Protein 3TXV (pdb70)

CATH classification: 3.20.20.70 (+1 more: 1.10.400.20)

B-factor: mean 45.46, std 9.34, range [20.0, 82.36]

Organism: Rhizobium meliloti (strain 1021) (NCBI:txid266834)

Secondary structure (DSSP, 8-state):
--EEEE----HHHHHH--HHHHS-S-EEEEEETTTS-TT-TTT--HHHHHHHHHHHHHHTT--GGGEEEEEEEESSGGGTTS-TTT--TTT--HHHHTTT--EEEE-----SSS-SS--HHHHHHHHHHHHHHHHHT---EEEEE-------HHHHHHHHHHHHHHHHHHT-HHHHTTEEEEE---S-EE-SS-EE---TTTTSHHHHGGGTS---EEES--TT--HHHHHHHHHTTEEEEEE-HHHHHHHHHHHHHHHHHHHHH-TTS-SS-HHHHHHH----THHHHTT--SSHHHHHHHHHH-TT-GGGGTTTSHHHHHHHHH---STT----HHHHHHH-GGGHHHHHTTSS-SSHHHHHHHHHHHHHHHHHHT-

Sequence (379 aa):
RGIPSICSAHPLVIEAALRAHREKAPVLIEATCNQVNQDGGYTGTPEDFTRFVGAIADRIEFPREKILLGGDHLGPNPWKHLPADEAAKAEAITAYAKAGFTKLHLDTSGCAGEPTALPDATTAARAARLAAVAEDAVLPVYIIGTELEVTAPEAAIETVRVHRAAFEEAGAAGAFSRVVGAVVQPGVEFGNENVIAYDRARAEKLSATLGQLHGVFEAHSTDYQTPDALRELVADGFAILKVGPGLTFALREALYGLDQIAAFLFPAARERTLAEVTEAVREEPANWAKYYHGSAEEQRLQRHFSYSDRIRYYWPHPKAAAAVDELSLLDGVAIPETLISQFLAGSYARVRNGEVAPQAKPLALAAVDAVLQDYFAAC

Foldseek 3Di:
DFAEEEEALDLLLLLLCVVCVVLPAAREYEYEQQCEPPVLRVNGHLQVSLVSSVVSCVVPVHDPVRYAYAYPAQALVVPLQAQDVVSVRSLNCLRNLLNRHAEYEQFHQHRPPDPPGDDLLVRQLRSLVSLVSSPVSHNHAYEYEDDCDFFDLVVQVVSLVSNCVSNVVSVSNVNNVRHQEYETAQNWDFAFPGTDARDLVSCPSNLCSVVVVPRAYAYEDCAPYPLVSLLSCCVSGNRYYYDYLNLVLLLLLLLQLLQVLCCVVPVPQDPDTLVVQLVVLCVDCPQPVVRFDDDPVSRSCRSRRTSVNSSSVVCPPVSNVVNSVSSCSQVPPQDDLVSCCVRVVQCNVVVVVVNFGRGRSSSSSSSSVVSVVSNSVSD

InterPro domains:
  IPR012062 D-tagatose-1,6-bisphosphate aldolase subunit GatZ/KbaZ-like [PF08013] (7-424)
  IPR012062 D-tagatose-1,6-bisphosphate aldolase subunit GatZ/KbaZ-like [PIRSF009264] (2-425)
  IPR012062 D-tagatose-1,6-bisphosphate aldolase subunit GatZ/KbaZ-like [TIGR02810] (8-425)
  IPR013785 Aldolase-type TIM barrel [G3DSA:3.20.20.70] (19-287)
  IPR050303 GatZ/KbaZ carbohydrate metabolism [PTHR32502] (19-343)

Structure (mmCIF, N/CA/C/O backbone):
data_3TXV
#
_entry.id   3TXV
#
_cell.length_a   140.005
_cell.length_b   140.005
_cell.length_c   97.356
_cell.angle_alpha   90.00
_cell.angle_beta   90.00
_cell.angle_gamma   120.00
#
_symmetry.space_group_name_H-M   'P 63 2 2'
#
loop_
_entity.id
_entity.type
_entity.pdbx_description
1 polymer 'Probable tagatose 6-phosphate kinase'
2 water water
#
loop_
_atom_site.group_PDB
_atom_site.id
_atom_site.type_symbol
_atom_site.label_atom_id
_atom_site.label_alt_id
_atom_site.label_comp_id
_atom_site.label_asym_id
_atom_site.label_entity_id
_atom_site.label_seq_id
_atom_site.pdbx_PDB_ins_code
_atom_site.Cartn_x
_atom_site.Cartn_y
_atom_site.Cartn_z
_atom_site.occupancy
_atom_site.B_iso_or_equiv
_atom_site.auth_seq_id
_atom_site.auth_comp_id
_atom_site.auth_asym_id
_atom_site.auth_atom_id
_atom_site.pdbx_PDB_model_num
ATOM 1 N N . ARG A 1 21 ? 29.468 -10.200 0.408 1.00 49.18 21 ARG A N 1
ATOM 2 C CA . ARG A 1 21 ? 30.522 -11.132 -0.081 1.00 49.75 21 ARG A CA 1
ATOM 3 C C . ARG A 1 21 ? 31.629 -11.532 0.964 1.00 49.62 21 ARG A C 1
ATOM 4 O O . ARG A 1 21 ? 31.947 -10.794 1.921 1.00 48.90 21 ARG A O 1
ATOM 7 N N . GLY A 1 22 ? 32.138 -12.757 0.773 1.00 48.94 22 GLY A N 1
ATOM 8 C CA . GLY A 1 22 ? 33.341 -13.263 1.419 1.00 47.44 22 GLY A CA 1
ATOM 9 C C . GLY A 1 22 ? 34.014 -14.123 0.367 1.00 46.32 22 GLY A C 1
ATOM 10 O O . GLY A 1 22 ? 33.528 -14.215 -0.767 1.00 46.14 22 GLY A O 1
ATOM 11 N N . ILE A 1 23 ? 35.125 -14.751 0.713 1.00 45.01 23 ILE A N 1
ATOM 12 C CA . ILE A 1 23 ? 35.780 -15.641 -0.247 1.00 44.24 23 ILE A CA 1
ATOM 13 C C . ILE A 1 23 ? 36.104 -17.001 0.371 1.00 44.06 23 ILE A C 1
ATOM 14 O O . ILE A 1 23 ? 36.588 -17.068 1.531 1.00 43.81 23 ILE A O 1
ATOM 19 N N . PRO A 1 24 ? 35.754 -18.091 -0.358 1.00 43.54 24 PRO A N 1
ATOM 20 C CA . PRO A 1 24 ? 36.107 -19.458 0.057 1.00 43.00 24 PRO A CA 1
ATOM 21 C C . PRO A 1 24 ? 37.554 -19.735 -0.247 1.00 42.36 24 PRO A C 1
ATOM 22 O O . PRO A 1 24 ? 38.054 -19.318 -1.299 1.00 42.13 24 PRO A O 1
ATOM 26 N N . SER A 1 25 ? 38.229 -20.392 0.687 1.00 41.50 25 SER A N 1
ATOM 27 C CA . SER A 1 25 ? 39.643 -20.691 0.521 1.00 41.27 25 SER A CA 1
ATOM 28 C C . SER A 1 25 ? 39.835 -22.182 0.353 1.00 41.39 25 SER A C 1
ATOM 29 O O . SER A 1 25 ? 39.464 -22.967 1.222 1.00 41.99 25 SER A O 1
ATOM 32 N N . ILE A 1 26 ? 40.398 -22.590 -0.768 1.00 41.66 26 ILE A N 1
ATOM 33 C CA . ILE A 1 26 ? 40.553 -24.008 -1.017 1.00 41.73 26 ILE A CA 1
ATOM 34 C C . ILE A 1 26 ? 41.988 -24.414 -0.780 1.00 43.06 26 ILE A C 1
ATOM 35 O O . ILE A 1 26 ? 42.844 -24.081 -1.606 1.00 43.19 26 ILE A O 1
ATOM 40 N N . CYS A 1 27 ? 42.262 -25.101 0.339 1.00 44.10 27 CYS A N 1
ATOM 41 C CA . CYS A 1 27 ? 43.578 -25.713 0.543 1.00 46.03 27 CYS A CA 1
ATOM 42 C C . CYS A 1 27 ? 43.472 -27.190 0.384 1.00 45.39 27 CYS A C 1
ATOM 43 O O . CYS A 1 27 ? 43.484 -27.944 1.369 1.00 46.00 27 CYS A O 1
ATOM 46 N N . SER A 1 28 ? 43.356 -27.610 -0.856 1.00 44.64 28 SER A N 1
ATOM 47 C CA . SER A 1 28 ? 43.602 -28.983 -1.158 1.00 43.99 28 SER A CA 1
ATOM 48 C C . SER A 1 28 ? 44.661 -29.019 -2.252 1.00 43.16 28 SER A C 1
ATOM 49 O O . SER A 1 28 ? 44.841 -28.065 -3.010 1.00 42.47 28 SER A O 1
ATOM 52 N N . ALA A 1 29 ? 45.389 -30.118 -2.279 1.00 42.58 29 ALA A N 1
ATOM 53 C CA . ALA A 1 29 ? 46.437 -30.332 -3.233 1.00 42.14 29 ALA A CA 1
ATOM 54 C C . ALA A 1 29 ? 45.886 -31.151 -4.365 1.00 42.12 29 ALA A C 1
ATOM 55 O O . ALA A 1 29 ? 46.549 -31.292 -5.392 1.00 42.97 29 ALA A O 1
ATOM 57 N N . HIS A 1 30 ? 44.684 -31.702 -4.179 1.00 41.65 30 HIS A N 1
ATOM 58 C CA . HIS A 1 30 ? 44.180 -32.747 -5.071 1.00 40.83 30 HIS A CA 1
ATOM 59 C C . HIS A 1 30 ? 43.701 -32.175 -6.395 1.00 40.36 30 HIS A C 1
ATOM 60 O O . HIS A 1 30 ? 42.815 -31.330 -6.399 1.00 40.39 30 HIS A O 1
ATOM 67 N N . PRO A 1 31 ? 44.286 -32.640 -7.521 1.00 40.22 31 PRO A N 1
ATOM 68 C CA . PRO A 1 31 ? 43.917 -32.242 -8.900 1.00 40.04 31 PRO A CA 1
ATOM 69 C C . PRO A 1 31 ? 42.406 -32.177 -9.152 1.00 40.64 31 PRO A C 1
ATOM 70 O O . PRO A 1 31 ? 41.930 -31.196 -9.738 1.00 41.28 31 PRO A O 1
ATOM 74 N N . LEU A 1 32 ? 41.649 -33.197 -8.723 1.00 40.23 32 LEU A N 1
ATOM 75 C CA . LEU A 1 32 ? 40.214 -33.168 -8.932 1.00 39.76 32 LEU A CA 1
ATOM 76 C C . LEU A 1 32 ? 39.500 -32.157 -8.065 1.00 39.49 32 LEU A C 1
ATOM 77 O O . LEU A 1 32 ? 38.507 -31.589 -8.500 1.00 39.73 32 LEU A O 1
ATOM 82 N N . VAL A 1 33 ? 39.975 -31.921 -6.844 1.00 39.20 33 VAL A N 1
ATOM 83 C CA . VAL A 1 33 ? 39.380 -30.852 -6.041 1.00 38.97 33 VAL A CA 1
ATOM 84 C C . VAL A 1 33 ? 39.677 -29.485 -6.699 1.00 39.39 33 VAL A C 1
ATOM 85 O O . VAL A 1 33 ? 38.807 -28.633 -6.794 1.00 39.19 33 VAL A O 1
ATOM 89 N N . ILE A 1 34 ? 40.887 -29.283 -7.188 1.00 39.55 34 ILE A N 1
ATOM 90 C CA . ILE A 1 34 ? 41.165 -28.017 -7.824 1.00 40.58 34 ILE A CA 1
ATOM 91 C C . ILE A 1 34 ? 40.239 -27.805 -9.050 1.00 41.15 34 ILE A C 1
ATOM 92 O O . ILE A 1 34 ? 39.534 -26.778 -9.126 1.00 41.42 34 ILE A O 1
ATOM 97 N N . GLU A 1 35 ? 40.233 -28.784 -9.972 1.00 41.31 35 GLU A N 1
ATOM 98 C CA . GLU A 1 35 ? 39.357 -28.805 -11.148 1.00 40.92 35 GLU A CA 1
ATOM 99 C C . GLU A 1 35 ? 37.938 -28.489 -10.736 1.00 40.76 35 GLU A C 1
ATOM 100 O O . GLU A 1 35 ? 37.280 -27.659 -11.351 1.00 40.63 35 GLU A O 1
ATOM 106 N N . ALA A 1 36 ? 37.480 -29.135 -9.672 1.00 40.72 36 ALA A N 1
ATOM 107 C CA . ALA A 1 36 ? 36.126 -28.938 -9.173 1.00 40.80 36 ALA A CA 1
ATOM 108 C C . ALA A 1 36 ? 35.900 -27.551 -8.576 1.00 40.70 36 ALA A C 1
ATOM 109 O O . ALA A 1 36 ? 34.845 -26.943 -8.755 1.00 41.02 36 ALA A O 1
ATOM 111 N N . ALA A 1 37 ? 36.896 -27.053 -7.868 1.00 40.85 37 ALA A N 1
ATOM 112 C CA . ALA A 1 37 ? 36.837 -25.704 -7.338 1.00 41.14 37 ALA A CA 1
ATOM 113 C C . ALA A 1 37 ? 36.767 -24.729 -8.464 1.00 41.01 37 ALA A C 1
ATOM 114 O O . ALA A 1 37 ? 35.967 -23.818 -8.435 1.00 41.17 37 ALA A O 1
ATOM 124 N N . LEU A 1 39 ? 35.650 -25.201 -11.634 1.00 45.45 39 LEU A N 1
ATOM 125 C CA . LEU A 1 39 ? 34.337 -25.337 -12.275 1.00 46.53 39 LEU A CA 1
ATOM 126 C C . LEU A 1 39 ? 33.209 -24.612 -11.553 1.00 47.44 39 LEU A C 1
ATOM 127 O O . LEU A 1 39 ? 32.326 -24.036 -12.193 1.00 48.29 39 LEU A O 1
ATOM 132 N N . ARG A 1 40 ? 33.222 -24.621 -10.229 1.00 48.18 40 ARG A N 1
ATOM 133 C CA . ARG A 1 40 ? 32.178 -23.926 -9.499 1.00 48.49 40 ARG A CA 1
ATOM 134 C C . ARG A 1 40 ? 32.368 -22.415 -9.603 1.00 49.53 40 ARG A C 1
ATOM 135 O O . ARG A 1 40 ? 31.413 -21.682 -9.922 1.00 50.19 40 ARG A O 1
ATOM 143 N N . ALA A 1 41 ? 33.587 -21.939 -9.347 1.00 50.35 41 ALA A N 1
ATOM 144 C CA . ALA A 1 41 ? 33.896 -20.530 -9.552 1.00 51.55 41 ALA A CA 1
ATOM 145 C C . ALA A 1 41 ? 33.415 -20.054 -10.934 1.00 52.83 41 ALA A C 1
ATOM 146 O O . ALA A 1 41 ? 32.712 -19.050 -11.032 1.00 52.67 41 ALA A O 1
ATOM 148 N N . HIS A 1 42 ? 33.620 -20.838 -11.959 1.00 54.47 42 HIS A N 1
ATOM 149 C CA . HIS A 1 42 ? 33.209 -20.444 -13.267 1.00 56.83 42 HIS A CA 1
ATOM 150 C C . HIS A 1 42 ? 31.728 -20.202 -13.274 1.00 57.26 42 HIS A C 1
ATOM 151 O O . HIS A 1 42 ? 31.253 -19.296 -13.889 1.00 58.57 42 HIS A O 1
ATOM 158 N N . ARG A 1 43 ? 30.990 -20.997 -12.547 1.00 57.10 43 ARG A N 1
ATOM 159 C CA . ARG A 1 43 ? 29.562 -20.836 -12.467 1.00 57.24 43 ARG A CA 1
ATOM 160 C C . ARG A 1 43 ? 29.282 -19.487 -11.870 1.00 57.16 43 ARG A C 1
ATOM 161 O O . ARG A 1 43 ? 28.260 -18.918 -12.122 1.00 57.14 43 ARG A O 1
ATOM 163 N N . GLU A 1 44 ? 30.105 -19.083 -10.928 1.00 56.94 44 GLU A N 1
ATOM 164 C CA . GLU A 1 44 ? 29.718 -18.198 -9.854 1.00 56.51 44 GLU A CA 1
ATOM 165 C C . GLU A 1 44 ? 29.788 -16.675 -9.898 1.00 55.88 44 GLU A C 1
ATOM 166 O O . GLU A 1 44 ? 29.420 -16.082 -8.918 1.00 55.86 44 GLU A O 1
ATOM 168 N N . LYS A 1 45 ? 30.267 -15.983 -10.915 1.00 55.84 45 LYS A N 1
ATOM 169 C CA . LYS A 1 45 ? 31.106 -16.365 -12.028 1.00 55.74 45 LYS A CA 1
ATOM 170 C C . LYS A 1 45 ? 32.513 -15.960 -11.638 1.00 55.19 45 LYS A C 1
ATOM 171 O O . LYS A 1 45 ? 33.397 -15.837 -12.483 1.00 55.35 45 LYS A O 1
ATOM 173 N N . ALA A 1 46 ? 32.648 -15.631 -10.356 1.00 53.83 46 ALA A N 1
ATOM 174 C CA . ALA A 1 46 ? 33.819 -15.042 -9.730 1.00 51.75 46 ALA A CA 1
ATOM 175 C C . ALA A 1 46 ? 35.029 -15.950 -9.511 1.00 50.06 46 ALA A C 1
ATOM 176 O O . ALA A 1 46 ? 35.038 -17.066 -9.947 1.00 49.66 46 ALA A O 1
ATOM 178 N N . PRO A 1 47 ? 36.102 -15.392 -8.958 1.00 48.44 47 PRO A N 1
ATOM 179 C CA . PRO A 1 47 ? 37.435 -16.026 -8.974 1.00 47.02 47 PRO A CA 1
ATOM 180 C C . PRO A 1 47 ? 37.582 -17.151 -7.936 1.00 45.29 47 PRO A C 1
ATOM 181 O O . PRO A 1 47 ? 36.712 -17.316 -7.063 1.00 45.21 47 PRO A O 1
ATOM 185 N N . VAL A 1 48 ? 38.676 -17.904 -8.045 1.00 42.93 48 VAL A N 1
ATOM 186 C CA . VAL A 1 48 ? 38.933 -19.024 -7.164 1.00 41.23 48 VAL A CA 1
ATOM 187 C C . VAL A 1 48 ? 40.233 -18.849 -6.380 1.00 40.77 48 VAL A C 1
ATOM 188 O O . VAL A 1 48 ? 41.327 -18.663 -6.962 1.00 40.40 48 VAL A O 1
ATOM 192 N N . LEU A 1 49 ? 40.112 -18.913 -5.055 1.00 39.42 49 LEU A N 1
ATOM 193 C CA . LEU A 1 49 ? 41.277 -18.813 -4.189 1.00 38.35 49 LEU A CA 1
ATOM 194 C C . LEU A 1 49 ? 41.868 -20.201 -3.927 1.00 38.35 49 LEU A C 1
ATOM 195 O O . LEU A 1 49 ? 41.243 -21.050 -3.275 1.00 38.31 49 LEU A O 1
ATOM 200 N N . ILE A 1 50 ? 43.061 -20.455 -4.444 1.00 38.02 50 ILE A N 1
ATOM 201 C CA . ILE A 1 50 ? 43.727 -21.707 -4.099 1.00 38.30 50 ILE A CA 1
ATOM 202 C C . ILE A 1 50 ? 45.017 -21.511 -3.278 1.00 38.92 50 ILE A C 1
ATOM 203 O O . ILE A 1 50 ? 45.912 -20.739 -3.659 1.00 38.42 50 ILE A O 1
ATOM 208 N N . GLU A 1 51 ? 45.097 -22.240 -2.162 1.00 39.29 51 GLU A N 1
ATOM 209 C CA . GLU A 1 51 ? 46.148 -22.039 -1.163 1.00 39.59 51 GLU A CA 1
ATOM 210 C C . GLU A 1 51 ? 47.043 -23.271 -1.008 1.00 39.52 51 GLU A C 1
ATOM 211 O O . GLU A 1 51 ? 46.594 -24.382 -1.174 1.00 39.75 51 GLU A O 1
ATOM 217 N N . ALA A 1 52 ? 48.313 -23.054 -0.704 1.00 39.93 52 ALA A N 1
ATOM 218 C CA . ALA A 1 52 ? 49.236 -24.116 -0.339 1.00 40.75 52 ALA A CA 1
ATOM 219 C C . ALA A 1 52 ? 49.893 -23.746 1.008 1.00 41.21 52 ALA A C 1
ATOM 220 O O . ALA A 1 52 ? 49.920 -22.568 1.342 1.00 41.63 52 ALA A O 1
ATOM 222 N N . THR A 1 53 ? 50.376 -24.720 1.788 1.00 42.00 53 THR A N 1
ATOM 223 C CA . THR A 1 53 ? 51.030 -24.431 3.104 1.00 42.98 53 THR A CA 1
ATOM 224 C C . THR A 1 53 ? 52.543 -24.540 3.054 1.00 43.69 53 THR A C 1
ATOM 225 O O . THR A 1 53 ? 53.073 -25.328 2.301 1.00 43.99 53 THR A O 1
ATOM 229 N N . CYS A 1 54 ? 53.218 -23.764 3.896 1.00 44.70 54 CYS A N 1
ATOM 230 C CA . CYS A 1 54 ? 54.669 -23.757 4.030 1.00 46.30 54 CYS A CA 1
ATOM 231 C C . CYS A 1 54 ? 55.260 -25.127 3.820 1.00 46.36 54 CYS A C 1
ATOM 232 O O . CYS A 1 54 ? 56.071 -25.325 2.902 1.00 46.56 54 CYS A O 1
ATOM 235 N N . ASN A 1 55 ? 54.832 -26.056 4.685 1.00 46.94 55 ASN A N 1
ATOM 236 C CA . ASN A 1 55 ? 55.167 -27.495 4.653 1.00 47.33 55 ASN A CA 1
ATOM 237 C C . ASN A 1 55 ? 54.933 -28.213 3.328 1.00 47.04 55 ASN A C 1
ATOM 238 O O . ASN A 1 55 ? 55.765 -28.987 2.869 1.00 47.09 55 ASN A O 1
ATOM 243 N N . GLN A 1 56 ? 53.771 -27.963 2.744 1.00 47.00 56 GLN A N 1
ATOM 244 C CA . GLN A 1 56 ? 53.339 -28.606 1.525 1.00 47.32 56 GLN A CA 1
ATOM 245 C C . GLN A 1 56 ? 54.275 -28.233 0.371 1.00 47.81 56 GLN A C 1
ATOM 246 O O . GLN A 1 56 ? 54.690 -29.109 -0.383 1.00 48.13 56 GLN A O 1
ATOM 252 N N . VAL A 1 57 ? 54.616 -26.946 0.244 1.00 48.07 57 VAL A N 1
ATOM 253 C CA . VAL A 1 57 ? 55.379 -26.463 -0.904 1.00 48.84 57 VAL A CA 1
ATOM 254 C C . VAL A 1 57 ? 56.333 -25.333 -0.555 1.00 49.46 57 VAL A C 1
ATOM 255 O O . VAL A 1 57 ? 55.919 -24.307 -0.040 1.00 50.03 57 VAL A O 1
ATOM 259 N N . ASN A 1 58 ? 57.616 -25.528 -0.844 1.00 49.98 58 ASN A N 1
ATOM 260 C CA . ASN A 1 58 ? 58.636 -24.521 -0.566 1.00 50.53 58 ASN A CA 1
ATOM 261 C C . ASN A 1 58 ? 59.857 -24.783 -1.427 1.00 50.59 58 ASN A C 1
ATOM 262 O O . ASN A 1 58 ? 59.895 -25.793 -2.112 1.00 50.86 58 ASN A O 1
ATOM 267 N N . GLN A 1 59 ? 60.851 -23.895 -1.377 1.00 50.60 59 GLN A N 1
ATOM 268 C CA . GLN A 1 59 ? 62.038 -23.989 -2.234 1.00 50.64 59 GLN A CA 1
ATOM 269 C C . GLN A 1 59 ? 62.663 -25.363 -2.234 1.00 51.09 59 GLN A C 1
ATOM 270 O O . GLN A 1 59 ? 63.200 -25.782 -3.261 1.00 50.92 59 GLN A O 1
ATOM 276 N N . ASP A 1 60 ? 62.591 -26.042 -1.082 1.00 51.85 60 ASP A N 1
ATOM 277 C CA . ASP A 1 60 ? 63.233 -27.347 -0.864 1.00 52.97 60 ASP A CA 1
ATOM 278 C C . ASP A 1 60 ? 62.390 -28.515 -1.349 1.00 53.20 60 ASP A C 1
ATOM 279 O O . ASP A 1 60 ? 62.852 -29.664 -1.317 1.00 53.53 60 ASP A O 1
ATOM 284 N N . GLY A 1 61 ? 61.166 -28.214 -1.784 1.00 53.20 61 GLY A N 1
ATOM 285 C CA . GLY A 1 61 ? 60.240 -29.203 -2.333 1.00 53.22 61 GLY A CA 1
ATOM 286 C C . GLY A 1 61 ? 59.065 -29.510 -1.415 1.00 53.36 61 GLY A C 1
ATOM 287 O O . GLY A 1 61 ? 58.022 -30.020 -1.862 1.00 53.04 61 GLY A O 1
ATOM 288 N N . GLY A 1 62 ? 59.231 -29.196 -0.130 1.00 53.37 62 GLY A N 1
ATOM 289 C CA . GLY A 1 62 ? 58.227 -29.532 0.890 1.00 53.35 62 GLY A CA 1
ATOM 290 C C . GLY A 1 62 ? 58.125 -31.037 1.035 1.00 53.21 62 GLY A C 1
ATOM 291 O O . GLY A 1 62 ? 59.131 -31.736 0.892 1.00 53.02 62 GLY A O 1
ATOM 292 N N . TYR A 1 63 ? 56.924 -31.543 1.310 1.00 53.20 63 TYR A N 1
ATOM 293 C CA . TYR A 1 63 ? 56.699 -32.995 1.245 1.00 53.25 63 TYR A CA 1
ATOM 294 C C . TYR A 1 63 ? 56.046 -33.399 -0.086 1.00 53.25 63 TYR A C 1
ATOM 295 O O . TYR A 1 63 ? 55.748 -34.561 -0.280 1.00 53.59 63 TYR A O 1
ATOM 304 N N . THR A 1 64 ? 55.831 -32.466 -1.005 1.00 53.18 64 THR A N 1
ATOM 305 C CA . THR A 1 64 ? 55.275 -32.876 -2.289 1.00 53.76 64 THR A CA 1
ATOM 306 C C . THR A 1 64 ? 56.268 -32.877 -3.458 1.00 54.05 64 THR A C 1
ATOM 307 O O . THR A 1 64 ? 55.956 -33.382 -4.522 1.00 53.76 64 THR A O 1
ATOM 311 N N . GLY A 1 65 ? 57.456 -32.306 -3.275 1.00 54.67 65 GLY A N 1
ATOM 312 C CA . GLY A 1 65 ? 58.407 -32.153 -4.399 1.00 54.87 65 GLY A CA 1
ATOM 313 C C . GLY A 1 65 ? 58.086 -30.929 -5.262 1.00 54.80 65 GLY A C 1
ATOM 314 O O . GLY A 1 65 ? 58.591 -30.777 -6.384 1.00 54.86 65 GLY A O 1
ATOM 323 N N . THR A 1 67 ? 58.091 -26.867 -5.625 1.00 53.43 67 THR A N 1
ATOM 324 C CA . THR A 1 67 ? 58.486 -25.530 -5.249 1.00 52.82 67 THR A CA 1
ATOM 325 C C . THR A 1 67 ? 57.288 -24.663 -5.601 1.00 52.35 67 THR A C 1
ATOM 326 O O . THR A 1 67 ? 56.413 -25.111 -6.355 1.00 51.93 67 THR A O 1
ATOM 330 N N . PRO A 1 68 ? 57.237 -23.428 -5.070 1.00 51.89 68 PRO A N 1
ATOM 331 C CA . PRO A 1 68 ? 56.102 -22.558 -5.382 1.00 52.35 68 PRO A CA 1
ATOM 332 C C . PRO A 1 68 ? 55.864 -22.360 -6.889 1.00 52.79 68 PRO A C 1
ATOM 333 O O . PRO A 1 68 ? 54.736 -22.048 -7.302 1.00 52.71 68 PRO A O 1
ATOM 337 N N . GLU A 1 69 ? 56.924 -22.545 -7.682 1.00 53.10 69 GLU A N 1
ATOM 338 C CA . GLU A 1 69 ? 56.840 -22.481 -9.132 1.00 53.11 69 GLU A CA 1
ATOM 339 C C . GLU A 1 69 ? 56.150 -23.736 -9.649 1.00 52.60 69 GLU A C 1
ATOM 340 O O . GLU A 1 69 ? 55.241 -23.639 -10.463 1.00 52.58 69 GLU A O 1
ATOM 346 N N . ASP A 1 70 ? 56.566 -24.902 -9.165 1.00 52.39 70 ASP A N 1
ATOM 347 C CA . ASP A 1 70 ? 55.935 -26.169 -9.556 1.00 52.59 70 ASP A CA 1
ATOM 348 C C . ASP A 1 70 ? 54.412 -26.068 -9.386 1.00 52.56 70 ASP A C 1
ATOM 349 O O . ASP A 1 70 ? 53.631 -26.362 -10.311 1.00 53.15 70 ASP A O 1
ATOM 354 N N . PHE A 1 71 ? 54.005 -25.610 -8.208 1.00 51.93 71 PHE A N 1
ATOM 355 C CA . PHE A 1 71 ? 52.605 -25.475 -7.866 1.00 51.00 71 PHE A CA 1
ATOM 356 C C . PHE A 1 71 ? 51.882 -24.575 -8.836 1.00 51.09 71 PHE A C 1
ATOM 357 O O . PHE A 1 71 ? 50.733 -24.822 -9.202 1.00 51.32 71 PHE A O 1
ATOM 365 N N . THR A 1 72 ? 52.569 -23.525 -9.248 1.00 51.19 72 THR A N 1
ATOM 366 C CA . THR A 1 72 ? 51.965 -22.495 -10.061 1.00 51.36 72 THR A CA 1
ATOM 367 C C . THR A 1 72 ? 51.642 -22.975 -11.469 1.00 51.28 72 THR A C 1
ATOM 368 O O . THR A 1 72 ? 50.825 -22.380 -12.155 1.00 51.81 72 THR A O 1
ATOM 371 N N . ARG A 1 73 ? 52.290 -24.049 -11.893 1.00 50.88 73 ARG A N 1
ATOM 372 C CA . ARG A 1 73 ? 52.124 -24.543 -13.232 1.00 50.69 73 ARG A CA 1
ATOM 373 C C . ARG A 1 73 ? 51.249 -25.787 -13.181 1.00 50.37 73 ARG A C 1
ATOM 374 O O . ARG A 1 73 ? 50.451 -26.032 -14.083 1.00 50.35 73 ARG A O 1
ATOM 376 N N . PHE A 1 74 ? 51.421 -26.572 -12.123 1.00 49.82 74 PHE A N 1
ATOM 377 C CA . PHE A 1 74 ? 50.473 -27.616 -11.739 1.00 49.27 74 PHE A CA 1
ATOM 378 C C . PHE A 1 74 ? 49.012 -27.121 -11.797 1.00 49.17 74 PHE A C 1
ATOM 379 O O . PHE A 1 74 ? 48.207 -27.631 -12.571 1.00 49.11 74 PHE A O 1
ATOM 387 N N . VAL A 1 75 ? 48.683 -26.124 -10.982 1.00 49.07 75 VAL A N 1
ATOM 388 C CA . VAL A 1 75 ? 47.377 -25.478 -11.032 1.00 49.22 75 VAL A CA 1
ATOM 389 C C . VAL A 1 75 ? 47.054 -24.925 -12.455 1.00 49.75 75 VAL A C 1
ATOM 390 O O . VAL A 1 75 ? 45.914 -25.016 -12.936 1.00 50.21 75 VAL A O 1
ATOM 394 N N . GLY A 1 76 ? 48.032 -24.352 -13.136 1.00 49.63 76 GLY A N 1
ATOM 395 C CA . GLY A 1 76 ? 47.771 -23.867 -14.483 1.00 50.36 76 GLY A CA 1
ATOM 396 C C . GLY A 1 76 ? 47.393 -24.946 -15.512 1.00 50.81 76 GLY A C 1
ATOM 397 O O . GLY A 1 76 ? 46.605 -24.703 -16.445 1.00 50.37 76 GLY A O 1
ATOM 398 N N . ALA A 1 77 ? 47.955 -26.138 -15.335 1.00 50.95 77 ALA A N 1
ATOM 399 C CA . ALA A 1 77 ? 47.725 -27.246 -16.245 1.00 51.62 77 ALA A CA 1
ATOM 400 C C . ALA A 1 77 ? 46.243 -27.674 -16.253 1.00 52.31 77 ALA A C 1
ATOM 401 O O . ALA A 1 77 ? 45.635 -27.922 -17.315 1.00 52.64 77 ALA A O 1
ATOM 403 N N . ILE A 1 78 ? 45.694 -27.743 -15.043 1.00 52.99 78 ILE A N 1
ATOM 404 C CA . ILE A 1 78 ? 44.296 -28.039 -14.753 1.00 53.22 78 ILE A CA 1
ATOM 405 C C . ILE A 1 78 ? 43.395 -27.000 -15.447 1.00 54.06 78 ILE A C 1
ATOM 406 O O . ILE A 1 78 ? 42.435 -27.352 -16.140 1.00 54.32 78 ILE A O 1
ATOM 411 N N . ALA A 1 79 ? 43.737 -25.725 -15.269 1.00 54.67 79 ALA A N 1
ATOM 412 C CA . ALA A 1 79 ? 42.958 -24.618 -15.792 1.00 55.07 79 ALA A CA 1
ATOM 413 C C . ALA A 1 79 ? 42.786 -24.785 -17.275 1.00 55.28 79 ALA A C 1
ATOM 414 O O . ALA A 1 79 ? 41.696 -24.623 -17.816 1.00 55.27 79 ALA A O 1
ATOM 416 N N . ASP A 1 80 ? 43.885 -25.109 -17.933 1.00 55.80 80 ASP A N 1
ATOM 417 C CA . ASP A 1 80 ? 43.860 -25.284 -19.371 1.00 56.24 80 ASP A CA 1
ATOM 418 C C . ASP A 1 80 ? 42.933 -26.442 -19.728 1.00 56.08 80 ASP A C 1
ATOM 419 O O . ASP A 1 80 ? 41.956 -26.231 -20.450 1.00 56.93 80 ASP A O 1
ATOM 424 N N . ARG A 1 81 ? 43.227 -27.644 -19.221 1.00 54.94 81 ARG A N 1
ATOM 425 C CA . ARG A 1 81 ? 42.417 -28.822 -19.524 1.00 54.04 81 ARG A CA 1
ATOM 426 C C . ARG A 1 81 ? 40.903 -28.504 -19.627 1.00 53.58 81 ARG A C 1
ATOM 427 O O . ARG A 1 81 ? 40.173 -29.181 -20.366 1.00 53.27 81 ARG A O 1
ATOM 430 N N . ILE A 1 82 ? 40.460 -27.469 -18.904 1.00 53.03 82 ILE A N 1
ATOM 431 C CA . ILE A 1 82 ? 39.033 -27.124 -18.744 1.00 52.84 82 ILE A CA 1
ATOM 432 C C . ILE A 1 82 ? 38.694 -25.691 -19.168 1.00 53.35 82 ILE A C 1
ATOM 433 O O . ILE A 1 82 ? 37.664 -25.149 -18.742 1.00 53.57 82 ILE A O 1
ATOM 438 N N . GLU A 1 83 ? 39.559 -25.069 -19.974 1.00 53.68 83 GLU A N 1
ATOM 439 C CA . GLU A 1 83 ? 39.370 -23.680 -20.427 1.00 54.61 83 GLU A CA 1
ATOM 440 C C . GLU A 1 83 ? 38.981 -22.725 -19.273 1.00 54.26 83 GLU A C 1
ATOM 441 O O . GLU A 1 83 ? 37.916 -22.071 -19.307 1.00 54.49 83 GLU A O 1
ATOM 447 N N . PHE A 1 84 ? 39.827 -22.648 -18.260 1.00 53.52 84 PHE A N 1
ATOM 448 C CA . PHE A 1 84 ? 39.612 -21.717 -17.177 1.00 52.86 84 PHE A CA 1
ATOM 449 C C . PHE A 1 84 ? 40.722 -20.693 -17.170 1.00 53.52 84 PHE A C 1
ATOM 450 O O . PHE A 1 84 ? 41.881 -21.036 -17.222 1.00 53.08 84 PHE A O 1
ATOM 458 N N . PRO A 1 85 ? 40.371 -19.420 -17.175 1.00 53.89 85 PRO A N 1
ATOM 459 C CA . PRO A 1 85 ? 41.381 -18.369 -17.212 1.00 54.05 85 PRO A CA 1
ATOM 460 C C . PRO A 1 85 ? 42.224 -18.145 -15.974 1.00 54.30 85 PRO A C 1
ATOM 461 O O . PRO A 1 85 ? 41.713 -17.907 -14.910 1.00 54.18 85 PRO A O 1
ATOM 465 N N . ARG A 1 86 ? 43.524 -18.104 -16.198 1.00 54.30 86 ARG A N 1
ATOM 466 C CA . ARG A 1 86 ? 44.531 -17.934 -15.197 1.00 53.86 86 ARG A CA 1
ATOM 467 C C . ARG A 1 86 ? 44.361 -16.624 -14.520 1.00 54.00 86 ARG A C 1
ATOM 468 O O . ARG A 1 86 ? 44.787 -16.418 -13.431 1.00 54.21 86 ARG A O 1
ATOM 476 N N . GLU A 1 87 ? 43.668 -15.763 -15.196 1.00 54.64 87 GLU A N 1
ATOM 477 C CA . GLU A 1 87 ? 43.397 -14.463 -14.701 1.00 55.21 87 GLU A CA 1
ATOM 478 C C . GLU A 1 87 ? 42.576 -14.616 -13.472 1.00 54.10 87 GLU A C 1
ATOM 479 O O . GLU A 1 87 ? 42.679 -13.843 -12.550 1.00 54.06 87 GLU A O 1
ATOM 485 N N . LYS A 1 88 ? 41.709 -15.602 -13.483 1.00 52.61 88 LYS A N 1
ATOM 486 C CA . LYS A 1 88 ? 40.774 -15.766 -12.396 1.00 51.51 88 LYS A CA 1
ATOM 487 C C . LYS A 1 88 ? 41.268 -16.629 -11.251 1.00 50.42 88 LYS A C 1
ATOM 488 O O . LYS A 1 88 ? 40.572 -16.838 -10.300 1.00 49.67 88 LYS A O 1
ATOM 491 N N . ILE A 1 89 ? 42.471 -17.136 -11.376 1.00 49.33 89 ILE A N 1
ATOM 492 C CA . ILE A 1 89 ? 43.047 -17.965 -10.366 1.00 48.66 89 ILE A CA 1
ATOM 493 C C . ILE A 1 89 ? 43.826 -17.158 -9.400 1.00 47.97 89 ILE A C 1
ATOM 494 O O . ILE A 1 89 ? 44.733 -16.457 -9.769 1.00 48.30 89 ILE A O 1
ATOM 499 N N . LEU A 1 90 ? 43.508 -17.308 -8.137 1.00 47.22 90 LEU A N 1
ATOM 500 C CA . LEU A 1 90 ? 44.204 -16.572 -7.104 1.00 46.41 90 LEU A CA 1
ATOM 501 C C . LEU A 1 90 ? 45.019 -17.505 -6.234 1.00 45.84 90 LEU A C 1
ATOM 502 O O . LEU A 1 90 ? 44.505 -18.430 -5.684 1.00 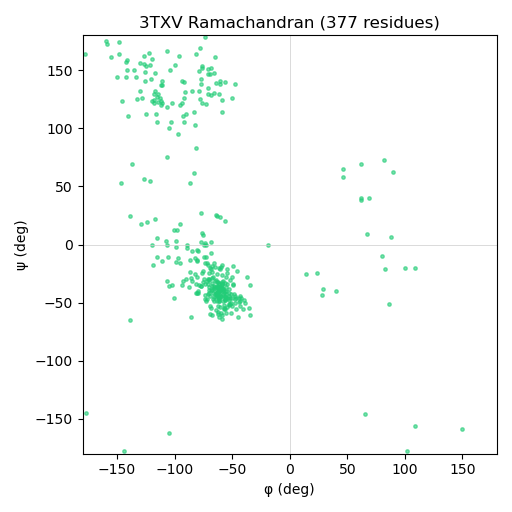46.92 90 LEU A O 1
ATOM 507 N N . LEU A 1 91 ? 46.296 -17.248 -6.077 1.00 44.95 91 LEU A N 1
ATOM 508 C CA . LEU A 1 91 ? 47.123 -18.206 -5.342 1.00 43.92 91 LEU A CA 1
ATOM 509 C C . LEU A 1 91 ? 47.520 -17.751 -3.949 1.00 43.76 91 LEU A C 1
ATOM 510 O O . LEU A 1 91 ? 48.200 -16.752 -3.795 1.00 44.28 91 LEU A O 1
ATOM 515 N N . GLY A 1 92 ? 47.093 -18.496 -2.934 1.00 43.54 92 GLY A N 1
ATOM 516 C CA . GLY A 1 92 ? 47.484 -18.236 -1.551 1.00 42.82 92 GLY A CA 1
ATOM 517 C C . GLY A 1 92 ? 48.663 -19.060 -1.035 1.00 42.59 92 GLY A C 1
ATOM 518 O O . GLY A 1 92 ? 49.044 -20.081 -1.624 1.00 42.45 92 GLY A O 1
ATOM 519 N N . GLY A 1 93 ? 49.255 -18.587 0.062 1.00 42.09 93 GLY A N 1
ATOM 520 C CA . GLY A 1 93 ? 50.302 -19.290 0.787 1.00 41.40 93 GLY A CA 1
ATOM 521 C C . GLY A 1 93 ? 49.825 -19.298 2.218 1.00 41.68 93 GLY A C 1
ATOM 522 O O . GLY A 1 93 ? 49.473 -18.244 2.787 1.00 41.72 93 GLY A O 1
ATOM 523 N N . ASP A 1 94 ? 49.769 -20.492 2.793 1.00 41.68 94 ASP A N 1
ATOM 524 C CA . ASP A 1 94 ? 49.190 -20.682 4.117 1.00 41.63 94 ASP A CA 1
ATOM 525 C C . ASP A 1 94 ? 50.239 -21.064 5.137 1.00 41.31 94 ASP A C 1
ATOM 526 O O . ASP A 1 94 ? 51.108 -21.901 4.880 1.00 40.63 94 ASP A O 1
ATOM 531 N N . HIS A 1 95 ? 50.133 -20.458 6.309 1.00 41.24 95 HIS A N 1
ATOM 532 C CA . HIS A 1 95 ? 51.122 -20.650 7.370 1.00 41.95 95 HIS A CA 1
ATOM 533 C C . HIS A 1 95 ? 52.545 -20.536 6.832 1.00 40.71 95 HIS A C 1
ATOM 534 O O . HIS A 1 95 ? 53.278 -21.517 6.858 1.00 40.87 95 HIS A O 1
ATOM 541 N N . LEU A 1 96 ? 52.939 -19.362 6.347 1.00 39.23 96 LEU A N 1
ATOM 542 C CA . LEU A 1 96 ? 54.323 -19.171 5.892 1.00 37.99 96 LEU A CA 1
ATOM 543 C C . LEU A 1 96 ? 55.174 -18.656 7.023 1.00 37.02 96 LEU A C 1
ATOM 544 O O . LEU A 1 96 ? 54.743 -17.824 7.803 1.00 36.39 96 LEU A O 1
ATOM 549 N N . GLY A 1 97 ? 56.393 -19.157 7.109 1.00 36.94 97 GLY A N 1
ATOM 550 C CA . GLY A 1 97 ? 57.260 -18.858 8.244 1.00 36.98 97 GLY A CA 1
ATOM 551 C C . GLY A 1 97 ? 58.211 -19.991 8.548 1.00 37.36 97 GLY A C 1
ATOM 552 O O . GLY A 1 97 ? 58.468 -20.822 7.685 1.00 37.73 97 GLY A O 1
ATOM 553 N N . PRO A 1 98 ? 58.738 -20.042 9.787 1.00 37.83 98 PRO A N 1
ATOM 554 C CA . PRO A 1 98 ? 59.754 -21.024 10.219 1.00 37.83 98 PRO A CA 1
ATOM 555 C C . PRO A 1 98 ? 59.261 -22.458 10.404 1.00 38.78 98 PRO A C 1
ATOM 556 O O . PRO A 1 98 ? 60.082 -23.368 10.580 1.00 39.52 98 PRO A O 1
ATOM 560 N N . ASN A 1 99 ? 57.952 -22.683 10.375 1.00 39.61 99 ASN A N 1
ATOM 561 C CA . ASN A 1 99 ? 57.406 -24.015 10.686 1.00 40.06 99 ASN A CA 1
ATOM 562 C C . ASN A 1 99 ? 58.113 -25.236 10.081 1.00 40.41 99 ASN A C 1
ATOM 563 O O . ASN A 1 99 ? 58.378 -26.190 10.792 1.00 40.86 99 ASN A O 1
ATOM 568 N N . PRO A 1 100 ? 58.413 -25.233 8.769 1.00 41.14 100 PRO A N 1
ATOM 569 C CA . PRO A 1 100 ? 58.972 -26.490 8.247 1.00 41.66 100 PRO A CA 1
ATOM 570 C C . PRO A 1 100 ? 60.413 -26.736 8.674 1.00 42.63 100 PRO A C 1
ATOM 571 O O . PRO A 1 100 ? 61.014 -27.753 8.282 1.00 43.25 100 PRO A O 1
ATOM 575 N N . TRP A 1 101 ? 60.958 -25.822 9.470 1.00 43.09 101 TRP A N 1
ATOM 576 C CA . TRP A 1 101 ? 62.357 -25.896 9.848 1.00 43.61 101 TRP A CA 1
ATOM 577 C C . TRP A 1 101 ? 62.480 -25.546 11.289 1.00 44.87 101 TRP A C 1
ATOM 578 O O . TRP A 1 101 ? 63.546 -25.112 11.731 1.00 45.30 101 TRP A O 1
ATOM 589 N N . LYS A 1 102 ? 61.392 -25.749 12.026 1.00 45.70 102 LYS A N 1
ATOM 590 C CA . LYS A 1 102 ? 61.327 -25.316 13.404 1.00 46.52 102 LYS A CA 1
ATOM 591 C C . LYS A 1 102 ? 62.185 -26.155 14.366 1.00 47.09 102 LYS A C 1
ATOM 592 O O . LYS A 1 102 ? 62.496 -25.741 15.492 1.00 46.96 102 LYS A O 1
ATOM 598 N N . HIS A 1 103 ? 62.605 -27.324 13.909 1.00 47.85 103 HIS A N 1
ATOM 599 C CA . HIS A 1 103 ? 63.572 -28.101 14.685 1.00 48.88 103 HIS A CA 1
ATOM 600 C C . HIS A 1 103 ? 64.941 -27.426 14.708 1.00 48.51 103 HIS A C 1
ATOM 601 O O . HIS A 1 103 ? 65.747 -27.696 15.604 1.00 48.58 103 HIS A O 1
ATOM 608 N N . LEU A 1 104 ? 65.195 -26.548 13.729 1.00 48.31 104 LEU A N 1
ATOM 609 C CA . LEU A 1 104 ? 66.479 -25.804 13.656 1.00 47.78 104 LEU A CA 1
ATOM 610 C C . LEU A 1 104 ? 66.553 -24.570 14.558 1.00 47.46 104 LEU A C 1
ATOM 611 O O . LEU A 1 104 ? 65.527 -24.124 15.094 1.00 47.38 104 LEU A O 1
ATOM 616 N N . PRO A 1 105 ? 67.778 -24.050 14.786 1.00 47.66 105 PRO A N 1
ATOM 617 C CA . PRO A 1 105 ? 67.894 -22.799 15.555 1.00 47.63 105 PRO A CA 1
ATOM 618 C C . PRO A 1 105 ? 67.339 -21.609 14.757 1.00 47.30 105 PRO A C 1
ATOM 619 O O . PRO A 1 105 ? 67.457 -21.579 13.523 1.00 47.29 105 PRO A O 1
ATOM 623 N N . ALA A 1 106 ? 66.755 -20.661 15.486 1.00 46.43 106 ALA A N 1
ATOM 624 C CA . ALA A 1 106 ? 65.955 -19.568 14.961 1.00 45.70 106 ALA A CA 1
ATOM 625 C C . ALA A 1 106 ? 66.585 -18.767 13.829 1.00 45.67 106 ALA A C 1
ATOM 626 O O . ALA A 1 106 ? 65.915 -18.474 12.847 1.00 46.09 106 ALA A O 1
ATOM 628 N N . ASP A 1 107 ? 67.846 -18.379 13.939 1.00 44.90 107 ASP A N 1
ATOM 629 C CA . ASP A 1 107 ? 68.373 -17.563 12.875 1.00 44.69 107 ASP A CA 1
ATOM 630 C C . ASP A 1 107 ? 68.398 -18.322 11.545 1.00 44.91 107 ASP A C 1
ATOM 631 O O . ASP A 1 107 ? 68.229 -17.716 10.480 1.00 46.08 107 ASP A O 1
ATOM 636 N N . GLU A 1 108 ? 68.575 -19.634 11.608 1.00 44.48 108 GLU A N 1
ATOM 637 C CA . GLU A 1 108 ? 68.634 -20.480 10.421 1.00 44.08 108 GLU A CA 1
ATOM 638 C C . GLU A 1 108 ? 67.211 -20.782 9.965 1.00 44.09 108 GLU A C 1
ATOM 639 O O . GLU A 1 108 ? 66.904 -20.746 8.767 1.00 44.32 108 GLU A O 1
ATOM 645 N N . ALA A 1 109 ? 66.335 -21.066 10.930 1.00 43.81 109 ALA A N 1
ATOM 646 C CA . ALA A 1 109 ? 64.927 -21.317 10.651 1.00 43.10 109 ALA A CA 1
ATOM 647 C C . ALA A 1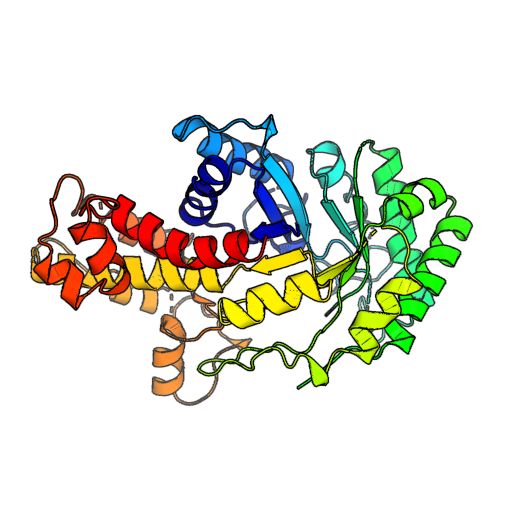 109 ? 64.316 -20.126 9.911 1.00 42.81 109 ALA A C 1
ATOM 648 O O . ALA A 1 109 ? 63.695 -20.297 8.864 1.00 42.56 109 ALA A O 1
ATOM 658 N N . ALA A 1 111 ? 65.996 -17.929 8.277 1.00 41.98 111 ALA A N 1
ATOM 659 C CA . ALA A 1 111 ? 66.716 -17.737 6.993 1.00 41.95 111 ALA A CA 1
ATOM 660 C C . ALA A 1 111 ? 65.952 -18.368 5.856 1.00 41.88 111 ALA A C 1
ATOM 661 O O . ALA A 1 111 ? 65.856 -17.806 4.764 1.00 41.64 111 ALA A O 1
ATOM 663 N N . LYS A 1 112 ? 65.404 -19.544 6.145 1.00 42.18 112 LYS A N 1
ATOM 664 C CA . LYS A 1 112 ? 64.702 -20.362 5.165 1.00 41.67 112 LYS A CA 1
ATOM 665 C C . LYS A 1 112 ? 63.288 -19.844 5.007 1.00 41.64 112 LYS A C 1
ATOM 666 O O . LYS A 1 112 ? 62.726 -19.876 3.924 1.00 42.37 112 LYS A O 1
ATOM 672 N N . ALA A 1 113 ? 62.709 -19.349 6.084 1.00 41.70 113 ALA A N 1
ATOM 673 C CA . ALA A 1 113 ? 61.455 -18.654 5.964 1.00 42.40 113 ALA A CA 1
ATOM 674 C C . ALA A 1 113 ? 61.658 -17.571 4.898 1.00 42.92 113 ALA A C 1
ATOM 675 O O . ALA A 1 113 ? 60.794 -17.350 4.059 1.00 43.33 113 ALA A O 1
ATOM 677 N N . GLU A 1 114 ? 62.837 -16.955 4.899 1.00 43.34 114 GLU A N 1
ATOM 678 C CA . GLU A 1 114 ? 63.135 -15.835 4.020 1.00 43.74 114 GLU A CA 1
ATOM 679 C C . GLU A 1 114 ? 63.296 -16.220 2.566 1.00 42.97 114 GLU A C 1
ATOM 680 O O . GLU A 1 114 ? 62.703 -15.578 1.710 1.00 42.75 114 GLU A O 1
ATOM 686 N N . ALA A 1 115 ? 64.063 -17.271 2.290 1.00 43.11 115 ALA A N 1
ATOM 687 C CA . ALA A 1 115 ? 64.207 -17.783 0.914 1.00 44.03 115 ALA A CA 1
ATOM 688 C C . ALA A 1 115 ? 62.860 -18.233 0.359 1.00 44.68 115 ALA A C 1
ATOM 689 O O . ALA A 1 115 ? 62.588 -18.117 -0.848 1.00 43.84 115 ALA A O 1
ATOM 699 N N . ILE A 1 117 ? 59.670 -17.185 1.360 1.00 44.35 117 ILE A N 1
ATOM 700 C CA . ILE A 1 117 ? 58.782 -16.071 1.116 1.00 43.58 117 ILE A CA 1
ATOM 701 C C . ILE A 1 117 ? 59.059 -15.479 -0.275 1.00 43.52 117 ILE A C 1
ATOM 702 O O . ILE A 1 117 ? 58.109 -15.219 -1.018 1.00 43.36 117 ILE A O 1
ATOM 707 N N . THR A 1 118 ? 60.346 -15.321 -0.640 1.00 43.17 118 THR A N 1
ATOM 708 C CA . THR A 1 118 ? 60.717 -14.804 -1.986 1.00 42.62 118 THR A CA 1
ATOM 709 C C . THR A 1 118 ? 60.227 -15.695 -3.113 1.00 41.91 118 THR A C 1
ATOM 710 O O . THR A 1 118 ? 59.701 -15.188 -4.105 1.00 41.99 118 THR A O 1
ATOM 713 N N . ALA A 1 119 ? 60.442 -17.003 -2.965 1.00 41.31 119 ALA A N 1
ATOM 714 C CA . ALA A 1 119 ? 60.028 -17.977 -3.973 1.00 41.10 119 ALA A CA 1
ATOM 715 C C . ALA A 1 119 ? 58.529 -17.831 -4.231 1.00 41.13 119 ALA A C 1
ATOM 716 O O . ALA A 1 119 ? 58.114 -17.717 -5.376 1.00 41.15 119 ALA A O 1
ATOM 718 N N . TYR A 1 120 ? 57.737 -17.760 -3.170 1.00 41.50 120 TYR A N 1
ATOM 719 C CA . TYR A 1 120 ? 56.310 -17.476 -3.312 1.00 42.57 120 TYR A CA 1
ATOM 720 C C . TYR A 1 120 ? 56.069 -16.191 -4.078 1.00 42.82 120 TYR A C 1
ATOM 721 O O . TYR A 1 120 ? 55.407 -16.181 -5.124 1.00 42.97 120 TYR A O 1
ATOM 730 N N . ALA A 1 121 ? 56.600 -15.103 -3.541 1.00 43.23 121 ALA A N 1
ATOM 731 C CA . ALA A 1 121 ? 56.359 -13.807 -4.111 1.00 43.60 121 ALA A CA 1
ATOM 732 C C . ALA A 1 121 ? 56.702 -13.820 -5.600 1.00 44.26 121 ALA A C 1
ATOM 733 O O . ALA A 1 121 ? 55.879 -13.452 -6.395 1.00 44.20 121 ALA A O 1
ATOM 735 N N . LYS A 1 122 ? 57.894 -14.297 -5.958 1.00 45.44 122 LYS A N 1
ATOM 736 C CA . LYS A 1 122 ? 58.363 -14.373 -7.347 1.00 46.88 122 LYS A CA 1
ATOM 737 C C . LYS A 1 122 ? 57.578 -15.420 -8.199 1.00 47.83 122 LYS A C 1
ATOM 738 O O . LYS A 1 122 ? 57.904 -15.661 -9.383 1.00 48.20 122 LYS A O 1
ATOM 741 N N . ALA A 1 123 ? 56.581 -16.068 -7.590 1.00 47.90 123 ALA A N 1
ATOM 742 C CA . ALA A 1 123 ? 55.836 -17.128 -8.262 1.00 47.26 123 ALA A CA 1
ATOM 743 C C . ALA A 1 123 ? 54.389 -16.725 -8.456 1.00 47.03 123 ALA A C 1
ATOM 744 O O . ALA A 1 123 ? 53.583 -17.518 -8.929 1.00 47.50 123 ALA A O 1
ATOM 746 N N . GLY A 1 124 ? 54.060 -15.490 -8.112 1.00 46.40 124 GLY A N 1
ATOM 747 C CA . GLY A 1 124 ? 52.722 -14.989 -8.362 1.00 46.25 124 GLY A CA 1
ATOM 748 C C . GLY A 1 124 ? 51.797 -15.005 -7.165 1.00 46.23 124 GLY A C 1
ATOM 749 O O . GLY A 1 124 ? 50.803 -14.278 -7.135 1.00 46.61 124 GLY A O 1
ATOM 750 N N . PHE A 1 125 ? 52.125 -15.812 -6.161 1.00 45.92 125 PHE A N 1
ATOM 751 C CA . PHE A 1 125 ? 51.283 -15.926 -4.979 1.00 45.37 125 PHE A CA 1
ATOM 752 C C . PHE A 1 125 ? 50.974 -14.556 -4.481 1.00 44.78 125 PHE A C 1
ATOM 753 O O . PHE A 1 125 ? 51.876 -13.774 -4.272 1.00 45.00 125 PHE A O 1
ATOM 761 N N . THR A 1 126 ? 49.688 -14.270 -4.328 1.00 44.67 126 THR A N 1
ATOM 762 C CA . THR A 1 126 ? 49.202 -12.932 -3.976 1.00 44.26 126 THR A CA 1
ATOM 763 C C . THR A 1 126 ? 48.414 -12.894 -2.647 1.00 43.17 126 THR A C 1
ATOM 764 O O . THR A 1 126 ? 47.958 -11.831 -2.214 1.00 42.79 126 THR A O 1
ATOM 767 N N . LYS A 1 127 ? 48.255 -14.045 -2.001 1.00 41.79 127 LYS A N 1
ATOM 768 C CA . LYS A 1 127 ? 47.824 -14.029 -0.604 1.00 40.96 127 LYS A CA 1
ATOM 769 C C . LYS A 1 127 ? 48.904 -14.650 0.240 1.00 40.51 127 LYS A C 1
ATOM 770 O O . LYS A 1 127 ? 49.315 -15.761 -0.040 1.00 40.47 127 LYS A O 1
ATOM 776 N N . LEU A 1 128 ? 49.386 -13.925 1.250 1.00 40.23 128 LEU A N 1
ATOM 777 C CA . LEU A 1 128 ? 50.499 -14.417 2.090 1.00 39.96 128 LEU A CA 1
ATOM 778 C C . LEU A 1 128 ? 50.126 -14.418 3.557 1.00 39.87 128 LEU A C 1
ATOM 779 O O . LEU A 1 128 ? 49.905 -13.365 4.173 1.00 40.26 128 LEU A O 1
ATOM 784 N N . HIS A 1 129 ? 50.017 -15.605 4.120 1.00 39.72 129 HIS A N 1
ATOM 785 C CA . HIS A 1 129 ? 49.726 -15.696 5.539 1.00 40.01 129 HIS A CA 1
ATOM 786 C C . HIS A 1 129 ? 51.033 -15.858 6.324 1.00 40.96 129 HIS A C 1
ATOM 787 O O . HIS A 1 129 ? 51.828 -16.797 6.104 1.00 40.84 129 HIS A O 1
ATOM 794 N N . LEU A 1 130 ? 51.273 -14.899 7.202 1.00 41.59 130 LEU A N 1
ATOM 795 C CA . LEU A 1 130 ? 52.530 -14.841 7.903 1.00 42.69 130 LEU A CA 1
ATOM 796 C C . LEU A 1 130 ? 52.340 -15.300 9.333 1.00 43.78 130 LEU A C 1
ATOM 797 O O . LEU A 1 130 ? 51.870 -14.543 10.207 1.00 43.64 130 LEU A O 1
ATOM 802 N N . ASP A 1 131 ? 52.709 -16.551 9.565 1.00 44.90 131 ASP A N 1
ATOM 803 C CA . ASP A 1 131 ? 52.591 -17.132 10.875 1.00 46.31 131 ASP A CA 1
ATOM 804 C C . ASP A 1 131 ? 53.965 -17.452 11.397 1.00 46.35 131 ASP A C 1
ATOM 805 O O . ASP A 1 131 ? 54.578 -18.428 10.963 1.00 47.11 131 ASP A O 1
ATOM 810 N N . THR A 1 132 ? 54.426 -16.638 12.337 1.00 46.38 132 THR A N 1
ATOM 811 C CA . THR A 1 132 ? 55.765 -16.725 12.903 1.00 46.52 132 THR A CA 1
ATOM 812 C C . THR A 1 132 ? 55.724 -17.036 14.401 1.00 47.45 132 THR A C 1
ATOM 813 O O . THR A 1 132 ? 56.675 -16.775 15.130 1.00 47.48 132 THR A O 1
ATOM 817 N N . SER A 1 133 ? 54.623 -17.603 14.860 1.00 48.70 133 SER A N 1
ATOM 818 C CA . SER A 1 133 ? 54.338 -17.634 16.289 1.00 49.99 133 SER A CA 1
ATOM 819 C C . SER A 1 133 ? 54.964 -18.816 17.011 1.00 50.74 133 SER A C 1
ATOM 820 O O . SER A 1 133 ? 55.014 -18.845 18.249 1.00 50.80 133 SER A O 1
ATOM 831 N N . GLY A 1 135 ? 57.861 -21.447 18.281 1.00 54.98 135 GLY A N 1
ATOM 832 C CA . GLY A 1 135 ? 59.230 -21.415 18.702 1.00 56.37 135 GLY A CA 1
ATOM 833 C C . GLY A 1 135 ? 60.081 -22.280 17.816 1.00 57.94 135 GLY A C 1
ATOM 834 O O . GLY A 1 135 ? 59.621 -23.219 17.208 1.00 57.56 135 GLY A O 1
ATOM 835 N N . CYS A 1 136 ? 61.350 -21.940 17.750 1.00 59.36 136 CYS A N 1
ATOM 836 C CA . CYS A 1 136 ? 62.307 -22.657 16.957 1.00 60.93 136 CYS A CA 1
ATOM 837 C C . CYS A 1 136 ? 63.222 -23.133 18.023 1.00 61.69 136 CYS A C 1
ATOM 838 O O . CYS A 1 136 ? 63.558 -22.400 18.904 1.00 62.39 136 CYS A O 1
ATOM 841 N N . ALA A 1 137 ? 63.578 -24.386 18.019 1.00 62.58 137 ALA A N 1
ATOM 842 C CA . ALA A 1 137 ? 64.234 -24.894 19.193 1.00 62.88 137 ALA A CA 1
ATOM 843 C C . ALA A 1 137 ? 65.558 -24.326 19.539 1.00 62.59 137 ALA A C 1
ATOM 844 O O . ALA A 1 137 ? 66.398 -24.210 18.707 1.00 62.72 137 ALA A O 1
ATOM 846 N N . GLY A 1 138 ? 65.746 -24.104 20.827 1.00 62.34 138 GLY A N 1
ATOM 847 C CA . GLY A 1 138 ? 64.615 -24.250 21.698 1.00 62.68 138 GLY A CA 1
ATOM 848 C C . GLY A 1 138 ? 64.197 -22.960 22.336 1.00 63.19 138 GLY A C 1
ATOM 849 O O . GLY A 1 138 ? 64.917 -22.351 23.072 1.00 63.69 138 GLY A O 1
ATOM 850 N N . GLU A 1 139 ? 62.950 -22.621 22.093 1.00 63.20 139 GLU A N 1
ATOM 851 C CA . GLU A 1 139 ? 62.322 -21.439 22.573 1.00 63.14 139 GLU A CA 1
ATOM 852 C C . GLU A 1 139 ? 60.971 -21.917 22.885 1.00 63.11 139 GLU A C 1
ATOM 853 O O . GLU A 1 139 ? 60.508 -22.864 22.296 1.00 63.60 139 GLU A O 1
ATOM 859 N N . PRO A 1 140 ? 60.295 -21.229 23.758 1.00 62.69 140 PRO A N 1
ATOM 860 C CA . PRO A 1 140 ? 59.006 -21.692 24.210 1.00 62.23 140 PRO A CA 1
ATOM 861 C C . PRO A 1 140 ? 58.153 -21.877 23.025 1.00 61.75 140 PRO A C 1
ATOM 862 O O . PRO A 1 140 ? 58.216 -21.104 22.138 1.00 61.72 140 PRO A O 1
ATOM 866 N N . THR A 1 141 ? 57.378 -22.939 23.035 1.00 60.94 141 THR A N 1
ATOM 867 C CA . THR A 1 141 ? 56.527 -23.385 21.927 1.00 59.96 141 THR A CA 1
ATOM 868 C C . THR A 1 141 ? 55.755 -22.268 21.221 1.00 59.57 141 THR A C 1
ATOM 869 O O . THR A 1 141 ? 55.751 -22.189 19.988 1.00 59.28 141 THR A O 1
ATOM 873 N N . ALA A 1 142 ? 55.179 -21.392 22.009 1.00 59.05 142 ALA A N 1
ATOM 874 C CA . ALA A 1 142 ? 54.513 -20.254 21.498 1.00 58.69 142 ALA A CA 1
ATOM 875 C C . ALA A 1 142 ? 55.375 -19.119 21.909 1.00 58.77 142 ALA A C 1
ATOM 876 O O . ALA A 1 142 ? 55.635 -18.925 23.062 1.00 58.91 142 ALA A O 1
ATOM 878 N N . LEU A 1 143 ? 55.832 -18.370 20.927 1.00 58.31 143 LEU A N 1
ATOM 879 C CA . LEU A 1 143 ? 56.602 -17.173 21.114 1.00 57.17 143 LEU A CA 1
ATOM 880 C C . LEU A 1 143 ? 55.788 -16.055 21.663 1.00 56.49 143 LEU A C 1
ATOM 881 O O . LEU A 1 143 ? 54.611 -15.970 21.437 1.00 56.19 143 LEU A O 1
ATOM 886 N N . PRO A 1 144 ? 56.459 -15.195 22.388 1.00 55.77 144 PRO A N 1
ATOM 887 C CA . PRO A 1 144 ? 55.911 -13.974 22.934 1.00 55.15 144 PRO A CA 1
ATOM 888 C C . PRO A 1 144 ? 55.622 -13.051 21.793 1.00 54.88 144 PRO A C 1
ATOM 889 O O . PRO A 1 144 ? 56.258 -13.096 20.783 1.00 54.64 144 PRO A O 1
ATOM 893 N N . ASP A 1 145 ? 54.653 -12.192 21.960 1.00 53.94 145 ASP A N 1
ATOM 894 C CA . ASP A 1 145 ? 54.053 -11.493 20.880 1.00 53.02 145 ASP A CA 1
ATOM 895 C C . ASP A 1 145 ? 55.023 -10.615 20.113 1.00 52.29 145 ASP A C 1
ATOM 896 O O . ASP A 1 145 ? 54.942 -10.566 18.913 1.00 52.79 145 ASP A O 1
ATOM 901 N N . ALA A 1 146 ? 55.929 -9.920 20.764 1.00 50.70 146 ALA A N 1
ATOM 902 C CA . ALA A 1 146 ? 56.845 -9.083 20.026 1.00 49.41 146 ALA A CA 1
ATOM 903 C C . ALA A 1 146 ? 57.731 -9.861 19.103 1.00 48.56 146 ALA A C 1
ATOM 904 O O . ALA A 1 146 ? 58.002 -9.439 18.015 1.00 49.55 146 ALA A O 1
ATOM 906 N N . THR A 1 147 ? 58.219 -10.994 19.546 1.00 46.57 147 THR A N 1
ATOM 907 C CA . THR A 1 147 ? 59.064 -11.799 18.697 1.00 44.74 147 THR A CA 1
ATOM 908 C C . THR A 1 147 ? 58.323 -12.344 17.494 1.00 44.19 147 THR A C 1
ATOM 909 O O . THR A 1 147 ? 58.746 -12.209 16.389 1.00 44.28 147 THR A O 1
ATOM 913 N N . THR A 1 148 ? 57.167 -12.910 17.745 1.00 42.95 148 THR A N 1
ATOM 914 C CA . THR A 1 148 ? 56.226 -13.308 16.743 1.00 41.68 148 THR A CA 1
ATOM 915 C C . THR A 1 148 ? 56.116 -12.190 15.711 1.00 41.07 148 THR A C 1
ATOM 916 O O . THR A 1 148 ? 56.235 -12.443 14.523 1.00 41.26 148 THR A O 1
ATOM 919 N N . ALA A 1 149 ? 55.921 -10.949 16.153 1.00 39.79 149 ALA A N 1
ATOM 920 C CA . ALA A 1 149 ? 55.583 -9.891 15.215 1.00 38.70 149 ALA A CA 1
ATOM 921 C C . ALA A 1 149 ? 56.815 -9.361 14.473 1.00 38.59 149 ALA A C 1
ATOM 922 O O . ALA A 1 149 ? 56.773 -9.111 13.267 1.00 38.51 149 ALA A O 1
ATOM 924 N N . ALA A 1 150 ? 57.916 -9.193 15.187 1.00 38.18 150 ALA A N 1
ATOM 925 C CA . ALA A 1 150 ? 59.143 -8.771 14.552 1.00 38.61 150 ALA A CA 1
ATOM 926 C C . ALA A 1 150 ? 59.586 -9.738 13.426 1.00 39.30 150 ALA A C 1
ATOM 927 O O . ALA A 1 150 ? 60.199 -9.319 12.439 1.00 39.21 150 ALA A O 1
ATOM 929 N N . ARG A 1 151 ? 59.273 -11.024 13.582 1.00 39.53 151 ARG A N 1
ATOM 930 C CA . ARG A 1 151 ? 59.578 -12.007 12.565 1.00 39.55 151 ARG A CA 1
ATOM 931 C C . ARG A 1 151 ? 58.559 -11.933 11.434 1.00 39.87 151 ARG A C 1
ATOM 932 O O . ARG A 1 151 ? 58.900 -12.136 10.263 1.00 40.69 151 ARG A O 1
ATOM 940 N N . ALA A 1 152 ? 57.313 -11.632 11.766 1.00 39.62 152 ALA A N 1
ATOM 941 C CA . ALA A 1 152 ? 56.285 -11.523 10.736 1.00 39.81 152 ALA A CA 1
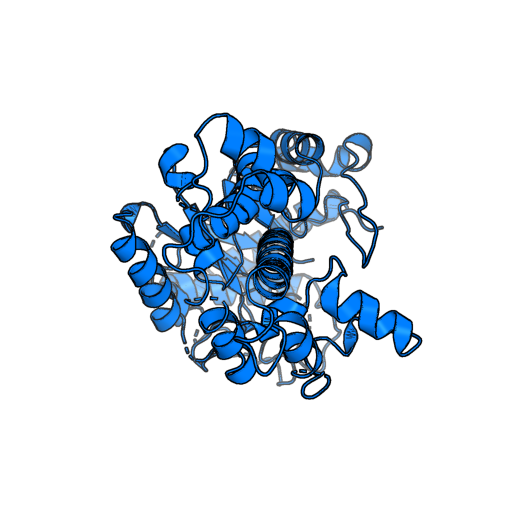ATOM 942 C C . ALA A 1 152 ? 56.686 -10.393 9.822 1.00 39.90 152 ALA A C 1
ATOM 943 O O . ALA A 1 152 ? 56.663 -10.534 8.606 1.00 39.73 152 ALA A O 1
ATOM 945 N N . ALA A 1 153 ? 57.094 -9.289 10.444 1.00 40.56 153 ALA A N 1
ATOM 946 C CA . ALA A 1 153 ? 57.562 -8.095 9.742 1.00 41.33 153 ALA A CA 1
ATOM 947 C C . ALA A 1 153 ? 58.799 -8.314 8.868 1.00 41.44 153 ALA A C 1
ATOM 948 O O . ALA A 1 153 ? 58.881 -7.750 7.774 1.00 41.43 153 ALA A O 1
ATOM 950 N N . ARG A 1 154 ? 59.752 -9.114 9.327 1.00 41.22 154 ARG A N 1
ATOM 951 C CA . ARG A 1 154 ? 60.870 -9.356 8.477 1.00 41.75 154 ARG A CA 1
ATOM 952 C C . ARG A 1 154 ? 60.368 -9.983 7.198 1.00 41.60 154 ARG A C 1
ATOM 953 O O . ARG A 1 154 ? 60.780 -9.577 6.115 1.00 41.35 154 ARG A O 1
ATOM 961 N N . LEU A 1 155 ? 59.477 -10.965 7.305 1.00 42.03 155 LEU A N 1
ATOM 962 C CA . LEU A 1 155 ? 59.040 -11.680 6.102 1.00 42.01 155 LEU A CA 1
ATOM 963 C C . LEU A 1 155 ? 58.224 -10.773 5.170 1.00 42.69 155 LEU A C 1
ATOM 964 O O . LEU A 1 155 ? 58.336 -10.861 3.945 1.00 42.78 155 LEU A O 1
ATOM 969 N N . ALA A 1 156 ? 57.435 -9.884 5.761 1.00 43.03 156 ALA A N 1
ATOM 970 C CA . ALA A 1 156 ? 56.749 -8.869 5.013 1.00 44.05 156 ALA A CA 1
ATOM 971 C C . ALA A 1 156 ? 57.732 -8.065 4.133 1.00 45.34 156 ALA A C 1
ATOM 972 O O . ALA A 1 156 ? 57.490 -7.841 2.941 1.00 45.97 156 ALA A O 1
ATOM 974 N N . ALA A 1 157 ? 58.852 -7.662 4.722 1.00 46.10 157 ALA A N 1
ATOM 975 C CA . ALA A 1 157 ? 59.795 -6.761 4.082 1.00 46.54 157 ALA A CA 1
ATOM 976 C C . ALA A 1 157 ? 60.698 -7.472 3.120 1.00 47.43 157 ALA A C 1
ATOM 977 O O . ALA A 1 157 ? 61.396 -6.828 2.351 1.00 48.56 157 ALA A O 1
ATOM 979 N N . VAL A 1 158 ? 60.720 -8.796 3.165 1.00 48.22 158 VAL A N 1
ATOM 980 C CA . VAL A 1 158 ? 61.514 -9.552 2.212 1.00 48.35 158 VAL A CA 1
ATOM 981 C C . VAL A 1 158 ? 60.576 -9.786 1.068 1.00 49.47 158 VAL A C 1
ATOM 982 O O . VAL A 1 158 ? 60.994 -9.845 -0.093 1.00 50.17 158 VAL A O 1
ATOM 986 N N . ALA A 1 159 ? 59.289 -9.868 1.407 1.00 50.61 159 ALA A N 1
ATOM 987 C CA . ALA A 1 159 ? 58.238 -10.106 0.424 1.00 51.26 159 ALA A CA 1
ATOM 988 C C . ALA A 1 159 ? 58.235 -8.954 -0.539 1.00 51.45 159 ALA A C 1
ATOM 989 O O . ALA A 1 159 ? 58.436 -9.157 -1.735 1.00 51.14 159 ALA A O 1
ATOM 991 N N . GLU A 1 160 ? 58.047 -7.754 0.010 1.00 52.11 160 GLU A N 1
ATOM 992 C CA . GLU A 1 160 ? 58.036 -6.505 -0.763 1.00 53.06 160 GLU A CA 1
ATOM 993 C C . GLU A 1 160 ? 59.271 -6.342 -1.637 1.00 53.46 160 GLU A C 1
ATOM 994 O O . GLU A 1 160 ? 59.153 -5.960 -2.793 1.00 53.97 160 GLU A O 1
ATOM 1000 N N . ASP A 1 161 ? 60.453 -6.623 -1.100 1.00 53.86 161 ASP A N 1
ATOM 1001 C CA . ASP A 1 161 ? 61.662 -6.404 -1.877 1.00 54.58 161 ASP A CA 1
ATOM 1002 C C . ASP A 1 161 ? 61.631 -7.229 -3.153 1.00 54.85 161 ASP A C 1
ATOM 1003 O O . ASP A 1 161 ? 62.045 -6.785 -4.215 1.00 55.05 161 ASP A O 1
ATOM 1008 N N . ALA A 1 162 ? 61.104 -8.432 -3.038 1.00 55.59 162 ALA A N 1
ATOM 1009 C CA . ALA A 1 162 ? 61.054 -9.346 -4.141 1.00 56.17 162 ALA A CA 1
ATOM 1010 C C . ALA A 1 162 ? 59.948 -8.995 -5.126 1.00 56.93 162 ALA A C 1
ATOM 1011 O O . ALA A 1 162 ? 59.773 -9.728 -6.105 1.00 57.37 162 ALA A O 1
ATOM 1013 N N . VAL A 1 163 ? 59.218 -7.891 -4.867 1.00 57.33 163 VAL A N 1
ATOM 1014 C CA . VAL A 1 163 ? 57.993 -7.488 -5.599 1.00 57.68 163 VAL A CA 1
ATOM 1015 C C . VAL A 1 163 ? 57.438 -6.122 -5.106 1.00 58.60 163 VAL A C 1
ATOM 1016 O O . VAL A 1 163 ? 57.479 -5.073 -5.792 1.00 58.87 163 VAL A O 1
ATOM 1018 N N . LEU A 1 170 ? 51.077 -5.609 -5.100 1.00 45.44 170 LEU A N 1
ATOM 1019 C CA . LEU A 1 170 ? 50.183 -6.775 -5.340 1.00 45.56 170 LEU A CA 1
ATOM 1020 C C . LEU A 1 170 ? 49.793 -7.680 -4.118 1.00 44.62 170 LEU A C 1
ATOM 1021 O O . LEU A 1 170 ? 48.609 -7.931 -3.927 1.00 44.80 170 LEU A O 1
ATOM 1026 N N . PRO A 1 171 ? 50.759 -8.181 -3.302 1.00 43.79 171 PRO A N 1
ATOM 1027 C CA . PRO A 1 171 ? 50.308 -9.094 -2.238 1.00 43.25 171 PRO A CA 1
ATOM 1028 C C . PRO A 1 171 ? 49.419 -8.488 -1.152 1.00 43.03 171 PRO A C 1
ATOM 1029 O O . PRO A 1 171 ? 49.550 -7.321 -0.792 1.00 43.73 171 PRO A O 1
ATOM 1033 N N . VAL A 1 172 ? 48.521 -9.306 -0.635 1.00 42.42 172 VAL A N 1
ATOM 1034 C CA . VAL A 1 172 ? 47.856 -9.002 0.607 1.00 41.66 172 VAL A CA 1
ATOM 1035 C C . VAL A 1 172 ? 48.431 -9.923 1.685 1.00 41.17 172 VAL A C 1
ATOM 1036 O O . VAL A 1 172 ? 49.147 -10.890 1.374 1.00 40.68 172 VAL A O 1
ATOM 1040 N N . TYR A 1 173 ? 48.148 -9.619 2.945 1.00 40.93 173 TYR A N 1
ATOM 1041 C CA . TYR A 1 173 ? 48.742 -10.402 4.061 1.00 40.85 173 TYR A CA 1
ATOM 1042 C C . TYR A 1 173 ? 47.715 -10.788 5.094 1.00 40.29 173 TYR A C 1
ATOM 1043 O O . TYR A 1 173 ? 46.797 -10.021 5.412 1.00 40.11 173 TYR A O 1
ATOM 1052 N N . ILE A 1 174 ? 47.887 -11.978 5.647 1.00 39.89 174 ILE A N 1
ATOM 1053 C CA . ILE A 1 174 ? 47.127 -12.305 6.827 1.00 39.45 174 ILE A CA 1
ATOM 1054 C C . ILE A 1 174 ? 48.055 -12.625 7.997 1.00 39.39 174 ILE A C 1
ATOM 1055 O O . ILE A 1 174 ? 49.129 -13.176 7.813 1.00 39.53 174 ILE A O 1
ATOM 1060 N N . ILE A 1 175 ? 47.657 -12.209 9.185 1.00 39.75 175 ILE A N 1
ATOM 1061 C CA . ILE A 1 175 ? 48.472 -12.408 10.367 1.00 40.59 175 ILE A CA 1
ATOM 1062 C C . ILE A 1 175 ? 47.748 -13.241 11.412 1.00 41.52 175 ILE A C 1
ATOM 1063 O O . ILE A 1 175 ? 46.533 -13.350 11.380 1.00 42.19 175 ILE A O 1
ATOM 1068 N N . GLY A 1 176 ? 48.485 -13.838 12.335 1.00 42.64 176 GLY A N 1
ATOM 1069 C CA . GLY A 1 176 ? 47.867 -14.652 13.356 1.00 44.70 176 GLY A CA 1
ATOM 1070 C C . GLY A 1 176 ? 47.953 -16.145 13.123 1.00 46.35 176 GLY A C 1
ATOM 1071 O O . GLY A 1 176 ? 48.525 -16.614 12.139 1.00 46.41 176 GLY A O 1
ATOM 1072 N N . THR A 1 177 ? 47.350 -16.902 14.029 1.00 48.18 177 THR A N 1
ATOM 1073 C CA . THR A 1 177 ? 47.650 -18.311 14.141 1.00 50.15 177 THR A CA 1
ATOM 1074 C C . THR A 1 177 ? 46.483 -19.068 14.762 1.00 51.65 177 THR A C 1
ATOM 1075 O O . THR A 1 177 ? 45.610 -18.450 15.381 1.00 52.08 177 THR A O 1
ATOM 1079 N N . GLU A 1 178 ? 46.457 -20.395 14.582 1.00 53.48 178 GLU A N 1
ATOM 1080 C CA . GLU A 1 178 ? 45.532 -21.262 15.342 1.00 55.07 178 GLU A CA 1
ATOM 1081 C C . GLU A 1 178 ? 46.118 -22.653 15.592 1.00 55.75 178 GLU A C 1
ATOM 1082 O O . GLU A 1 178 ? 46.033 -23.176 16.714 1.00 57.02 178 GLU A O 1
ATOM 1088 N N . LEU A 1 192 ? 37.612 -26.662 22.351 1.00 56.63 192 LEU A N 1
ATOM 1089 C CA . LEU A 1 192 ? 36.440 -25.899 22.811 1.00 56.30 192 LEU A CA 1
ATOM 1090 C C . LEU A 1 192 ? 36.704 -24.350 22.685 1.00 56.54 192 LEU A C 1
ATOM 1091 O O . LEU A 1 192 ? 35.814 -23.519 22.987 1.00 55.99 192 LEU A O 1
ATOM 1096 N N . GLU A 1 193 ? 37.919 -24.003 22.193 1.00 56.25 193 GLU A N 1
ATOM 1097 C CA . GLU A 1 193 ? 38.514 -22.610 22.146 1.00 55.60 193 GLU A CA 1
ATOM 1098 C C . GLU A 1 193 ? 37.781 -21.518 21.337 1.00 55.43 193 GLU A C 1
ATOM 1099 O O . GLU A 1 193 ? 37.267 -21.786 20.264 1.00 56.07 193 GLU A O 1
ATOM 1101 N N . VAL A 1 194 ? 37.738 -20.286 21.846 1.00 55.50 194 VAL A N 1
ATOM 1102 C CA . VAL A 1 194 ? 37.322 -19.104 21.036 1.00 55.26 194 VAL A CA 1
ATOM 1103 C C . VAL A 1 194 ? 38.273 -17.942 21.281 1.00 55.27 194 VAL A C 1
ATOM 1104 O O . VAL A 1 194 ? 38.841 -17.852 22.361 1.00 55.89 194 VAL A O 1
ATOM 1108 N N . THR A 1 195 ? 38.472 -17.065 20.299 1.00 54.96 195 THR A N 1
ATOM 1109 C CA . THR A 1 195 ? 39.512 -16.036 20.444 1.00 55.02 195 THR A CA 1
ATOM 1110 C C . THR A 1 195 ? 39.028 -14.885 21.331 1.00 55.01 195 THR A C 1
ATOM 1111 O O . THR A 1 195 ? 37.912 -14.358 21.163 1.00 54.44 195 THR A O 1
ATOM 1115 N N . ALA A 1 196 ? 39.873 -14.508 22.287 1.00 54.88 196 ALA A N 1
ATOM 1116 C CA . ALA A 1 196 ? 39.564 -13.360 23.124 1.00 55.27 196 ALA A CA 1
ATOM 1117 C C . ALA A 1 196 ? 39.634 -12.091 22.270 1.00 55.42 196 ALA A C 1
ATOM 1118 O O . ALA A 1 196 ? 40.628 -11.882 21.561 1.00 55.36 196 ALA A O 1
ATOM 1120 N N . PRO A 1 197 ? 38.569 -11.258 22.311 1.00 55.62 197 PRO A N 1
ATOM 1121 C CA . PRO A 1 197 ? 38.481 -10.053 21.449 1.00 55.41 197 PRO A CA 1
ATOM 1122 C C . PRO A 1 197 ? 39.638 -9.121 21.709 1.00 55.64 197 PRO A C 1
ATOM 1123 O O . PRO A 1 197 ? 40.146 -8.486 20.787 1.00 55.41 197 PRO A O 1
ATOM 1127 N N . GLU A 1 198 ? 40.063 -9.067 22.966 1.00 56.10 198 GLU A N 1
ATOM 1128 C CA . GLU A 1 198 ? 41.186 -8.234 23.356 1.00 56.97 198 GLU A CA 1
ATOM 1129 C C . GLU A 1 198 ? 42.437 -8.616 22.526 1.00 56.87 198 GLU A C 1
ATOM 1130 O O . GLU A 1 198 ? 43.022 -7.753 21.853 1.00 57.01 198 GLU A O 1
ATOM 1136 N N . ALA A 1 199 ? 42.794 -9.905 22.549 1.00 56.73 199 ALA A N 1
ATOM 1137 C CA . ALA A 1 199 ? 43.948 -10.473 21.812 1.00 56.63 199 ALA A CA 1
ATOM 1138 C C . ALA A 1 199 ? 43.908 -10.272 20.298 1.00 56.58 199 ALA A C 1
ATOM 1139 O O . ALA A 1 199 ? 44.945 -10.117 19.660 1.00 56.34 199 ALA A O 1
ATOM 1141 N N . ALA A 1 200 ? 42.717 -10.295 19.721 1.00 56.88 200 ALA A N 1
ATOM 1142 C CA . ALA A 1 200 ? 42.576 -9.976 18.318 1.00 57.38 200 ALA A CA 1
ATOM 1143 C C . ALA A 1 200 ? 43.135 -8.576 18.030 1.00 58.11 200 ALA A C 1
ATOM 1144 O O . ALA A 1 200 ? 44.015 -8.432 17.187 1.00 58.82 200 ALA A O 1
ATOM 1146 N N . ILE A 1 201 ? 42.653 -7.549 18.729 1.00 58.64 201 ILE A N 1
ATOM 1147 C CA . ILE A 1 201 ? 43.196 -6.193 18.525 1.00 58.99 201 ILE A CA 1
ATOM 1148 C C . ILE A 1 201 ? 44.679 -6.096 18.904 1.00 58.78 201 ILE A C 1
ATOM 1149 O O . ILE A 1 201 ? 45.459 -5.494 18.160 1.00 58.71 201 ILE A O 1
ATOM 1154 N N . GLU A 1 202 ? 45.073 -6.712 20.023 1.00 58.64 202 GLU A N 1
ATOM 1155 C CA . GLU A 1 202 ? 46.467 -6.635 20.457 1.00 59.12 202 GLU A CA 1
ATOM 1156 C C . GLU A 1 202 ? 47.427 -7.163 19.418 1.00 58.61 202 GLU A C 1
ATOM 1157 O O . GLU A 1 202 ? 48.503 -6.616 19.234 1.00 59.09 202 GLU A O 1
ATOM 1163 N N . THR A 1 203 ? 47.023 -8.225 18.740 1.00 58.05 203 THR A N 1
ATOM 1164 C CA . THR A 1 203 ? 47.842 -8.866 17.745 1.00 57.47 203 THR A CA 1
ATOM 1165 C C . THR A 1 203 ? 48.119 -7.853 16.657 1.00 57.00 203 THR A C 1
ATOM 1166 O O . THR A 1 203 ? 49.270 -7.671 16.223 1.00 57.07 203 THR A O 1
ATOM 1170 N N . VAL A 1 204 ? 47.064 -7.172 16.234 1.00 56.06 204 VAL A N 1
ATOM 1171 C CA . VAL A 1 204 ? 47.220 -6.163 15.207 1.00 55.40 204 VAL A CA 1
ATOM 1172 C C . VAL A 1 204 ? 47.932 -4.913 15.738 1.00 55.18 204 VAL A C 1
ATOM 1173 O O . VAL A 1 204 ? 48.678 -4.282 15.000 1.00 55.04 204 VAL A O 1
ATOM 1177 N N . ARG A 1 205 ? 47.767 -4.568 17.014 1.00 54.99 205 ARG A N 1
ATOM 1178 C CA . ARG A 1 205 ? 48.584 -3.476 17.528 1.00 54.58 205 ARG A CA 1
ATOM 1179 C C . ARG A 1 205 ? 50.050 -3.875 17.354 1.00 53.93 205 ARG A C 1
ATOM 1180 O O . ARG A 1 205 ? 50.788 -3.220 16.627 1.00 54.05 205 ARG A O 1
ATOM 1188 N N . VAL A 1 206 ? 50.448 -4.975 17.982 1.00 52.91 206 VAL A N 1
ATOM 1189 C CA . VAL A 1 206 ? 51.847 -5.334 18.033 1.00 52.17 206 VAL A CA 1
ATOM 1190 C C . VAL A 1 206 ? 52.456 -5.576 16.650 1.00 51.57 206 VAL A C 1
ATOM 1191 O O . VAL A 1 206 ? 53.633 -5.278 16.436 1.00 52.08 206 VAL A O 1
ATOM 1195 N N . HIS A 1 207 ? 51.681 -6.092 15.705 1.00 50.73 207 HIS A N 1
ATOM 1196 C CA . HIS A 1 207 ? 52.252 -6.317 14.367 1.00 50.09 207 HIS A CA 1
ATOM 1197 C C . HIS A 1 207 ? 52.499 -4.980 13.679 1.00 50.32 207 HIS A C 1
ATOM 1198 O O . HIS A 1 207 ? 53.526 -4.772 13.021 1.00 50.17 207 HIS A O 1
ATOM 1205 N N . ARG A 1 208 ? 51.528 -4.086 13.842 1.00 50.75 208 ARG A N 1
ATOM 1206 C CA . ARG A 1 208 ? 51.585 -2.732 13.318 1.00 51.24 208 ARG A CA 1
ATOM 1207 C C . ARG A 1 208 ? 52.901 -2.061 13.718 1.00 50.82 208 ARG A C 1
ATOM 1208 O O . ARG A 1 208 ? 53.688 -1.664 12.846 1.00 50.28 208 ARG A O 1
ATOM 1216 N N . ALA A 1 209 ? 53.126 -1.981 15.033 1.00 50.56 209 ALA A N 1
ATOM 1217 C CA . ALA A 1 209 ? 54.322 -1.370 15.617 1.00 50.44 209 ALA A CA 1
ATOM 1218 C C . ALA A 1 209 ? 55.574 -1.970 15.006 1.00 50.34 209 ALA A C 1
ATOM 1219 O O . ALA A 1 209 ? 56.441 -1.244 14.495 1.00 50.43 209 ALA A O 1
ATOM 1221 N N . ALA A 1 210 ? 55.631 -3.300 15.037 1.00 50.26 210 ALA A N 1
ATOM 1222 C CA . ALA A 1 210 ? 56.751 -4.074 14.515 1.00 50.03 210 ALA A CA 1
ATOM 1223 C C . ALA A 1 210 ? 56.949 -3.909 13.011 1.00 49.98 210 ALA A C 1
ATOM 1224 O O . ALA A 1 210 ? 58.053 -4.093 12.521 1.00 49.73 210 ALA A O 1
ATOM 1226 N N . PHE A 1 211 ? 55.890 -3.561 12.282 1.00 50.64 211 PHE A N 1
ATOM 1227 C CA . PHE A 1 211 ? 56.008 -3.314 10.829 1.00 51.48 211 PHE A CA 1
ATOM 1228 C C . PHE A 1 211 ? 56.625 -1.987 10.441 1.00 51.44 211 PHE A C 1
ATOM 1229 O O . PHE A 1 211 ? 57.293 -1.881 9.408 1.00 50.55 211 PHE A O 1
ATOM 1237 N N . GLU A 1 212 ? 56.331 -0.976 11.224 1.00 52.17 212 GLU A N 1
ATOM 1238 C CA . GLU A 1 212 ? 56.970 0.292 11.157 1.00 53.29 212 GLU A CA 1
ATOM 1239 C C . GLU A 1 212 ? 58.419 0.243 11.636 1.00 53.94 212 GLU A C 1
ATOM 1240 O O . GLU A 1 212 ? 59.281 0.804 11.041 1.00 54.26 212 GLU A O 1
ATOM 1246 N N . GLU A 1 213 ? 58.700 -0.502 12.676 1.00 54.62 213 GLU A N 1
ATOM 1247 C CA . GLU A 1 213 ? 60.027 -0.571 13.259 1.00 54.87 213 GLU A CA 1
ATOM 1248 C C . GLU A 1 213 ? 60.858 -1.119 12.174 1.00 54.62 213 GLU A C 1
ATOM 1249 O O . GLU A 1 213 ? 62.014 -0.816 12.041 1.00 54.82 213 GLU A O 1
ATOM 1251 N N . ALA A 1 214 ? 60.234 -2.026 11.477 1.00 54.55 214 ALA A N 1
ATOM 1252 C CA . ALA A 1 214 ? 60.688 -2.699 10.285 1.00 55.05 214 ALA A CA 1
ATOM 1253 C C . ALA A 1 214 ? 60.928 -1.791 9.091 1.00 55.20 214 ALA A C 1
ATOM 1254 O O . ALA A 1 214 ? 61.826 -2.049 8.326 1.00 55.60 214 ALA A O 1
ATOM 1256 N N . GLY A 1 215 ? 60.118 -0.753 8.901 1.00 55.35 215 GLY A N 1
ATOM 1257 C CA . GLY A 1 215 ? 59.871 -0.055 7.650 1.00 55.27 215 GLY A CA 1
ATOM 1258 C C . GLY A 1 215 ? 59.258 -0.811 6.505 1.00 55.06 215 GLY A C 1
ATOM 1259 O O . GLY A 1 215 ? 59.605 -0.716 5.361 1.00 54.74 215 GLY A O 1
ATOM 1260 N N . ALA A 1 216 ? 58.342 -1.643 6.936 1.00 54.68 216 ALA A N 1
ATOM 1261 C CA . ALA A 1 216 ? 57.418 -2.444 6.173 1.00 54.32 216 ALA A CA 1
ATOM 1262 C C . ALA A 1 216 ? 56.022 -1.852 6.096 1.00 53.98 216 ALA A C 1
ATOM 1263 O O . ALA A 1 216 ? 55.108 -2.509 5.687 1.00 54.13 216 ALA A O 1
ATOM 1265 N N . ALA A 1 217 ? 55.840 -0.615 6.481 1.00 53.11 217 ALA A N 1
ATOM 1266 C CA . ALA A 1 217 ? 54.558 -0.035 6.809 1.00 52.61 217 ALA A CA 1
ATOM 1267 C C . ALA A 1 217 ? 53.680 -0.115 5.608 1.00 52.56 217 ALA A C 1
ATOM 1268 O O . ALA A 1 217 ? 52.484 -0.194 5.749 1.00 52.33 217 ALA A O 1
ATOM 1270 N N . GLY A 1 218 ? 54.251 0.065 4.438 1.00 52.13 218 GLY A N 1
ATOM 1271 C CA . GLY A 1 218 ? 53.525 -0.105 3.210 1.00 51.21 218 GLY A CA 1
ATOM 1272 C C . GLY A 1 218 ? 52.928 -1.481 3.050 1.00 50.95 218 GLY A C 1
ATOM 1273 O O . GLY A 1 218 ? 51.828 -1.551 2.597 1.00 51.52 218 GLY A O 1
ATOM 1274 N N . ALA A 1 219 ? 53.593 -2.564 3.420 1.00 50.20 219 ALA A N 1
ATOM 1275 C CA . ALA A 1 219 ? 52.951 -3.862 3.372 1.00 49.21 219 ALA A CA 1
ATOM 1276 C C . ALA A 1 219 ? 51.830 -3.950 4.401 1.00 48.61 219 ALA A C 1
ATOM 1277 O O . ALA A 1 219 ? 50.770 -4.503 4.107 1.00 48.61 219 ALA A O 1
ATOM 1279 N N . PHE A 1 220 ? 52.035 -3.381 5.586 1.00 47.64 220 PHE A N 1
ATOM 1280 C CA . PHE A 1 220 ? 51.026 -3.503 6.632 1.00 47.42 220 PHE A CA 1
ATOM 1281 C C . PHE A 1 220 ? 49.673 -2.956 6.237 1.00 47.00 220 PHE A C 1
ATOM 1282 O O . PHE A 1 220 ? 48.664 -3.378 6.785 1.00 47.37 220 PHE A O 1
ATOM 1290 N N . SER A 1 221 ? 49.649 -1.999 5.315 1.00 46.43 221 SER A N 1
ATOM 1291 C CA . SER A 1 221 ? 48.385 -1.442 4.847 1.00 45.82 221 SER A CA 1
ATOM 1292 C C . SER A 1 221 ? 47.623 -2.473 4.008 1.00 45.55 221 SER A C 1
ATOM 1293 O O . SER A 1 221 ? 46.390 -2.401 3.902 1.00 45.95 221 SER A O 1
ATOM 1296 N N . ARG A 1 222 ? 48.366 -3.418 3.429 1.00 44.57 222 ARG A N 1
ATOM 1297 C CA . ARG A 1 222 ? 47.810 -4.499 2.636 1.00 43.86 222 ARG A CA 1
ATOM 1298 C C . ARG A 1 222 ? 47.607 -5.754 3.472 1.00 43.15 222 ARG A C 1
ATOM 1299 O O . ARG A 1 222 ? 47.454 -6.856 2.917 1.00 42.94 222 ARG A O 1
ATOM 1307 N N . VAL A 1 223 ? 47.609 -5.600 4.798 1.00 42.07 223 VAL A N 1
ATOM 1308 C CA . VAL A 1 223 ? 47.225 -6.701 5.664 1.00 41.52 223 VAL A CA 1
ATOM 1309 C C . VAL A 1 223 ? 45.719 -6.684 5.744 1.00 41.46 223 VAL A C 1
ATOM 1310 O O . VAL A 1 223 ? 45.114 -5.743 6.283 1.00 42.11 223 VAL A O 1
ATOM 1314 N N . VAL A 1 224 ? 45.097 -7.723 5.200 1.00 40.75 224 VAL A N 1
ATOM 1315 C CA . VAL A 1 224 ? 43.664 -7.688 4.996 1.00 39.57 224 VAL A CA 1
ATOM 1316 C C . VAL A 1 224 ? 42.912 -8.563 5.967 1.00 39.93 224 VAL A C 1
ATOM 1317 O O . VAL A 1 224 ? 41.670 -8.596 5.931 1.00 40.30 224 VAL A O 1
ATOM 1321 N N . GLY A 1 225 ? 43.633 -9.252 6.857 1.00 39.72 225 GLY A N 1
ATOM 1322 C CA . GLY A 1 225 ? 42.950 -10.128 7.800 1.00 39.63 225 GLY A CA 1
ATOM 1323 C C . GLY A 1 225 ? 43.792 -10.844 8.815 1.00 39.96 225 GLY A C 1
ATOM 1324 O O . GLY A 1 225 ? 45.012 -10.938 8.663 1.00 40.29 225 GLY A O 1
ATOM 1325 N N . ALA A 1 226 ? 43.142 -11.360 9.859 1.00 39.91 226 ALA A N 1
ATOM 1326 C CA . ALA A 1 226 ? 43.839 -12.171 10.853 1.00 40.10 226 ALA A CA 1
ATOM 1327 C C . ALA A 1 226 ? 43.182 -13.542 11.074 1.00 40.28 226 ALA A C 1
ATOM 1328 O O . ALA A 1 226 ? 41.966 -13.667 10.963 1.00 39.93 226 ALA A O 1
ATOM 1330 N N . VAL A 1 227 ? 43.987 -14.556 11.398 1.00 40.44 227 VAL A N 1
ATOM 1331 C CA . VAL A 1 227 ? 43.445 -15.865 11.776 1.00 41.34 227 VAL A CA 1
ATOM 1332 C C . VAL A 1 227 ? 42.927 -15.885 13.223 1.00 41.91 227 VAL A C 1
ATOM 1333 O O . VAL A 1 227 ? 43.650 -15.540 14.170 1.00 42.57 227 VAL A O 1
ATOM 1337 N N . VAL A 1 228 ? 41.674 -16.277 13.399 1.00 42.16 228 VAL A N 1
ATOM 1338 C CA . VAL A 1 228 ? 41.077 -16.246 14.730 1.00 42.61 228 VAL A CA 1
ATOM 1339 C C . VAL A 1 228 ? 40.193 -17.452 14.915 1.00 43.21 228 VAL A C 1
ATOM 1340 O O . VAL A 1 228 ? 39.669 -17.978 13.936 1.00 44.05 228 VAL A O 1
ATOM 1344 N N . GLN A 1 229 ? 40.056 -17.919 16.147 1.00 43.19 229 GLN A N 1
ATOM 1345 C CA . GLN A 1 229 ? 39.302 -19.133 16.389 1.00 43.69 229 GLN A CA 1
ATOM 1346 C C . GLN A 1 229 ? 37.900 -18.721 16.804 1.00 44.11 229 GLN A C 1
ATOM 1347 O O . GLN A 1 229 ? 37.643 -18.444 17.974 1.00 44.29 229 GLN A O 1
ATOM 1349 N N . PRO A 1 230 ? 36.977 -18.679 15.840 1.00 44.50 230 PRO A N 1
ATOM 1350 C CA . PRO A 1 230 ? 35.601 -18.227 16.068 1.00 44.80 230 PRO A CA 1
ATOM 1351 C C . PRO A 1 230 ? 34.727 -19.255 16.821 1.00 45.47 230 PRO A C 1
ATOM 1352 O O . PRO A 1 230 ? 33.546 -18.981 17.084 1.00 45.32 230 PRO A O 1
ATOM 1356 N N . GLY A 1 231 ? 35.313 -20.414 17.158 1.00 46.01 231 GLY A N 1
ATOM 1357 C CA . GLY A 1 231 ? 34.617 -21.500 17.841 1.00 46.50 231 GLY A CA 1
ATOM 1358 C C . GLY A 1 231 ? 33.985 -22.440 16.822 1.00 47.28 231 GLY A C 1
ATOM 1359 O O . GLY A 1 231 ? 32.761 -22.551 16.733 1.00 47.84 231 GLY A O 1
ATOM 1360 N N . VAL A 1 232 ? 34.821 -23.068 15.994 1.00 47.27 232 VAL A N 1
ATOM 1361 C CA . VAL A 1 232 ? 34.421 -24.238 15.214 1.00 46.04 232 VAL A CA 1
ATOM 1362 C C . VAL A 1 232 ? 35.526 -25.241 15.416 1.00 45.91 232 VAL A C 1
ATOM 1363 O O . VAL A 1 232 ? 36.682 -24.903 15.212 1.00 46.09 232 VAL A O 1
ATOM 1367 N N . GLU A 1 233 ? 35.187 -26.448 15.872 1.00 45.43 233 GLU A N 1
ATOM 1368 C CA . GLU A 1 233 ? 36.132 -27.567 15.903 1.00 44.72 233 GLU A CA 1
ATOM 1369 C C . GLU A 1 233 ? 35.491 -28.688 15.067 1.00 43.38 233 GLU A C 1
ATOM 1370 O O . GLU A 1 233 ? 34.297 -28.616 14.745 1.00 43.13 233 GLU A O 1
ATOM 1376 N N . PHE A 1 234 ? 36.273 -29.699 14.685 1.00 42.21 234 PHE A N 1
ATOM 1377 C CA . PHE A 1 234 ? 35.709 -31.022 14.304 1.00 41.12 234 PHE A CA 1
ATOM 1378 C C . PHE A 1 234 ? 36.606 -32.161 14.793 1.00 41.27 234 PHE A C 1
ATOM 1379 O O . PHE A 1 234 ? 37.826 -32.026 14.817 1.00 40.99 234 PHE A O 1
ATOM 1387 N N . GLY A 1 235 ? 36.007 -33.275 15.205 1.00 41.49 235 GLY A N 1
ATOM 1388 C CA . GLY A 1 235 ? 36.781 -34.421 15.734 1.00 41.60 235 GLY A CA 1
ATOM 1389 C C . GLY A 1 235 ? 36.850 -35.545 14.730 1.00 41.67 235 GLY A C 1
ATOM 1390 O O . GLY A 1 235 ? 36.589 -35.314 13.559 1.00 42.60 235 GLY A O 1
ATOM 1391 N N . ASN A 1 236 ? 37.186 -36.758 15.160 1.00 41.94 236 ASN A N 1
ATOM 1392 C CA . ASN A 1 236 ? 37.035 -37.929 14.275 1.00 42.22 236 ASN A CA 1
ATOM 1393 C C . ASN A 1 236 ? 35.614 -38.096 13.772 1.00 42.69 236 ASN A C 1
ATOM 1394 O O . ASN A 1 236 ? 35.401 -38.186 12.563 1.00 42.36 236 ASN A O 1
ATOM 1399 N N . GLU A 1 237 ? 34.648 -38.106 14.690 1.00 43.76 237 GLU A N 1
ATOM 1400 C CA . GLU A 1 237 ? 33.266 -38.439 14.324 1.00 45.37 237 GLU A CA 1
ATOM 1401 C C . GLU A 1 237 ? 32.205 -37.473 14.766 1.00 45.85 237 GLU A C 1
ATOM 1402 O O . GLU A 1 237 ? 31.022 -37.851 14.813 1.00 45.96 237 GLU A O 1
ATOM 1408 N N . ASN A 1 238 ? 32.602 -36.253 15.115 1.00 46.81 238 ASN A N 1
ATOM 1409 C CA . ASN A 1 238 ? 31.640 -35.236 15.537 1.00 47.81 238 ASN A CA 1
ATOM 1410 C C . ASN A 1 238 ? 32.100 -33.820 15.200 1.00 47.02 238 ASN A C 1
ATOM 1411 O O . ASN A 1 238 ? 33.284 -33.541 15.221 1.00 47.17 238 ASN A O 1
ATOM 1416 N N . VAL A 1 239 ? 31.151 -32.958 14.839 1.00 47.12 239 VAL A N 1
ATOM 1417 C CA . VAL A 1 239 ? 31.390 -31.554 14.491 1.00 47.00 239 VAL A CA 1
ATOM 1418 C C . VAL A 1 239 ? 30.803 -30.636 15.582 1.00 47.65 239 VAL A C 1
ATOM 1419 O O . VAL A 1 239 ? 29.721 -30.905 16.134 1.00 46.82 239 VAL A O 1
ATOM 1423 N N . ILE A 1 240 ? 31.522 -29.558 15.905 1.00 48.45 240 ILE A N 1
ATOM 1424 C CA . ILE A 1 240 ? 30.983 -28.503 16.779 1.00 48.39 240 ILE A CA 1
ATOM 1425 C C . ILE A 1 240 ? 30.574 -27.365 15.868 1.00 49.34 240 ILE A C 1
ATOM 1426 O O . ILE A 1 240 ? 31.391 -26.846 15.122 1.00 49.42 240 ILE A O 1
ATOM 1431 N N . ALA A 1 241 ? 29.306 -26.992 15.912 1.00 50.92 241 ALA A N 1
ATOM 1432 C CA . ALA A 1 241 ? 28.786 -25.904 15.086 1.00 52.22 241 ALA A CA 1
ATOM 1433 C C . ALA A 1 241 ? 29.120 -24.503 15.637 1.00 53.38 241 ALA A C 1
ATOM 1434 O O . ALA A 1 241 ? 29.217 -24.304 16.852 1.00 53.80 241 ALA A O 1
ATOM 1436 N N . TYR A 1 242 ? 29.267 -23.547 14.725 1.00 54.79 242 TYR A N 1
ATOM 1437 C CA . TYR A 1 242 ? 29.477 -22.129 15.029 1.00 56.63 242 TYR A CA 1
ATOM 1438 C C . TYR A 1 242 ? 28.355 -21.515 15.851 1.00 57.80 242 TYR A C 1
ATOM 1439 O O . TYR A 1 242 ? 27.229 -21.395 15.384 1.00 58.01 242 TYR A O 1
ATOM 1448 N N . ASP A 1 243 ? 28.677 -21.123 17.077 1.00 59.46 243 ASP A N 1
ATOM 1449 C CA . ASP A 1 243 ? 27.722 -20.457 17.934 1.00 60.77 243 ASP A CA 1
ATOM 1450 C C . ASP A 1 243 ? 27.859 -18.950 17.776 1.00 61.36 243 ASP A C 1
ATOM 1451 O O . ASP A 1 243 ? 28.858 -18.349 18.174 1.00 60.99 243 ASP A O 1
ATOM 1456 N N . ARG A 1 244 ? 26.836 -18.360 17.166 1.00 62.71 244 ARG A N 1
ATOM 1457 C CA . ARG A 1 244 ? 26.796 -16.935 16.839 1.00 63.75 244 ARG A CA 1
ATOM 1458 C C . ARG A 1 244 ? 26.870 -16.085 18.116 1.00 63.75 244 ARG A C 1
ATOM 1459 O 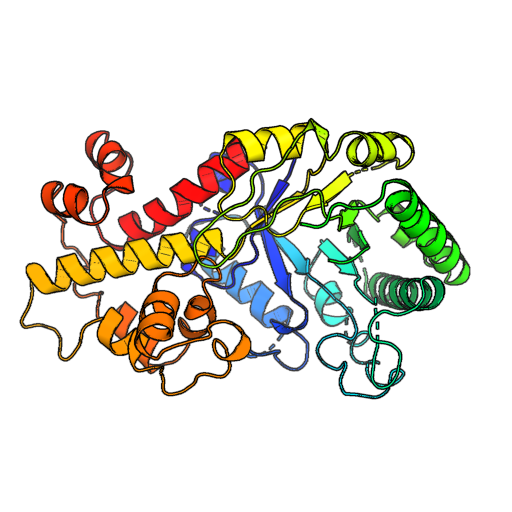O . ARG A 1 244 ? 27.534 -15.041 18.151 1.00 63.85 244 ARG A O 1
ATOM 1467 N N . ALA A 1 245 ? 26.215 -16.565 19.169 1.00 63.74 245 ALA A N 1
ATOM 1468 C CA . ALA A 1 245 ? 26.321 -15.950 20.487 1.00 63.57 245 ALA A CA 1
ATOM 1469 C C . ALA A 1 245 ? 27.760 -15.935 21.000 1.00 63.27 245 ALA A C 1
ATOM 1470 O O . ALA A 1 245 ? 28.298 -14.866 21.268 1.00 63.15 245 ALA A O 1
ATOM 1472 N N . ARG A 1 246 ? 28.380 -17.108 21.129 1.00 63.32 246 ARG A N 1
ATOM 1473 C CA . ARG A 1 246 ? 29.748 -17.212 21.694 1.00 63.76 246 ARG A CA 1
ATOM 1474 C C . ARG A 1 246 ? 30.826 -16.325 20.983 1.00 63.75 246 ARG A C 1
ATOM 1475 O O . ARG A 1 246 ? 31.856 -15.997 21.569 1.00 63.44 246 ARG A O 1
ATOM 1477 N N . ALA A 1 247 ? 30.559 -15.915 19.743 1.00 63.95 247 ALA A N 1
ATOM 1478 C CA . ALA A 1 247 ? 31.484 -15.070 18.998 1.00 64.34 247 ALA A CA 1
ATOM 1479 C C . ALA A 1 247 ? 30.871 -13.735 18.560 1.00 64.99 247 ALA A C 1
ATOM 1480 O O . ALA A 1 247 ? 30.887 -13.395 17.376 1.00 65.14 247 ALA A O 1
ATOM 1482 N N . GLU A 1 248 ? 30.321 -12.973 19.505 1.00 65.74 248 GLU A N 1
ATOM 1483 C CA . GLU A 1 248 ? 29.787 -11.642 19.167 1.00 65.89 248 GLU A CA 1
ATOM 1484 C C . GLU A 1 248 ? 30.795 -10.588 19.565 1.00 65.44 248 GLU A C 1
ATOM 1485 O O . GLU A 1 248 ? 31.098 -9.679 18.784 1.00 64.84 248 GLU A O 1
ATOM 1491 N N . LYS A 1 249 ? 31.308 -10.748 20.788 1.00 65.33 249 LYS A N 1
ATOM 1492 C CA . LYS A 1 249 ? 32.389 -9.936 21.334 1.00 65.16 249 LYS A CA 1
ATOM 1493 C C . LYS A 1 249 ? 33.617 -10.007 20.409 1.00 64.93 249 LYS A C 1
ATOM 1494 O O . LYS A 1 249 ? 34.214 -8.969 20.074 1.00 65.21 249 LYS A O 1
ATOM 1496 N N . LEU A 1 250 ? 33.966 -11.212 19.958 1.00 64.32 250 LEU A N 1
ATOM 1497 C CA . LEU A 1 250 ? 34.988 -11.338 18.925 1.00 63.86 250 LEU A CA 1
ATOM 1498 C C . LEU A 1 250 ? 34.550 -10.642 17.632 1.00 63.73 250 LEU A C 1
ATOM 1499 O O . LEU A 1 250 ? 35.275 -9.805 17.098 1.00 63.87 250 LEU A O 1
ATOM 1504 N N . SER A 1 251 ? 33.365 -10.965 17.130 1.00 63.34 251 SER A N 1
ATOM 1505 C CA . SER A 1 251 ? 32.977 -10.425 15.843 1.00 63.18 251 SER A CA 1
ATOM 1506 C C . SER A 1 251 ? 33.025 -8.900 15.797 1.00 63.19 251 SER A C 1
ATOM 1507 O O . SER A 1 251 ? 33.321 -8.345 14.744 1.00 62.88 251 SER A O 1
ATOM 1510 N N . ALA A 1 252 ? 32.735 -8.238 16.929 1.00 63.24 252 ALA A N 1
ATOM 1511 C CA . ALA A 1 252 ? 32.583 -6.760 16.993 1.00 63.11 252 ALA A CA 1
ATOM 1512 C C . ALA A 1 252 ? 33.921 -6.006 16.932 1.00 63.13 252 ALA A C 1
ATOM 1513 O O . ALA A 1 252 ? 33.998 -4.875 16.403 1.00 62.81 252 ALA A O 1
ATOM 1515 N N . THR A 1 253 ? 34.961 -6.639 17.479 1.00 62.82 253 THR A N 1
ATOM 1516 C CA . THR A 1 253 ? 36.333 -6.157 17.377 1.00 62.62 253 THR A CA 1
ATOM 1517 C C . THR A 1 253 ? 36.678 -5.735 15.952 1.00 62.74 253 THR A C 1
ATOM 1518 O O . THR A 1 253 ? 37.583 -4.928 15.723 1.00 62.76 253 THR A O 1
ATOM 1521 N N . LEU A 1 254 ? 35.930 -6.271 14.997 1.00 62.88 254 LEU A N 1
ATOM 1522 C CA . LEU A 1 254 ? 36.124 -5.977 13.589 1.00 63.14 254 LEU A CA 1
ATOM 1523 C C . LEU A 1 254 ? 35.765 -4.536 13.212 1.00 64.07 254 LEU A C 1
ATOM 1524 O O . LEU A 1 254 ? 36.008 -4.114 12.084 1.00 64.12 254 LEU A O 1
ATOM 1529 N N . GLY A 1 255 ? 35.190 -3.782 14.153 1.00 65.43 255 GLY A N 1
ATOM 1530 C CA . GLY A 1 255 ? 34.918 -2.336 13.955 1.00 66.93 255 GLY A CA 1
ATOM 1531 C C . GLY A 1 255 ? 36.131 -1.419 14.166 1.00 67.81 255 GLY A C 1
ATOM 1532 O O . GLY A 1 255 ? 36.208 -0.324 13.576 1.00 67.62 255 GLY A O 1
ATOM 1533 N N . GLN A 1 256 ? 37.055 -1.873 15.025 1.00 68.34 256 GLN A N 1
ATOM 1534 C CA . GLN A 1 256 ? 38.325 -1.201 15.313 1.00 69.15 256 GLN A CA 1
ATOM 1535 C C . GLN A 1 256 ? 39.354 -1.546 14.248 1.00 69.44 256 GLN A C 1
ATOM 1536 O O . GLN A 1 256 ? 40.296 -0.784 13.999 1.00 69.57 256 GLN A O 1
ATOM 1542 N N . LEU A 1 257 ? 39.167 -2.696 13.617 1.00 69.48 257 LEU A N 1
ATOM 1543 C CA . LEU A 1 257 ? 40.040 -3.105 12.539 1.00 69.49 257 LEU A CA 1
ATOM 1544 C C . LEU A 1 257 ? 39.477 -2.648 11.197 1.00 69.85 257 LEU A C 1
ATOM 1545 O O . LEU A 1 257 ? 38.508 -3.226 10.689 1.00 70.47 257 LEU A O 1
ATOM 1550 N N . HIS A 1 258 ? 40.073 -1.615 10.619 1.00 69.64 258 HIS A N 1
ATOM 1551 C CA . HIS A 1 258 ? 39.575 -1.104 9.354 1.00 69.85 258 HIS A CA 1
ATOM 1552 C C . HIS A 1 258 ? 40.312 -1.749 8.199 1.00 69.21 258 HIS A C 1
ATOM 1553 O O . HIS A 1 258 ? 41.530 -1.944 8.258 1.00 69.29 258 HIS A O 1
ATOM 1560 N N . GLY A 1 259 ? 39.564 -2.060 7.139 1.00 68.47 259 GLY A N 1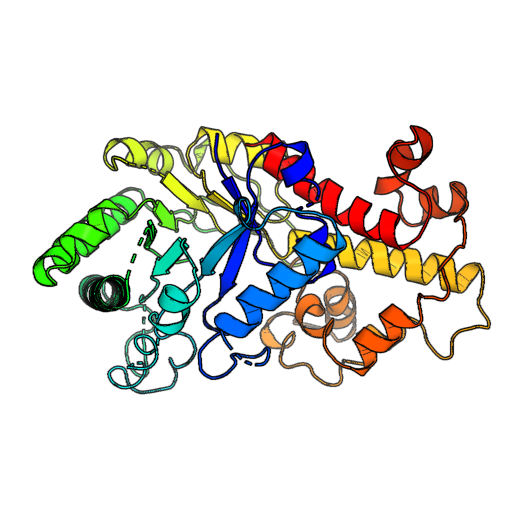
ATOM 1561 C CA . GLY A 1 259 ? 40.098 -2.743 5.951 1.00 67.04 259 GLY A CA 1
ATOM 1562 C C . GLY A 1 259 ? 40.632 -4.120 6.290 1.00 65.89 259 GLY A C 1
ATOM 1563 O O . GLY A 1 259 ? 41.663 -4.545 5.760 1.00 66.24 259 GLY A O 1
ATOM 1572 N N . VAL A 1 261 ? 39.261 -8.216 7.541 1.00 57.24 261 VAL A N 1
ATOM 1573 C CA . VAL A 1 261 ? 38.257 -9.222 7.885 1.00 54.10 261 VAL A CA 1
ATOM 1574 C C . VAL A 1 261 ? 38.928 -10.315 8.703 1.00 52.18 261 VAL A C 1
ATOM 1575 O O . VAL A 1 261 ? 40.148 -10.324 8.825 1.00 51.40 261 VAL A O 1
ATOM 1579 N N . PHE A 1 262 ? 38.146 -11.247 9.244 1.00 50.20 262 PHE A N 1
ATOM 1580 C CA . PHE A 1 262 ? 38.726 -12.486 9.797 1.00 48.01 262 PHE A CA 1
ATOM 1581 C C . PHE A 1 262 ? 38.841 -13.662 8.814 1.00 46.61 262 PHE A C 1
ATOM 1582 O O . PHE A 1 262 ? 37.890 -13.983 8.115 1.00 46.71 262 PHE A O 1
ATOM 1590 N N . GLU A 1 263 ? 40.016 -14.283 8.768 1.00 44.99 263 GLU A N 1
ATOM 1591 C CA . GLU A 1 263 ? 40.168 -15.613 8.209 1.00 43.77 263 GLU A CA 1
ATOM 1592 C C . GLU A 1 263 ? 39.846 -16.639 9.265 1.00 43.41 263 GLU A C 1
ATOM 1593 O O . GLU A 1 263 ? 40.324 -16.558 10.426 1.00 42.87 263 GLU A O 1
ATOM 1599 N N . ALA A 1 264 ? 39.023 -17.607 8.875 1.00 42.98 264 ALA A N 1
ATOM 1600 C CA . ALA A 1 264 ? 38.712 -18.726 9.769 1.00 42.80 264 ALA A CA 1
ATOM 1601 C C . ALA A 1 264 ? 39.162 -20.076 9.198 1.00 42.50 264 ALA A C 1
ATOM 1602 O O . ALA A 1 264 ? 38.897 -20.402 8.034 1.00 42.05 264 ALA A O 1
ATOM 1604 N N . HIS A 1 265 ? 39.880 -20.838 10.016 1.00 42.69 265 HIS A N 1
ATOM 1605 C CA . HIS A 1 265 ? 40.333 -22.167 9.607 1.00 43.61 265 HIS A CA 1
ATOM 1606 C C . HIS A 1 265 ? 39.399 -23.211 10.201 1.00 43.13 265 HIS A C 1
ATOM 1607 O O . HIS A 1 265 ? 38.773 -22.969 11.222 1.00 43.08 265 HIS A O 1
ATOM 1614 N N . SER A 1 266 ? 39.315 -24.366 9.553 1.00 43.08 266 SER A N 1
ATOM 1615 C CA . SER A 1 266 ? 38.533 -25.509 10.046 1.00 43.20 266 SER A CA 1
ATOM 1616 C C . SER A 1 266 ? 37.028 -25.267 10.000 1.00 42.86 266 SER A C 1
ATOM 1617 O O . SER A 1 266 ? 36.284 -25.659 10.910 1.00 43.57 266 SER A O 1
ATOM 1620 N N . THR A 1 267 ? 36.583 -24.639 8.928 1.00 42.50 267 THR A N 1
ATOM 1621 C CA . THR A 1 267 ? 35.154 -24.480 8.672 1.00 42.51 267 THR A CA 1
ATOM 1622 C C . THR A 1 267 ? 34.632 -25.762 8.082 1.00 42.73 267 THR A C 1
ATOM 1623 O O . THR A 1 267 ? 33.433 -25.865 7.824 1.00 43.50 267 THR A O 1
ATOM 1627 N N . ASP A 1 268 ? 35.541 -26.712 7.823 1.00 42.11 268 ASP A N 1
ATOM 1628 C CA . ASP A 1 268 ? 35.204 -28.017 7.261 1.00 41.48 268 ASP A CA 1
ATOM 1629 C C . ASP A 1 268 ? 34.043 -28.656 7.970 1.00 41.60 268 ASP A C 1
ATOM 1630 O O . ASP A 1 268 ? 33.948 -28.572 9.208 1.00 42.26 268 ASP A O 1
ATOM 1635 N N . TYR A 1 269 ? 33.150 -29.257 7.174 1.00 41.26 269 TYR A N 1
ATOM 1636 C CA . TYR A 1 269 ? 31.978 -30.022 7.644 1.00 40.73 269 TYR A CA 1
ATOM 1637 C C . TYR A 1 269 ? 30.941 -29.171 8.321 1.00 41.08 269 TYR A C 1
ATOM 1638 O O . TYR A 1 269 ? 30.032 -29.715 8.928 1.00 42.29 269 TYR A O 1
ATOM 1647 N N . GLN A 1 270 ? 31.058 -27.854 8.270 1.00 40.97 270 GLN A N 1
ATOM 1648 C CA . GLN A 1 270 ? 30.049 -27.033 8.959 1.00 41.53 270 GLN A CA 1
ATOM 1649 C C . GLN A 1 270 ? 28.750 -27.012 8.129 1.00 42.59 270 GLN A C 1
ATOM 1650 O O . GLN A 1 270 ? 28.810 -27.187 6.907 1.00 42.49 270 GLN A O 1
ATOM 1656 N N . THR A 1 271 ? 27.599 -26.803 8.774 1.00 44.19 271 THR A N 1
ATOM 1657 C CA . THR A 1 271 ? 26.312 -26.742 8.039 1.00 46.39 271 THR A CA 1
ATOM 1658 C C . THR A 1 271 ? 26.175 -25.471 7.197 1.00 47.79 271 THR A C 1
ATOM 1659 O O . THR A 1 271 ? 26.446 -24.377 7.701 1.00 48.37 271 THR A O 1
ATOM 1663 N N . PRO A 1 272 ? 25.722 -25.595 5.930 1.00 48.81 272 PRO A N 1
ATOM 1664 C CA . PRO A 1 272 ? 25.501 -24.434 5.062 1.00 49.63 272 PRO A CA 1
ATOM 1665 C C . PRO A 1 272 ? 25.017 -23.193 5.807 1.00 50.22 272 PRO A C 1
ATOM 1666 O O . PRO A 1 272 ? 25.371 -22.067 5.430 1.00 50.15 272 PRO A O 1
ATOM 1670 N N . ASP A 1 273 ? 24.211 -23.415 6.844 1.00 50.95 273 ASP A N 1
ATOM 1671 C CA . ASP A 1 273 ? 23.665 -22.359 7.667 1.00 52.03 273 ASP A CA 1
ATOM 1672 C C . ASP A 1 273 ? 24.777 -21.675 8.460 1.00 51.99 273 ASP A C 1
ATOM 1673 O O . ASP A 1 273 ? 25.014 -20.464 8.300 1.00 51.74 273 ASP A O 1
ATOM 1678 N N . ALA A 1 274 ? 25.467 -22.461 9.298 1.00 51.88 274 ALA A N 1
ATOM 1679 C CA . ALA A 1 274 ? 26.691 -22.027 9.974 1.00 51.14 274 ALA A CA 1
ATOM 1680 C C . ALA A 1 274 ? 27.601 -21.259 8.984 1.00 51.44 274 ALA A C 1
ATOM 1681 O O . ALA A 1 274 ? 27.999 -20.111 9.223 1.00 51.32 274 ALA A O 1
ATOM 1683 N N . LEU A 1 275 ? 27.880 -21.875 7.844 1.00 51.70 275 LEU A N 1
ATOM 1684 C CA . LEU A 1 275 ? 28.689 -21.240 6.829 1.00 52.49 275 LEU A CA 1
ATOM 1685 C C . LEU A 1 275 ? 28.250 -19.811 6.476 1.00 53.01 275 LEU A C 1
ATOM 1686 O O . LEU A 1 275 ? 29.088 -18.964 6.192 1.00 52.81 275 LEU A O 1
ATOM 1691 N N . ARG A 1 276 ? 26.942 -19.551 6.498 1.00 53.99 276 ARG A N 1
ATOM 1692 C CA . ARG A 1 276 ? 26.391 -18.256 6.047 1.00 54.37 276 ARG A CA 1
ATOM 1693 C C . ARG A 1 276 ? 26.544 -17.241 7.174 1.00 54.36 276 ARG A C 1
ATOM 1694 O O . ARG A 1 276 ? 26.943 -16.085 6.955 1.00 54.47 276 ARG A O 1
ATOM 1696 N N . GLU A 1 277 ? 26.259 -17.697 8.384 1.00 54.04 277 GLU A N 1
ATOM 1697 C CA . GLU A 1 277 ? 26.431 -16.868 9.549 1.00 54.21 277 GLU A CA 1
ATOM 1698 C C . GLU A 1 277 ? 27.907 -16.480 9.723 1.00 53.75 277 GLU A C 1
ATOM 1699 O O . GLU A 1 277 ? 28.222 -15.322 10.053 1.00 54.09 277 GLU A O 1
ATOM 1705 N N . LEU A 1 278 ? 28.823 -17.411 9.470 1.00 52.96 278 LEU A N 1
ATOM 1706 C CA . LEU A 1 278 ? 30.225 -17.065 9.655 1.00 52.55 278 LEU A CA 1
ATOM 1707 C C . LEU A 1 278 ? 30.597 -15.852 8.807 1.00 52.56 278 LEU A C 1
ATOM 1708 O O . LEU A 1 278 ? 31.292 -14.954 9.282 1.00 52.81 278 LEU A O 1
ATOM 1713 N N . VAL A 1 279 ? 30.099 -15.817 7.570 1.00 52.45 279 VAL A N 1
ATOM 1714 C CA . VAL A 1 279 ? 30.443 -14.768 6.620 1.00 52.29 279 VAL A CA 1
ATOM 1715 C C . VAL A 1 279 ? 29.836 -13.453 7.047 1.00 52.94 279 VAL A C 1
ATOM 1716 O O . VAL A 1 279 ? 30.564 -12.487 7.264 1.00 53.73 279 VAL A O 1
ATOM 1720 N N . ALA A 1 280 ? 28.509 -13.415 7.161 1.00 52.93 280 ALA A N 1
ATOM 1721 C CA . ALA A 1 280 ? 27.810 -12.296 7.779 1.00 52.31 280 ALA A CA 1
ATOM 1722 C C . ALA A 1 280 ? 28.594 -11.679 8.968 1.00 52.02 280 ALA A C 1
ATOM 1723 O O . ALA A 1 280 ? 28.870 -10.463 8.976 1.00 51.94 280 ALA A O 1
ATOM 1725 N N . ASP A 1 281 ? 28.975 -12.506 9.950 1.00 51.05 281 ASP A N 1
ATOM 1726 C CA . ASP A 1 281 ? 29.695 -11.989 11.138 1.00 50.41 281 ASP A CA 1
ATOM 1727 C C . ASP A 1 281 ? 31.169 -11.647 10.899 1.00 49.46 281 ASP A C 1
ATOM 1728 O O . ASP A 1 281 ? 31.916 -11.368 11.840 1.00 49.29 281 ASP A O 1
ATOM 1733 N N . GLY A 1 282 ? 31.578 -11.682 9.642 1.00 48.38 282 GLY A N 1
ATOM 1734 C CA . GLY A 1 282 ? 32.893 -11.206 9.259 1.00 47.97 282 GLY A CA 1
ATOM 1735 C C . GLY A 1 282 ? 34.063 -12.176 9.319 1.00 47.49 282 GLY A C 1
ATOM 1736 O O . GLY A 1 282 ? 35.236 -11.767 9.130 1.00 47.53 282 GLY A O 1
ATOM 1737 N N . PHE A 1 283 ? 33.776 -13.448 9.593 1.00 46.08 283 PHE A N 1
ATOM 1738 C CA . PHE A 1 283 ? 34.773 -14.468 9.355 1.00 44.70 283 PHE A CA 1
ATOM 1739 C C . PHE A 1 283 ? 34.601 -14.692 7.881 1.00 44.35 283 PHE A C 1
ATOM 1740 O O . PHE A 1 283 ? 33.857 -15.563 7.458 1.00 45.29 283 PHE A O 1
ATOM 1748 N N . ALA A 1 284 ? 35.245 -13.840 7.098 1.00 43.41 284 ALA A N 1
ATOM 1749 C CA . ALA A 1 284 ? 34.887 -13.672 5.698 1.00 42.76 284 ALA A CA 1
ATOM 1750 C C . ALA A 1 284 ? 35.730 -14.509 4.776 1.00 42.30 284 ALA A C 1
ATOM 1751 O O . ALA A 1 284 ? 35.391 -14.673 3.604 1.00 43.20 284 ALA A O 1
ATOM 1753 N N . ILE A 1 285 ? 36.848 -15.003 5.282 1.00 41.44 285 ILE A N 1
ATOM 1754 C CA . ILE A 1 285 ? 37.661 -15.939 4.529 1.00 40.37 285 ILE A CA 1
ATOM 1755 C C . ILE A 1 285 ? 37.548 -17.248 5.257 1.00 41.34 285 ILE A C 1
ATOM 1756 O O . ILE A 1 285 ? 37.840 -17.328 6.464 1.00 42.23 285 ILE A O 1
ATOM 1761 N N . LEU A 1 286 ? 37.106 -18.253 4.503 1.00 41.44 286 LEU A N 1
ATOM 1762 C CA . LEU A 1 286 ? 36.723 -19.558 4.992 1.00 40.79 286 LEU A CA 1
ATOM 1763 C C . LEU A 1 286 ? 37.655 -20.578 4.410 1.00 40.89 286 LEU A C 1
ATOM 1764 O O . LEU A 1 286 ? 37.575 -20.882 3.229 1.00 40.71 286 LEU A O 1
ATOM 1769 N N . LYS A 1 287 ? 38.477 -21.194 5.216 1.00 41.32 287 LYS A N 1
ATOM 1770 C CA . LYS A 1 287 ? 39.349 -22.194 4.682 1.00 42.21 287 LYS A CA 1
ATOM 1771 C C . LYS A 1 287 ? 38.757 -23.571 4.793 1.00 41.83 287 LYS A C 1
ATOM 1772 O O . LYS A 1 287 ? 38.404 -24.017 5.853 1.00 41.93 287 LYS A O 1
ATOM 1778 N N . VAL A 1 288 ? 38.612 -24.242 3.678 1.00 40.66 288 VAL A N 1
ATOM 1779 C CA . VAL A 1 288 ? 38.162 -25.585 3.718 1.00 39.55 288 VAL A CA 1
ATOM 1780 C C . VAL A 1 288 ? 39.197 -26.332 2.981 1.00 38.93 288 VAL A C 1
ATOM 1781 O O . VAL A 1 288 ? 39.698 -25.863 2.026 1.00 39.49 288 VAL A O 1
ATOM 1785 N N . GLY A 1 289 ? 39.523 -27.511 3.469 1.00 38.42 289 GLY A N 1
ATOM 1786 C CA . GLY A 1 289 ? 40.353 -28.460 2.782 1.00 36.88 289 GLY A CA 1
ATOM 1787 C C . GLY A 1 289 ? 39.856 -29.872 2.912 1.00 36.31 289 GLY A C 1
ATOM 1788 O O . GLY A 1 289 ? 39.462 -30.488 1.976 1.00 36.48 289 GLY A O 1
ATOM 1789 N N . PRO A 1 290 ? 39.876 -30.364 4.125 1.00 36.03 290 PRO A N 1
ATOM 1790 C CA . PRO A 1 290 ? 39.598 -31.736 4.464 1.00 35.50 290 PRO A CA 1
ATOM 1791 C C . PRO A 1 290 ? 38.213 -32.135 4.097 1.00 35.20 290 PRO A C 1
ATOM 1792 O O . PRO A 1 290 ? 37.960 -33.200 3.636 1.00 36.09 290 PRO A O 1
ATOM 1796 N N . GLY A 1 291 ? 37.296 -31.236 4.261 1.00 34.30 291 GLY A N 1
ATOM 1797 C CA . GLY A 1 291 ? 35.965 -31.522 3.846 1.00 33.22 291 GLY A CA 1
ATOM 1798 C C . GLY A 1 291 ? 35.916 -31.811 2.375 1.00 32.73 291 GLY A C 1
ATOM 1799 O O . GLY A 1 291 ? 34.975 -32.354 1.935 1.00 32.72 291 GLY A O 1
ATOM 1800 N N . LEU A 1 292 ? 36.897 -31.417 1.597 1.00 32.30 292 LEU A N 1
ATOM 1801 C CA . LEU A 1 292 ? 36.716 -31.450 0.182 1.00 31.54 292 LEU A CA 1
ATOM 1802 C C . LEU A 1 292 ? 37.234 -32.733 -0.331 1.00 31.63 292 LEU A C 1
ATOM 1803 O O . LEU A 1 292 ? 36.729 -33.259 -1.255 1.00 32.08 292 LEU A O 1
ATOM 1808 N N . THR A 1 293 ? 38.284 -33.224 0.276 1.00 31.23 293 THR A N 1
ATOM 1809 C CA . THR A 1 293 ? 38.852 -34.532 -0.069 1.00 30.16 293 THR A CA 1
ATOM 1810 C C . THR A 1 293 ? 38.162 -35.654 0.694 1.00 29.77 293 THR A C 1
ATOM 1811 O O . THR A 1 293 ? 38.188 -36.823 0.282 1.00 29.85 293 THR A O 1
ATOM 1815 N N . PHE A 1 294 ? 37.572 -35.305 1.832 1.00 28.25 294 PHE A N 1
ATOM 1816 C CA . PHE A 1 294 ? 36.705 -36.230 2.510 1.00 26.48 294 PHE A CA 1
ATOM 1817 C C . PHE A 1 294 ? 35.579 -36.671 1.533 1.00 25.77 294 PHE A C 1
ATOM 1818 O O . PHE A 1 294 ? 35.423 -37.859 1.283 1.00 26.04 294 PHE A O 1
ATOM 1826 N N . ALA A 1 295 ? 34.830 -35.727 0.964 1.00 24.51 295 ALA A N 1
ATOM 1827 C CA . ALA A 1 295 ? 33.787 -36.051 -0.016 1.00 23.47 295 ALA A CA 1
ATOM 1828 C C . ALA A 1 295 ? 34.323 -36.817 -1.264 1.00 24.18 295 ALA A C 1
ATOM 1829 O O . ALA A 1 295 ? 33.700 -37.808 -1.742 1.00 22.80 295 ALA A O 1
ATOM 1831 N N . LEU A 1 296 ? 35.484 -36.373 -1.780 1.00 24.85 296 LEU A N 1
ATOM 1832 C CA . LEU A 1 296 ? 36.111 -37.031 -2.905 1.00 25.47 296 LEU A CA 1
ATOM 1833 C C . LEU A 1 296 ? 36.284 -38.500 -2.577 1.00 26.21 296 LEU A C 1
ATOM 1834 O O . LEU A 1 296 ? 35.791 -39.353 -3.322 1.00 27.91 296 LEU A O 1
ATOM 1839 N N . ARG A 1 297 ? 36.926 -38.800 -1.451 1.00 25.95 297 ARG A N 1
ATOM 1840 C CA . ARG A 1 297 ? 37.043 -40.170 -0.932 1.00 26.09 297 ARG A CA 1
ATOM 1841 C C . ARG A 1 297 ? 35.708 -40.939 -0.929 1.00 27.30 297 ARG A C 1
ATOM 1842 O O . ARG A 1 297 ? 35.643 -42.067 -1.415 1.00 27.87 297 ARG A O 1
ATOM 1850 N N . GLU A 1 298 ? 34.635 -40.368 -0.382 1.00 28.36 298 GLU A N 1
ATOM 1851 C CA . GLU A 1 298 ? 33.363 -41.109 -0.388 1.00 29.80 298 GLU A CA 1
ATOM 1852 C C . GLU A 1 298 ? 32.972 -41.490 -1.797 1.00 30.12 298 GLU A C 1
ATOM 1853 O O . GLU A 1 298 ? 32.562 -42.609 -2.016 1.00 30.85 298 GLU A O 1
ATOM 1859 N N . ALA A 1 299 ? 33.101 -40.558 -2.737 1.00 30.42 299 ALA A N 1
ATOM 1860 C CA . ALA A 1 299 ? 32.739 -40.824 -4.126 1.00 30.98 299 ALA A CA 1
ATOM 1861 C C . ALA A 1 299 ? 33.604 -41.955 -4.682 1.00 31.29 299 ALA A C 1
ATOM 1862 O O . ALA A 1 299 ? 33.086 -42.925 -5.277 1.00 30.98 299 ALA A O 1
ATOM 1864 N N . LEU A 1 300 ? 34.915 -41.846 -4.470 1.00 30.93 300 LEU A N 1
ATOM 1865 C CA . LEU A 1 300 ? 35.802 -4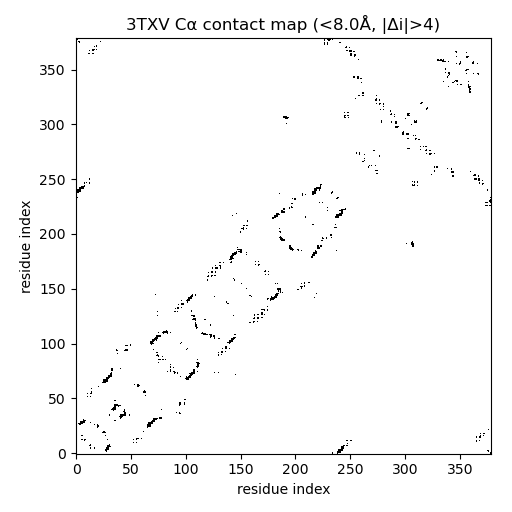2.871 -4.966 1.00 31.25 300 LEU A CA 1
ATOM 1866 C C . LEU A 1 300 ? 35.456 -44.221 -4.330 1.00 31.61 300 LEU A C 1
ATOM 1867 O O . LEU A 1 300 ? 35.420 -45.221 -5.027 1.00 32.49 300 LEU A O 1
ATOM 1872 N N . TYR A 1 301 ? 35.115 -44.240 -3.046 1.00 31.82 301 TYR A N 1
ATOM 1873 C CA . TYR A 1 301 ? 34.764 -45.505 -2.378 1.00 32.09 301 TYR A CA 1
ATOM 1874 C C . TYR A 1 301 ? 33.417 -46.068 -2.825 1.00 31.47 301 TYR A C 1
ATOM 1875 O O . TYR A 1 301 ? 33.308 -47.264 -3.032 1.00 31.44 301 TYR A O 1
ATOM 1884 N N . GLY A 1 302 ? 32.402 -45.218 -2.966 1.00 31.06 302 GLY A N 1
ATOM 1885 C CA . GLY A 1 302 ? 31.190 -45.558 -3.756 1.00 31.04 302 GLY A CA 1
ATOM 1886 C C . GLY A 1 302 ? 31.483 -46.182 -5.128 1.00 31.00 302 GLY A C 1
ATOM 1887 O O . GLY A 1 302 ? 31.045 -47.312 -5.443 1.00 29.72 302 GLY A O 1
ATOM 1888 N N . LEU A 1 303 ? 32.280 -45.470 -5.925 1.00 31.09 303 LEU A N 1
ATOM 1889 C CA . LEU A 1 303 ? 32.696 -45.981 -7.240 1.00 31.35 303 LEU A CA 1
ATOM 1890 C C . LEU A 1 303 ? 33.458 -47.290 -7.106 1.00 31.89 303 LEU A C 1
ATOM 1891 O O . LEU A 1 303 ? 33.317 -48.200 -7.926 1.00 31.97 303 LEU A O 1
ATOM 1896 N N . ASP A 1 304 ? 34.270 -47.390 -6.066 1.00 32.36 304 ASP A N 1
ATOM 1897 C CA . ASP A 1 304 ? 34.943 -48.636 -5.802 1.00 32.80 304 ASP A CA 1
ATOM 1898 C C . ASP A 1 304 ? 33.917 -49.763 -5.663 1.00 32.75 304 ASP A C 1
ATOM 1899 O O . ASP A 1 304 ? 34.076 -50.804 -6.309 1.00 32.56 304 ASP A O 1
ATOM 1904 N N . GLN A 1 305 ? 32.851 -49.553 -4.873 1.00 32.56 305 GLN A N 1
ATOM 1905 C CA . GLN A 1 305 ? 31.876 -50.637 -4.642 1.00 32.61 305 GLN A CA 1
ATOM 1906 C C . GLN A 1 305 ? 30.981 -50.905 -5.859 1.00 32.52 305 GLN A C 1
ATOM 1907 O O . GLN A 1 305 ? 30.591 -52.027 -6.118 1.00 32.70 305 GLN A O 1
ATOM 1913 N N . ILE A 1 306 ? 30.653 -49.873 -6.612 1.00 32.71 306 ILE A N 1
ATOM 1914 C CA . ILE A 1 306 ? 29.953 -50.087 -7.858 1.00 32.37 306 ILE A CA 1
ATOM 1915 C C . ILE A 1 306 ? 30.778 -50.975 -8.809 1.00 33.32 306 ILE A C 1
ATOM 1916 O O . ILE A 1 306 ? 30.256 -51.923 -9.420 1.00 33.55 306 ILE A O 1
ATOM 1921 N N . ALA A 1 307 ? 32.065 -50.687 -8.891 1.00 33.71 307 ALA A N 1
ATOM 1922 C CA . ALA A 1 307 ? 32.945 -51.439 -9.756 1.00 34.90 307 ALA A CA 1
ATOM 1923 C C . ALA A 1 307 ? 33.102 -52.884 -9.255 1.00 35.33 307 ALA A C 1
ATOM 1924 O O . ALA A 1 307 ? 33.263 -53.812 -10.040 1.00 35.63 307 ALA A O 1
ATOM 1926 N N . ALA A 1 308 ? 33.068 -53.077 -7.945 1.00 35.55 308 ALA A N 1
ATOM 1927 C CA . ALA A 1 308 ? 33.344 -54.404 -7.412 1.00 35.60 308 ALA A CA 1
ATOM 1928 C C . ALA A 1 308 ? 32.137 -55.306 -7.651 1.00 35.85 308 ALA A C 1
ATOM 1929 O O . ALA A 1 308 ? 32.262 -56.539 -7.711 1.00 35.49 308 ALA A O 1
ATOM 1931 N N . PHE A 1 309 ? 30.977 -54.660 -7.816 1.00 36.31 309 PHE A N 1
ATOM 1932 C CA . PHE A 1 309 ? 29.706 -55.331 -8.068 1.00 35.61 309 PHE A CA 1
ATOM 1933 C C . PHE A 1 309 ? 29.587 -55.578 -9.572 1.00 36.07 309 PHE A C 1
ATOM 1934 O O . PHE A 1 309 ? 29.550 -56.707 -9.993 1.00 36.34 309 PHE A O 1
ATOM 1942 N N . LEU A 1 310 ? 29.563 -54.529 -10.378 1.00 36.78 310 LEU A N 1
ATOM 1943 C CA . LEU A 1 310 ? 29.407 -54.679 -11.798 1.00 37.49 310 LEU A CA 1
ATOM 1944 C C . LEU A 1 310 ? 30.428 -55.659 -12.341 1.00 38.98 310 LEU A C 1
ATOM 1945 O O . LEU A 1 310 ? 30.086 -56.577 -13.104 1.00 39.42 310 LEU A O 1
ATOM 1950 N N . PHE A 1 311 ? 31.683 -55.474 -11.930 1.00 40.17 311 PHE A N 1
ATOM 1951 C CA . PHE A 1 311 ? 32.827 -56.168 -12.551 1.00 40.99 311 PHE A CA 1
ATOM 1952 C C . PHE A 1 311 ? 33.729 -56.909 -11.617 1.00 41.30 311 PHE A C 1
ATOM 1953 O O . PHE A 1 311 ? 34.922 -56.681 -11.650 1.00 41.32 311 PHE A O 1
ATOM 1961 N N . PRO A 1 312 ? 33.189 -57.837 -10.836 1.00 42.21 312 PRO A N 1
ATOM 1962 C CA . PRO A 1 312 ? 34.000 -58.364 -9.720 1.00 43.57 312 PRO A CA 1
ATOM 1963 C C . PRO A 1 312 ? 35.318 -59.014 -10.150 1.00 44.87 312 PRO A C 1
ATOM 1964 O O . PRO A 1 312 ? 36.206 -59.196 -9.321 1.00 45.33 312 PRO A O 1
ATOM 1968 N N . ALA A 1 313 ? 35.442 -59.371 -11.427 1.00 46.03 313 ALA A N 1
ATOM 1969 C CA . ALA A 1 313 ? 36.594 -60.152 -11.864 1.00 47.05 313 ALA A CA 1
ATOM 1970 C C . ALA A 1 313 ? 37.772 -59.270 -12.168 1.00 47.40 313 ALA A C 1
ATOM 1971 O O . ALA A 1 313 ? 38.915 -59.683 -11.974 1.00 48.07 313 ALA A O 1
ATOM 1973 N N . ALA A 1 314 ? 37.486 -58.058 -12.633 1.00 47.12 314 ALA A N 1
ATOM 1974 C CA . ALA A 1 314 ? 38.470 -57.258 -13.341 1.00 46.73 314 ALA A CA 1
ATOM 1975 C C . ALA A 1 314 ? 39.531 -56.607 -12.447 1.00 46.54 314 ALA A C 1
ATOM 1976 O O . ALA A 1 314 ? 40.321 -55.767 -12.926 1.00 46.64 314 ALA A O 1
ATOM 1978 N N . ARG A 1 315 ? 39.567 -57.002 -11.171 1.00 45.92 315 ARG A N 1
ATOM 1979 C CA . ARG A 1 315 ? 40.457 -56.346 -10.206 1.00 45.68 315 ARG A CA 1
ATOM 1980 C C . ARG A 1 315 ? 41.167 -57.248 -9.178 1.00 45.89 315 ARG A C 1
ATOM 1981 O O . ARG A 1 315 ? 40.532 -57.809 -8.264 1.00 45.37 315 ARG A O 1
ATOM 1989 N N . GLU A 1 316 ? 42.495 -57.370 -9.340 1.00 46.14 316 GLU A N 1
ATOM 1990 C CA . GLU A 1 316 ? 43.359 -58.045 -8.362 1.00 45.61 316 GLU A CA 1
ATOM 1991 C C . GLU A 1 316 ? 42.873 -57.640 -6.978 1.00 45.61 316 GLU A C 1
ATOM 1992 O O . GLU A 1 316 ? 42.507 -58.490 -6.178 1.00 45.90 316 GLU A O 1
ATOM 1993 N N . ARG A 1 317 ? 42.817 -56.330 -6.722 1.00 45.52 317 ARG A N 1
ATOM 1994 C CA . ARG A 1 317 ? 42.420 -55.785 -5.411 1.00 45.26 317 ARG A CA 1
ATOM 1995 C C . ARG A 1 317 ? 41.547 -54.513 -5.487 1.00 44.67 317 ARG A C 1
ATOM 1996 O O . ARG A 1 317 ? 41.506 -53.790 -6.501 1.00 43.69 317 ARG A O 1
ATOM 1998 N N . THR A 1 318 ? 40.843 -54.295 -4.381 1.00 44.43 318 THR A N 1
ATOM 1999 C CA . THR A 1 318 ? 39.828 -53.239 -4.185 1.00 44.51 318 THR A CA 1
ATOM 2000 C C . THR A 1 318 ? 40.469 -51.839 -3.959 1.00 43.49 318 THR A C 1
ATOM 2001 O O . THR A 1 318 ? 41.597 -51.770 -3.481 1.00 43.92 318 THR A O 1
ATOM 2005 N N . LEU A 1 319 ? 39.820 -50.731 -4.305 1.00 41.97 319 LEU A N 1
ATOM 2006 C CA . LEU A 1 319 ? 40.526 -49.468 -4.048 1.00 41.10 319 LEU A CA 1
ATOM 2007 C C . LEU A 1 319 ? 40.750 -49.294 -2.530 1.00 40.73 319 LEU A C 1
ATOM 2008 O O . LEU A 1 319 ? 41.884 -49.050 -2.070 1.00 40.00 319 LEU A O 1
ATOM 2013 N N . ALA A 1 320 ? 39.687 -49.497 -1.762 1.00 39.87 320 ALA A N 1
ATOM 2014 C CA . ALA A 1 320 ? 39.807 -49.626 -0.305 1.00 40.05 320 ALA A CA 1
ATOM 2015 C C . ALA A 1 320 ? 40.785 -50.708 0.205 1.00 40.44 320 ALA A C 1
ATOM 2016 O O . ALA A 1 320 ? 41.458 -50.512 1.216 1.00 41.31 320 ALA A O 1
ATOM 2018 N N . GLU A 1 321 ? 40.890 -51.849 -0.449 1.00 40.74 321 GLU A N 1
ATOM 2019 C CA . GLU A 1 321 ? 41.886 -52.792 0.030 1.00 41.50 321 GLU A CA 1
ATOM 2020 C C . GLU A 1 321 ? 43.290 -52.190 -0.062 1.00 40.72 321 GLU A C 1
ATOM 2021 O O . GLU A 1 321 ? 44.025 -52.211 0.925 1.00 41.61 321 GLU A O 1
ATOM 2027 N N . VAL A 1 322 ? 43.621 -51.632 -1.199 1.00 39.08 322 VAL A N 1
ATOM 2028 C CA . VAL A 1 322 ? 44.880 -50.984 -1.419 1.00 37.65 322 VAL A CA 1
ATOM 2029 C C . VAL A 1 322 ? 45.074 -49.780 -0.561 1.00 37.72 322 VAL A C 1
ATOM 2030 O O . VAL A 1 322 ? 46.115 -49.555 -0.041 1.00 37.43 322 VAL A O 1
ATOM 2034 N N . THR A 1 323 ? 44.062 -48.975 -0.392 1.00 37.71 323 THR A N 1
ATOM 2035 C CA . THR A 1 323 ? 44.234 -47.824 0.456 1.00 37.65 323 THR A CA 1
ATOM 2036 C C . THR A 1 323 ? 44.575 -48.222 1.866 1.00 38.31 323 THR A C 1
ATOM 2037 O O . THR A 1 323 ? 45.367 -47.615 2.504 1.00 38.00 323 THR A O 1
ATOM 2040 N N . GLU A 1 324 ? 43.944 -49.242 2.377 1.00 38.87 324 GLU A N 1
ATOM 2041 C CA . GLU A 1 324 ? 44.264 -49.687 3.685 1.00 39.98 324 GLU A CA 1
ATOM 2042 C C . GLU A 1 324 ? 45.675 -50.180 3.803 1.00 40.16 324 GLU A C 1
ATOM 2043 O O . GLU A 1 324 ? 46.334 -49.934 4.773 1.00 40.20 324 GLU A O 1
ATOM 2049 N N . ALA A 1 325 ? 46.131 -50.917 2.816 1.00 39.99 325 ALA A N 1
ATOM 2050 C CA . ALA A 1 325 ? 47.432 -51.532 2.874 1.00 39.66 325 ALA A CA 1
ATOM 2051 C C . ALA A 1 325 ? 48.550 -50.528 2.894 1.00 39.85 325 ALA A C 1
ATOM 2052 O O . ALA A 1 325 ? 49.478 -50.649 3.635 1.00 39.51 325 ALA A O 1
ATOM 2054 N N . VAL A 1 326 ? 48.419 -49.523 2.063 1.00 40.19 326 VAL A N 1
ATOM 2055 C CA . VAL A 1 326 ? 49.333 -48.412 1.949 1.00 40.54 326 VAL A CA 1
ATOM 2056 C C . VAL A 1 326 ? 49.451 -47.533 3.167 1.00 41.19 326 VAL A C 1
ATOM 2057 O O . VAL A 1 326 ? 50.503 -47.073 3.505 1.00 40.65 326 VAL A O 1
ATOM 2069 N N . ARG A 1 328 ? 48.803 -48.644 6.071 1.00 43.42 328 ARG A N 1
ATOM 2070 C CA . ARG A 1 328 ? 49.245 -49.505 7.163 1.00 43.71 328 ARG A CA 1
ATOM 2071 C C . ARG A 1 328 ? 50.758 -49.688 7.099 1.00 44.55 328 ARG A C 1
ATOM 2072 O O . ARG A 1 328 ? 51.421 -49.926 8.129 1.00 45.35 328 ARG A O 1
ATOM 2080 N N . GLU A 1 329 ? 51.282 -49.508 5.892 1.00 44.64 329 GLU A N 1
ATOM 2081 C CA . GLU A 1 329 ? 52.682 -49.671 5.580 1.00 44.98 329 GLU A CA 1
ATOM 2082 C C . GLU A 1 329 ? 53.455 -48.398 5.868 1.00 45.07 329 GLU A C 1
ATOM 2083 O O . GLU A 1 329 ? 54.639 -48.443 6.163 1.00 45.96 329 GLU A O 1
ATOM 2089 N N . GLU A 1 330 ? 52.796 -47.251 5.767 1.00 44.70 330 GLU A N 1
ATOM 2090 C CA . GLU A 1 330 ? 53.478 -45.976 5.880 1.00 43.92 330 GLU A CA 1
ATOM 2091 C C . GLU A 1 330 ? 52.675 -45.032 6.741 1.00 42.81 330 GLU A C 1
ATOM 2092 O O . GLU A 1 330 ? 52.175 -44.026 6.260 1.00 42.49 330 GLU A O 1
ATOM 2098 N N . PRO A 1 331 ? 52.607 -45.341 8.050 1.00 42.33 331 PRO A N 1
ATOM 2099 C CA . PRO A 1 331 ? 51.763 -44.699 9.065 1.00 41.59 331 PRO A CA 1
ATOM 2100 C C . PRO A 1 331 ? 52.072 -43.235 9.390 1.00 40.87 331 PRO A C 1
ATOM 2101 O O . PRO A 1 331 ? 51.234 -42.560 9.967 1.00 40.29 331 PRO A O 1
ATOM 2105 N N . ALA A 1 332 ? 53.241 -42.740 9.000 1.00 41.09 332 ALA A N 1
ATOM 2106 C CA . ALA A 1 332 ? 53.700 -41.395 9.434 1.00 41.04 332 ALA A CA 1
ATOM 2107 C C . ALA A 1 332 ? 52.581 -40.344 9.460 1.00 40.48 332 ALA A C 1
ATOM 2108 O O . ALA A 1 332 ? 52.403 -39.665 10.465 1.00 40.42 332 ALA A O 1
ATOM 2110 N N . ASN A 1 333 ? 51.804 -40.289 8.376 1.00 39.96 333 ASN A N 1
ATOM 2111 C CA . ASN A 1 333 ? 50.815 -39.254 8.144 1.00 38.94 333 ASN A CA 1
ATOM 2112 C C . ASN A 1 333 ? 49.502 -39.427 8.852 1.00 38.46 333 ASN A C 1
ATOM 2113 O O . ASN A 1 333 ? 48.702 -38.477 8.910 1.00 37.78 333 ASN A O 1
ATOM 2118 N N . TRP A 1 334 ? 49.260 -40.624 9.382 1.00 38.28 334 TRP A N 1
ATOM 2119 C CA . TRP A 1 334 ? 48.082 -40.832 10.237 1.00 38.12 334 TRP A CA 1
ATOM 2120 C C . TRP A 1 334 ? 48.407 -41.177 11.692 1.00 38.82 334 TRP A C 1
ATOM 2121 O O . TRP A 1 334 ? 47.515 -41.146 12.538 1.00 38.70 334 TRP A O 1
ATOM 2132 N N . ALA A 1 335 ? 49.669 -41.475 11.996 1.00 39.63 335 ALA A N 1
ATOM 2133 C CA . ALA A 1 335 ? 49.975 -42.169 13.260 1.00 40.75 335 ALA A CA 1
ATOM 2134 C C . ALA A 1 335 ? 49.640 -41.353 14.520 1.00 41.61 335 ALA A C 1
ATOM 2135 O O . ALA A 1 335 ? 49.153 -41.913 15.538 1.00 41.62 335 ALA A O 1
ATOM 2137 N N . LYS A 1 336 ? 49.879 -40.041 14.416 1.00 41.80 336 LYS A N 1
ATOM 2138 C CA . LYS A 1 336 ? 49.648 -39.105 15.497 1.00 42.44 336 LYS A CA 1
ATOM 2139 C C . LYS A 1 336 ? 48.172 -38.819 15.695 1.00 42.55 336 LYS A C 1
ATOM 2140 O O . LYS A 1 336 ? 47.806 -38.207 16.693 1.00 42.48 336 LYS A O 1
ATOM 2146 N N . TYR A 1 337 ? 47.330 -39.251 14.757 1.00 42.78 337 TYR A N 1
ATOM 2147 C CA . TYR A 1 337 ? 45.942 -38.794 14.729 1.00 43.03 337 TYR A CA 1
ATOM 2148 C C . TYR A 1 337 ? 44.951 -39.817 15.174 1.00 43.57 337 TYR A C 1
ATOM 2149 O O . TYR A 1 337 ? 43.934 -39.464 15.727 1.00 44.39 337 TYR A O 1
ATOM 2158 N N . TYR A 1 338 ? 45.223 -41.086 14.937 1.00 44.42 338 TYR A N 1
ATOM 2159 C CA . TYR A 1 338 ? 44.223 -42.113 15.232 1.00 45.11 338 TYR A CA 1
ATOM 2160 C C . TYR A 1 338 ? 44.737 -43.075 16.286 1.00 46.28 338 TYR A C 1
ATOM 2161 O O . TYR A 1 338 ? 45.771 -43.719 16.106 1.00 46.54 338 TYR A O 1
ATOM 2170 N N . HIS A 1 339 ? 43.998 -43.174 17.384 1.00 47.54 339 HIS A N 1
ATOM 2171 C CA . HIS A 1 339 ? 44.498 -43.842 18.570 1.00 48.42 339 HIS A CA 1
ATOM 2172 C C . HIS A 1 339 ? 43.536 -44.918 19.045 1.00 47.82 339 HIS A C 1
ATOM 2173 O O . HIS A 1 339 ? 42.384 -44.927 18.652 1.00 47.91 339 HIS A O 1
ATOM 2180 N N . GLY A 1 340 ? 44.010 -45.842 19.872 1.00 47.56 340 GLY A N 1
ATOM 2181 C CA . GLY A 1 340 ? 43.126 -46.872 20.423 1.00 46.72 340 GLY A CA 1
ATOM 2182 C C . GLY A 1 340 ? 43.382 -48.238 19.844 1.00 46.40 340 GLY A C 1
ATOM 2183 O O . GLY A 1 340 ? 44.475 -48.531 19.353 1.00 46.16 340 GLY A O 1
ATOM 2184 N N . SER A 1 341 ? 42.359 -49.082 19.891 1.00 46.48 341 SER A N 1
ATOM 2185 C CA . SER A 1 341 ? 42.466 -50.461 19.397 1.00 46.09 341 SER A CA 1
ATOM 2186 C C . SER A 1 341 ? 42.698 -50.492 17.910 1.00 45.89 341 SER A C 1
ATOM 2187 O O . SER A 1 341 ? 42.416 -49.502 17.220 1.00 45.99 341 SER A O 1
ATOM 2190 N N . ALA A 1 342 ? 43.195 -51.635 17.428 1.00 45.66 342 ALA A N 1
ATOM 2191 C CA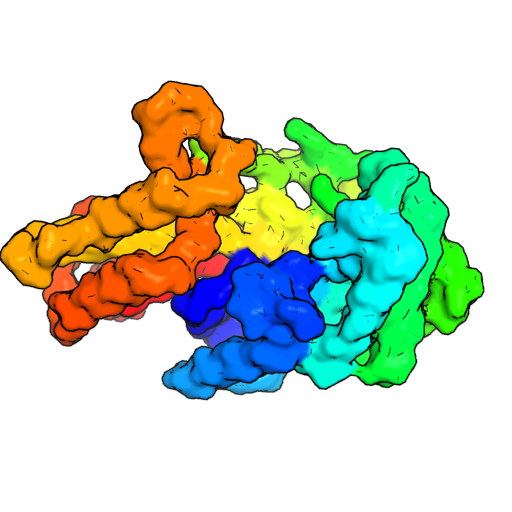 . ALA A 1 342 ? 43.443 -51.885 15.998 1.00 45.31 342 ALA A CA 1
ATOM 2192 C C . ALA A 1 342 ? 42.179 -51.675 15.150 1.00 45.20 342 ALA A C 1
ATOM 2193 O O . ALA A 1 342 ? 42.257 -51.080 14.085 1.00 44.81 342 ALA A O 1
ATOM 2195 N N . GLU A 1 343 ? 41.033 -52.162 15.641 1.00 45.56 343 GLU A N 1
ATOM 2196 C CA . GLU A 1 343 ? 39.702 -51.927 15.022 1.00 46.05 343 GLU A CA 1
ATOM 2197 C C . GLU A 1 343 ? 39.235 -50.434 15.067 1.00 45.94 343 GLU A C 1
ATOM 2198 O O . GLU A 1 343 ? 38.601 -49.934 14.119 1.00 46.20 343 GLU A O 1
ATOM 2200 N N . GLU A 1 344 ? 39.548 -49.720 16.142 1.00 45.40 344 GLU A N 1
ATOM 2201 C CA . GLU A 1 344 ? 39.299 -48.269 16.151 1.00 45.14 344 GLU A CA 1
ATOM 2202 C C . GLU A 1 344 ? 40.176 -47.501 15.139 1.00 44.12 344 GLU A C 1
ATOM 2203 O O . GLU A 1 344 ? 39.731 -46.526 14.548 1.00 44.13 344 GLU A O 1
ATOM 2209 N N . GLN A 1 345 ? 41.416 -47.941 14.951 1.00 42.64 345 GLN A N 1
ATOM 2210 C CA . GLN A 1 345 ? 42.319 -47.323 13.991 1.00 41.16 345 GLN A CA 1
ATOM 2211 C C . GLN A 1 345 ? 41.903 -47.588 12.554 1.00 39.97 345 GLN A C 1
ATOM 2212 O O . GLN A 1 345 ? 42.068 -46.725 11.705 1.00 40.03 345 GLN A O 1
ATOM 2218 N N . ARG A 1 346 ? 41.386 -48.784 12.282 1.00 38.83 346 ARG A N 1
ATOM 2219 C CA . ARG A 1 346 ? 40.881 -49.133 10.950 1.00 38.15 346 ARG A CA 1
ATOM 2220 C C . ARG A 1 346 ? 39.711 -48.194 10.568 1.00 37.36 346 ARG A C 1
ATOM 2221 O O . ARG A 1 346 ? 39.818 -47.409 9.623 1.00 37.72 346 ARG A O 1
ATOM 2229 N N . LEU A 1 347 ? 38.627 -48.232 11.331 1.00 36.06 347 LEU A N 1
ATOM 2230 C CA . LEU A 1 347 ? 37.531 -47.333 11.109 1.00 35.19 347 LEU A CA 1
ATOM 2231 C C . LEU A 1 347 ? 38.041 -45.940 10.722 1.00 34.99 347 LEU A C 1
ATOM 2232 O O . LEU A 1 347 ? 37.634 -45.369 9.715 1.00 35.36 347 LEU A O 1
ATOM 2237 N N . GLN A 1 348 ? 38.958 -45.408 11.503 1.00 34.68 348 GLN A N 1
ATOM 2238 C CA . GLN A 1 348 ? 39.405 -44.050 11.309 1.00 34.54 348 GLN A CA 1
ATOM 2239 C C . GLN A 1 348 ? 40.354 -43.802 10.160 1.00 33.98 348 GLN A C 1
ATOM 2240 O O . GLN A 1 348 ? 40.441 -42.673 9.667 1.00 33.82 348 GLN A O 1
ATOM 2246 N N . ARG A 1 349 ? 41.086 -44.822 9.740 1.00 33.69 349 ARG A N 1
ATOM 2247 C CA . ARG A 1 349 ? 41.924 -44.655 8.569 1.00 33.57 349 ARG A CA 1
ATOM 2248 C C . ARG A 1 349 ? 41.080 -44.262 7.351 1.00 33.50 349 ARG A C 1
ATOM 2249 O O . ARG A 1 349 ? 41.540 -43.496 6.497 1.00 33.69 349 ARG A O 1
ATOM 2257 N N . HIS A 1 350 ? 39.842 -44.755 7.300 1.00 32.69 350 HIS A N 1
ATOM 2258 C CA . HIS A 1 350 ? 38.963 -44.524 6.154 1.00 32.35 350 HIS A CA 1
ATOM 2259 C C . HIS A 1 350 ? 37.904 -43.455 6.419 1.00 32.34 350 HIS A C 1
ATOM 2260 O O . HIS A 1 350 ? 37.521 -42.680 5.511 1.00 31.58 350 HIS A O 1
ATOM 2267 N N . PHE A 1 351 ? 37.428 -43.399 7.660 1.00 32.36 351 PHE A N 1
ATOM 2268 C CA . PHE A 1 351 ? 36.183 -42.691 7.879 1.00 32.48 351 PHE A CA 1
ATOM 2269 C C . PHE A 1 351 ? 36.237 -41.402 8.640 1.00 32.65 351 PHE A C 1
ATOM 2270 O O . PHE A 1 351 ? 35.298 -40.612 8.576 1.00 33.08 351 PHE A O 1
ATOM 2278 N N . SER A 1 352 ? 37.346 -41.145 9.306 1.00 32.47 352 SER A N 1
ATOM 2279 C CA . SER A 1 352 ? 37.393 -40.005 10.187 1.00 32.57 352 SER A CA 1
ATOM 2280 C C . SER A 1 352 ? 37.409 -38.717 9.408 1.00 32.46 352 SER A C 1
ATOM 2281 O O . SER A 1 352 ? 37.999 -38.639 8.325 1.00 33.16 352 SER A O 1
ATOM 2284 N N . TYR A 1 353 ? 36.783 -37.711 10.008 1.00 32.41 353 TYR A N 1
ATOM 2285 C CA . TYR A 1 353 ? 36.765 -36.333 9.544 1.00 32.14 353 TYR A CA 1
ATOM 2286 C C . TYR A 1 353 ? 38.151 -35.682 9.454 1.00 31.91 353 TYR A C 1
ATOM 2287 O O . TYR A 1 353 ? 38.289 -34.674 8.772 1.00 32.04 353 TYR A O 1
ATOM 2296 N N . SER A 1 354 ? 39.157 -36.198 10.168 1.00 31.71 354 SER A N 1
ATOM 2297 C CA . SER A 1 354 ? 40.542 -35.664 10.048 1.00 32.12 354 SER A CA 1
ATOM 2298 C C . SER A 1 354 ? 41.108 -35.950 8.662 1.00 32.33 354 SER A C 1
ATOM 2299 O O . SER A 1 354 ? 41.982 -35.209 8.171 1.00 31.98 354 SER A O 1
ATOM 2302 N N . ASP A 1 355 ? 40.619 -37.029 8.044 1.00 32.06 355 ASP A N 1
ATOM 2303 C CA . ASP A 1 355 ? 40.815 -37.217 6.620 1.00 32.75 355 ASP A CA 1
ATOM 2304 C C . ASP A 1 355 ? 42.322 -37.336 6.293 1.00 32.84 355 ASP A C 1
ATOM 2305 O O . ASP A 1 355 ? 42.802 -36.827 5.287 1.00 32.57 355 ASP A O 1
ATOM 2310 N N . ARG A 1 356 ? 43.073 -38.031 7.138 1.00 33.22 356 ARG A N 1
ATOM 2311 C CA . ARG A 1 356 ? 44.507 -38.079 6.904 1.00 33.43 356 ARG A CA 1
ATOM 2312 C C . ARG A 1 356 ? 44.744 -38.857 5.636 1.00 33.90 356 ARG A C 1
ATOM 2313 O O . ARG A 1 356 ? 45.775 -38.663 4.983 1.00 34.88 356 ARG A O 1
ATOM 2321 N N . ILE A 1 357 ? 43.793 -39.710 5.263 1.00 33.96 357 ILE A N 1
ATOM 2322 C CA . ILE A 1 357 ? 43.942 -40.503 4.027 1.00 34.38 357 ILE A CA 1
ATOM 2323 C C . ILE A 1 357 ? 44.335 -39.624 2.837 1.00 34.10 357 ILE A C 1
ATOM 2324 O O . ILE A 1 357 ? 44.860 -40.134 1.868 1.00 34.26 357 ILE A O 1
ATOM 2329 N N . ARG A 1 358 ? 44.114 -38.312 2.943 1.00 33.64 358 ARG A N 1
ATOM 2330 C CA . ARG A 1 358 ? 44.375 -37.391 1.844 1.00 34.37 358 ARG A CA 1
ATOM 2331 C C . ARG A 1 358 ? 45.866 -37.264 1.447 1.00 35.76 358 ARG A C 1
ATOM 2332 O O . ARG A 1 358 ? 46.208 -36.797 0.345 1.00 35.25 358 ARG A O 1
ATOM 2340 N N . TYR A 1 359 ? 46.747 -37.665 2.360 1.00 36.96 359 TYR A N 1
ATOM 2341 C CA . TYR A 1 359 ? 48.173 -37.593 2.109 1.00 37.54 359 TYR A CA 1
ATOM 2342 C C . TYR A 1 359 ? 48.635 -38.806 1.290 1.00 37.64 359 TYR A C 1
ATOM 2343 O O . TYR A 1 359 ? 49.751 -38.805 0.748 1.00 37.49 359 TYR A O 1
ATOM 2352 N N . TYR A 1 360 ? 47.753 -39.805 1.164 1.00 37.47 360 TYR A N 1
ATOM 2353 C CA . TYR A 1 360 ? 48.090 -41.055 0.471 1.00 37.15 360 TYR A CA 1
ATOM 2354 C C . TYR A 1 360 ? 47.601 -41.107 -0.968 1.00 36.79 360 TYR A C 1
ATOM 2355 O O . TYR A 1 360 ? 48.061 -41.924 -1.746 1.00 36.53 360 TYR A O 1
ATOM 2364 N N . TRP A 1 361 ? 46.701 -40.214 -1.349 1.00 36.67 361 TRP A N 1
ATOM 2365 C CA . TRP A 1 361 ? 46.329 -40.136 -2.761 1.00 37.21 361 TRP A CA 1
ATOM 2366 C C . TRP A 1 361 ? 47.498 -40.043 -3.795 1.00 38.54 361 TRP A C 1
ATOM 2367 O O . TRP A 1 361 ? 47.329 -40.471 -4.938 1.00 38.62 361 TRP A O 1
ATOM 2378 N N . PRO A 1 362 ? 48.669 -39.475 -3.405 1.00 39.65 362 PRO A N 1
ATOM 2379 C CA . PRO A 1 362 ? 49.875 -39.522 -4.273 1.00 40.35 362 PRO A CA 1
ATOM 2380 C C . PRO A 1 362 ? 50.789 -40.754 -4.176 1.00 40.84 362 PRO A C 1
ATOM 2381 O O . PRO A 1 362 ? 51.654 -40.934 -5.010 1.00 40.60 362 PRO A O 1
ATOM 2385 N N . HIS A 1 363 ? 50.635 -41.591 -3.174 1.00 41.72 363 HIS A N 1
ATOM 2386 C CA . HIS A 1 363 ? 51.508 -42.730 -3.106 1.00 42.89 363 HIS A CA 1
ATOM 2387 C C . HIS A 1 363 ? 51.288 -43.565 -4.349 1.00 43.60 363 HIS A C 1
ATOM 2388 O O . HIS A 1 363 ? 50.154 -43.900 -4.653 1.00 43.92 363 HIS A O 1
ATOM 2395 N N . PRO A 1 364 ? 52.375 -43.932 -5.060 1.00 44.44 364 PRO A N 1
ATOM 2396 C CA . PRO A 1 364 ? 52.284 -44.709 -6.305 1.00 44.63 364 PRO A CA 1
ATOM 2397 C C . PRO A 1 364 ? 51.278 -45.879 -6.312 1.00 44.74 364 PRO A C 1
ATOM 2398 O O . PRO A 1 364 ? 50.524 -46.000 -7.288 1.00 45.25 364 PRO A O 1
ATOM 2402 N N . LYS A 1 365 ? 51.250 -46.713 -5.267 1.00 44.14 365 LYS A N 1
ATOM 2403 C CA . LYS A 1 365 ? 50.382 -47.912 -5.278 1.00 44.19 365 LYS A CA 1
ATOM 2404 C C . LYS A 1 365 ? 48.924 -47.542 -5.245 1.00 43.97 365 LYS A C 1
ATOM 2405 O O . LYS A 1 365 ? 48.084 -48.301 -5.748 1.00 43.78 365 LYS A O 1
ATOM 2411 N N . ALA A 1 366 ? 48.641 -46.386 -4.628 1.00 43.92 366 ALA A N 1
ATOM 2412 C CA . ALA A 1 366 ? 47.280 -45.856 -4.464 1.00 43.76 366 ALA A CA 1
ATOM 2413 C C . ALA A 1 366 ? 46.808 -45.007 -5.629 1.00 43.52 366 ALA A C 1
ATOM 2414 O O . ALA A 1 366 ? 45.633 -45.053 -5.966 1.00 43.86 366 ALA A O 1
ATOM 2416 N N . ALA A 1 367 ? 47.704 -44.234 -6.235 1.00 43.42 367 ALA A N 1
ATOM 2417 C CA . ALA A 1 367 ? 47.364 -43.450 -7.433 1.00 43.71 367 ALA A CA 1
ATOM 2418 C C . ALA A 1 367 ? 47.091 -44.376 -8.611 1.00 44.00 367 ALA A C 1
ATOM 2419 O O . ALA A 1 367 ? 46.477 -43.981 -9.602 1.00 44.43 367 ALA A O 1
ATOM 2421 N N . ALA A 1 368 ? 47.565 -45.612 -8.496 1.00 43.98 368 ALA A N 1
ATOM 2422 C CA . ALA A 1 368 ? 47.500 -46.562 -9.583 1.00 43.82 368 ALA A CA 1
ATOM 2423 C C . ALA A 1 368 ? 46.232 -47.360 -9.430 1.00 43.97 368 ALA A C 1
ATOM 2424 O O . ALA A 1 368 ? 45.646 -47.818 -10.427 1.00 44.24 368 ALA A O 1
ATOM 2426 N N . ALA A 1 369 ? 45.818 -47.544 -8.179 1.00 43.69 369 ALA A N 1
ATOM 2427 C CA . ALA A 1 369 ? 44.540 -48.178 -7.905 1.00 43.89 369 ALA A CA 1
ATOM 2428 C C . ALA A 1 369 ? 43.372 -47.275 -8.394 1.00 44.16 369 ALA A C 1
ATOM 2429 O O . ALA A 1 369 ? 42.450 -47.740 -9.096 1.00 43.85 369 ALA A O 1
ATOM 2431 N N . VAL A 1 370 ? 43.447 -45.989 -8.060 1.00 44.25 370 VAL A N 1
ATOM 2432 C CA . VAL A 1 370 ? 42.486 -45.023 -8.551 1.00 44.77 370 VAL A CA 1
ATOM 2433 C C . VAL A 1 370 ? 42.377 -45.109 -10.067 1.00 46.17 370 VAL A C 1
ATOM 2434 O O . VAL A 1 370 ? 41.284 -45.265 -10.589 1.00 47.17 370 VAL A O 1
ATOM 2438 N N . ASP A 1 371 ? 43.499 -45.056 -10.775 1.00 47.29 371 ASP A N 1
ATOM 2439 C CA . ASP A 1 371 ? 43.487 -45.140 -12.237 1.00 48.15 371 ASP A CA 1
ATOM 2440 C C . ASP A 1 371 ? 42.999 -46.474 -12.768 1.00 47.51 371 ASP A C 1
ATOM 2441 O O . ASP A 1 371 ? 42.385 -46.535 -13.817 1.00 47.51 371 ASP A O 1
ATOM 2446 N N . GLU A 1 372 ? 43.242 -47.551 -12.045 1.00 47.46 372 GLU A N 1
ATOM 2447 C CA . GLU A 1 372 ? 42.661 -48.813 -12.457 1.00 47.85 372 GLU A CA 1
ATOM 2448 C C . GLU A 1 372 ? 41.125 -48.667 -12.424 1.00 48.27 372 GLU A C 1
ATOM 2449 O O . GLU A 1 372 ? 40.421 -49.093 -13.349 1.00 48.37 372 GLU A O 1
ATOM 2455 N N . LEU A 1 373 ? 40.633 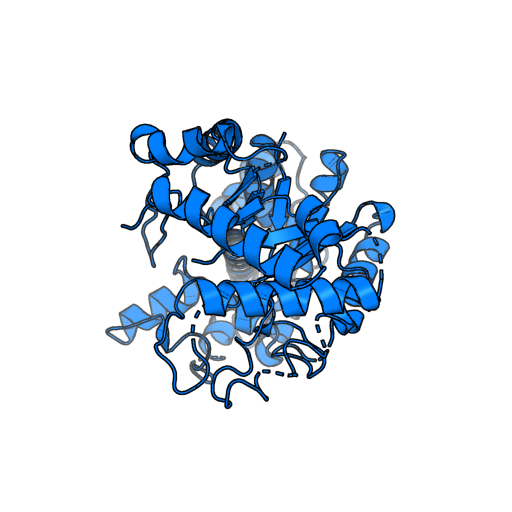-48.018 -11.363 1.00 48.23 373 LEU A N 1
ATOM 2456 C CA . LEU A 1 373 ? 39.217 -47.932 -11.067 1.00 47.78 373 LEU A CA 1
ATOM 2457 C C . LEU A 1 373 ? 38.541 -46.927 -11.948 1.00 48.26 373 LEU A C 1
ATOM 2458 O O . LEU A 1 373 ? 37.444 -47.187 -12.424 1.00 48.94 373 LEU A O 1
ATOM 2471 N N . SER A 1 375 ? 39.454 -46.020 -14.901 1.00 47.92 375 SER A N 1
ATOM 2472 C CA . SER A 1 375 ? 39.556 -46.378 -16.290 1.00 47.61 375 SER A CA 1
ATOM 2473 C C . SER A 1 375 ? 38.706 -47.620 -16.538 1.00 47.36 375 SER A C 1
ATOM 2474 O O . SER A 1 375 ? 38.243 -47.875 -17.654 1.00 47.61 375 SER A O 1
ATOM 2477 N N . LEU A 1 376 ? 38.496 -48.398 -15.489 1.00 46.59 376 LEU A N 1
ATOM 2478 C CA . LEU A 1 376 ? 37.585 -49.514 -15.580 1.00 45.59 376 LEU A CA 1
ATOM 2479 C C . LEU A 1 376 ? 36.137 -49.022 -15.663 1.00 46.09 376 LEU A C 1
ATOM 2480 O O . LEU A 1 376 ? 35.258 -49.781 -16.094 1.00 46.44 376 LEU A O 1
ATOM 2485 N N . LEU A 1 377 ? 35.881 -47.762 -15.288 1.00 45.76 377 LEU A N 1
ATOM 2486 C CA . LEU A 1 377 ? 34.523 -47.206 -15.413 1.00 45.63 377 LEU A CA 1
ATOM 2487 C C . LEU A 1 377 ? 34.370 -46.169 -16.544 1.00 46.29 377 LEU A C 1
ATOM 2488 O O . LEU A 1 377 ? 33.301 -45.584 -16.725 1.00 45.73 377 LEU A O 1
ATOM 2493 N N . ASP A 1 378 ? 35.453 -45.967 -17.298 1.00 47.29 378 ASP A N 1
ATOM 2494 C CA . ASP A 1 378 ? 35.503 -45.076 -18.460 1.00 47.98 378 ASP A CA 1
ATOM 2495 C C . ASP A 1 378 ? 34.487 -45.502 -19.506 1.00 47.43 378 ASP A C 1
ATOM 2496 O O . ASP A 1 378 ? 34.495 -46.647 -19.962 1.00 47.64 378 ASP A O 1
ATOM 2501 N N . GLY A 1 379 ? 33.618 -44.571 -19.885 1.00 46.82 379 GLY A N 1
ATOM 2502 C CA . GLY A 1 379 ? 32.554 -44.827 -20.855 1.00 45.43 379 GLY A CA 1
ATOM 2503 C C . GLY A 1 379 ? 31.309 -45.465 -20.267 1.00 44.52 379 GLY A C 1
ATOM 2504 O O . GLY A 1 379 ? 30.206 -45.381 -20.852 1.00 44.82 379 GLY A O 1
ATOM 2505 N N . VAL A 1 380 ? 31.478 -46.105 -19.108 1.00 43.23 380 VAL A N 1
ATOM 2506 C CA . VAL A 1 380 ? 30.407 -46.882 -18.509 1.00 41.75 380 VAL A CA 1
ATOM 2507 C C . VAL A 1 380 ? 29.358 -45.961 -17.949 1.00 40.87 380 VAL A C 1
ATOM 2508 O O . VAL A 1 380 ? 29.649 -45.130 -17.106 1.00 41.07 380 VAL A O 1
ATOM 2512 N N . ALA A 1 381 ? 28.138 -46.101 -18.450 1.00 40.10 381 ALA A N 1
ATOM 2513 C CA . ALA A 1 381 ? 27.010 -45.369 -17.914 1.00 39.44 381 ALA A CA 1
ATOM 2514 C C . ALA A 1 381 ? 26.491 -46.093 -16.680 1.00 39.14 381 ALA A C 1
ATOM 2515 O O . ALA A 1 381 ? 25.812 -47.107 -16.798 1.00 39.65 381 ALA A O 1
ATOM 2517 N N . ILE A 1 382 ? 26.810 -45.577 -15.495 1.00 38.29 382 ILE A N 1
ATOM 2518 C CA . ILE A 1 382 ? 26.295 -46.166 -14.266 1.00 37.07 382 ILE A CA 1
ATOM 2519 C C . ILE A 1 382 ? 24.768 -46.009 -14.169 1.00 36.78 382 ILE A C 1
ATOM 2520 O O . ILE A 1 382 ? 24.202 -44.923 -14.409 1.00 36.60 382 ILE A O 1
ATOM 2525 N N . PRO A 1 383 ? 24.086 -47.120 -13.885 1.00 36.23 383 PRO A N 1
ATOM 2526 C CA . PRO A 1 383 ? 22.653 -47.080 -13.612 1.00 36.31 383 PRO A CA 1
ATOM 2527 C C . PRO A 1 383 ? 22.326 -46.214 -12.386 1.00 36.45 383 PRO A C 1
ATOM 2528 O O . PRO A 1 383 ? 23.047 -46.289 -11.381 1.00 35.81 383 PRO A O 1
ATOM 2532 N N . GLU A 1 384 ? 21.260 -45.409 -12.482 1.00 36.77 384 GLU A N 1
ATOM 2533 C CA . GLU A 1 384 ? 20.820 -44.527 -11.381 1.00 37.67 384 GLU A CA 1
ATOM 2534 C C . GLU A 1 384 ? 20.641 -45.269 -10.053 1.00 37.34 384 GLU A C 1
ATOM 2535 O O . GLU A 1 384 ? 20.794 -44.700 -8.967 1.00 37.27 384 GLU A O 1
ATOM 2541 N N . THR A 1 385 ? 20.273 -46.534 -10.165 1.00 36.80 385 THR A N 1
ATOM 2542 C CA . THR A 1 385 ? 19.886 -47.325 -9.036 1.00 36.11 385 THR A CA 1
ATOM 2543 C C . THR A 1 385 ? 21.111 -47.700 -8.224 1.00 35.78 385 THR A C 1
ATOM 2544 O O . THR A 1 385 ? 21.000 -47.919 -7.005 1.00 36.56 385 THR A O 1
ATOM 2548 N N . LEU A 1 386 ? 22.265 -47.818 -8.886 1.00 33.92 386 LEU A N 1
ATOM 2549 C CA . LEU A 1 386 ? 23.506 -48.065 -8.155 1.00 32.60 386 LEU A CA 1
ATOM 2550 C C . LEU A 1 386 ? 23.969 -46.774 -7.523 1.00 31.19 386 LEU A C 1
ATOM 2551 O O . LEU A 1 386 ? 24.515 -46.758 -6.429 1.00 30.00 386 LEU A O 1
ATOM 2556 N N . ILE A 1 387 ? 23.719 -45.691 -8.256 1.00 30.37 387 ILE A N 1
ATOM 2557 C CA . ILE A 1 387 ? 24.051 -44.349 -7.867 1.00 29.03 387 ILE A CA 1
ATOM 2558 C C . ILE A 1 387 ? 23.237 -44.056 -6.610 1.00 29.61 387 ILE A C 1
ATOM 2559 O O . ILE A 1 387 ? 23.773 -43.549 -5.624 1.00 30.27 387 ILE A O 1
ATOM 2564 N N . SER A 1 388 ? 21.963 -44.438 -6.604 1.00 29.49 388 SER A N 1
ATOM 2565 C CA . SER A 1 388 ? 21.101 -44.187 -5.448 1.00 29.20 388 SER A CA 1
ATOM 2566 C C . SER A 1 388 ? 21.564 -44.878 -4.168 1.00 29.05 388 SER A C 1
ATOM 2567 O O . SER A 1 388 ? 21.387 -44.361 -3.070 1.00 29.36 388 SER A O 1
ATOM 2570 N N . GLN A 1 389 ? 22.166 -46.039 -4.335 1.00 29.02 389 GLN A N 1
ATOM 2571 C CA . GLN A 1 389 ? 22.650 -46.877 -3.248 1.00 28.85 389 GLN A CA 1
ATOM 2572 C C . GLN A 1 389 ? 23.974 -46.373 -2.717 1.00 29.43 389 GLN A C 1
ATOM 2573 O O . GLN A 1 389 ? 24.221 -46.409 -1.521 1.00 30.61 389 GLN A O 1
ATOM 2579 N N . PHE A 1 390 ? 24.838 -45.932 -3.614 1.00 29.74 390 PHE A N 1
ATOM 2580 C CA . PHE A 1 390 ? 26.272 -45.945 -3.358 1.00 29.85 390 PHE A CA 1
ATOM 2581 C C . PHE A 1 390 ? 26.848 -44.525 -3.390 1.00 31.01 390 PHE A C 1
ATOM 2582 O O . PHE A 1 390 ? 27.954 -44.272 -2.898 1.00 31.50 390 PHE A O 1
ATOM 2590 N N . LEU A 1 391 ? 26.085 -43.609 -3.991 1.00 31.63 391 LEU A N 1
ATOM 2591 C CA . LEU A 1 391 ? 26.471 -42.213 -4.200 1.00 31.34 391 LEU A CA 1
ATOM 2592 C C . LEU A 1 391 ? 25.196 -41.444 -4.095 1.00 31.06 391 LEU A C 1
ATOM 2593 O O . LEU A 1 391 ? 24.864 -40.693 -5.004 1.00 31.26 391 LEU A O 1
ATOM 2598 N N . ALA A 1 392 ? 24.480 -41.660 -3.002 1.00 31.11 392 ALA A N 1
ATOM 2599 C CA . ALA A 1 392 ? 23.108 -41.147 -2.834 1.00 32.14 392 ALA A CA 1
ATOM 2600 C C . ALA A 1 392 ? 23.007 -39.620 -3.024 1.00 32.68 392 ALA A C 1
ATOM 2601 O O . ALA A 1 392 ? 21.956 -39.099 -3.437 1.00 31.93 392 ALA A O 1
ATOM 2603 N N . GLY A 1 393 ? 24.119 -38.929 -2.727 1.00 33.28 393 GLY A N 1
ATOM 2604 C CA . GLY A 1 393 ? 24.187 -37.472 -2.769 1.00 33.76 393 GLY A CA 1
ATOM 2605 C C . GLY A 1 393 ? 24.211 -36.935 -4.177 1.00 34.84 393 GLY A C 1
ATOM 2606 O O . GLY A 1 393 ? 23.976 -35.737 -4.386 1.00 35.81 393 GLY A O 1
ATOM 2607 N N . SER A 1 394 ? 24.487 -37.794 -5.156 1.00 34.76 394 SER A N 1
ATOM 2608 C CA . SER A 1 394 ? 24.350 -37.383 -6.539 1.00 35.33 394 SER A CA 1
ATOM 2609 C C . SER A 1 394 ? 23.062 -37.816 -7.224 1.00 35.83 394 SER A C 1
ATOM 2610 O O . SER A 1 394 ? 22.833 -37.472 -8.400 1.00 36.15 394 SER A O 1
ATOM 2613 N N . TYR A 1 395 ? 22.221 -38.563 -6.501 1.00 36.18 395 TYR A N 1
ATOM 2614 C CA . TYR A 1 395 ? 20.976 -39.111 -7.068 1.00 36.45 395 TYR A CA 1
ATOM 2615 C C . TYR A 1 395 ? 20.016 -38.054 -7.608 1.00 36.01 395 TYR A C 1
ATOM 2616 O O . TYR A 1 395 ? 19.778 -38.018 -8.794 1.00 36.26 395 TYR A O 1
ATOM 2625 N N . ALA A 1 396 ? 19.500 -37.187 -6.745 1.00 36.34 396 ALA A N 1
ATOM 2626 C CA . ALA A 1 396 ? 18.639 -36.079 -7.165 1.00 36.99 396 ALA A CA 1
ATOM 2627 C C . ALA A 1 396 ? 19.225 -35.326 -8.373 1.00 38.16 396 ALA A C 1
ATOM 2628 O O . ALA A 1 396 ? 18.512 -35.049 -9.357 1.00 38.67 396 ALA A O 1
ATOM 2630 N N . ARG A 1 397 ? 20.518 -35.012 -8.314 1.00 39.02 397 ARG A N 1
ATOM 2631 C CA . ARG A 1 397 ? 21.154 -34.334 -9.427 1.00 40.17 397 ARG A CA 1
ATOM 2632 C C . ARG A 1 397 ? 21.223 -35.173 -10.708 1.00 40.80 397 ARG A C 1
ATOM 2633 O O . ARG A 1 397 ? 21.046 -34.630 -11.808 1.00 41.29 397 ARG A O 1
ATOM 2641 N N . VAL A 1 398 ? 21.470 -36.476 -10.579 1.00 40.91 398 VAL A N 1
ATOM 2642 C CA . VAL A 1 398 ? 21.392 -37.358 -11.741 1.00 41.43 398 VAL A CA 1
ATOM 2643 C C . VAL A 1 398 ? 19.966 -37.431 -12.339 1.00 42.04 398 VAL A C 1
ATOM 2644 O O . VAL A 1 398 ? 19.796 -37.513 -13.560 1.00 41.73 398 VAL A O 1
ATOM 2648 N N . ARG A 1 399 ? 18.948 -37.398 -11.489 1.00 42.61 399 ARG A N 1
ATOM 2649 C CA . ARG A 1 399 ? 17.584 -37.444 -11.996 1.00 44.03 399 ARG A CA 1
ATOM 2650 C C . ARG A 1 399 ? 17.239 -36.181 -12.811 1.00 45.07 399 ARG A C 1
ATOM 2651 O O . ARG A 1 399 ? 16.679 -36.284 -13.918 1.00 45.46 399 ARG A O 1
ATOM 2659 N N . ASN A 1 400 ? 17.616 -35.010 -12.278 1.00 45.48 400 ASN A N 1
ATOM 2660 C CA . ASN A 1 400 ? 17.322 -33.703 -12.896 1.00 45.25 400 ASN A CA 1
ATOM 2661 C C . ASN A 1 400 ? 18.166 -33.394 -14.155 1.00 45.07 400 ASN A C 1
ATOM 2662 O O . ASN A 1 400 ? 18.015 -32.331 -14.759 1.00 44.58 400 ASN A O 1
ATOM 2664 N N . GLY A 1 401 ? 19.048 -34.320 -14.535 1.00 44.77 401 GLY A N 1
ATOM 2665 C CA . GLY A 1 401 ? 19.972 -34.104 -15.650 1.00 44.70 401 GLY A CA 1
ATOM 2666 C C . GLY A 1 401 ? 21.235 -33.280 -15.391 1.00 44.77 401 GLY A C 1
ATOM 2667 O O . GLY A 1 401 ? 22.116 -33.235 -16.260 1.00 44.90 401 GLY A O 1
ATOM 2668 N N . GLU A 1 402 ? 21.337 -32.627 -14.225 1.00 44.53 402 GLU A N 1
ATOM 2669 C CA . GLU A 1 402 ? 22.515 -31.813 -13.895 1.00 44.74 402 GLU A CA 1
ATOM 2670 C C . GLU A 1 402 ? 23.834 -32.597 -13.974 1.00 44.65 402 GLU A C 1
ATOM 2671 O O . GLU A 1 402 ? 24.802 -32.106 -14.546 1.00 45.32 402 GLU A O 1
ATOM 2677 N N . VAL A 1 403 ? 23.885 -33.809 -13.415 1.00 44.29 403 VAL A N 1
ATOM 2678 C CA . VAL A 1 403 ? 25.148 -34.567 -13.338 1.00 43.44 403 VAL A CA 1
ATOM 2679 C C . VAL A 1 403 ? 25.078 -35.768 -14.262 1.00 43.59 403 VAL A C 1
ATOM 2680 O O . VAL A 1 403 ? 24.061 -36.447 -14.331 1.00 44.11 403 VAL A O 1
ATOM 2684 N N . ALA A 1 404 ? 26.150 -36.034 -14.986 1.00 43.31 404 ALA A N 1
ATOM 2685 C CA . ALA A 1 404 ? 26.190 -37.222 -15.810 1.00 43.36 404 ALA A CA 1
ATOM 2686 C C . ALA A 1 404 ? 26.463 -38.450 -14.928 1.00 43.57 404 ALA A C 1
ATOM 2687 O O . ALA A 1 404 ? 27.328 -38.393 -14.061 1.00 43.76 404 ALA A O 1
ATOM 2689 N N . PRO A 1 405 ? 25.863 -39.577 -15.210 1.00 43.42 405 PRO A N 1
ATOM 2690 C CA . PRO A 1 405 ? 26.155 -40.774 -14.466 1.00 42.93 405 PRO A CA 1
ATOM 2691 C C . PRO A 1 405 ? 27.361 -41.495 -14.947 1.00 42.57 405 PRO A C 1
ATOM 2692 O O . PRO A 1 405 ? 27.248 -42.632 -15.277 1.00 42.34 405 PRO A O 1
ATOM 2696 N N . GLN A 1 406 ? 28.512 -40.857 -14.897 1.00 42.46 406 GLN A N 1
ATOM 2697 C CA . GLN A 1 406 ? 29.767 -41.469 -15.255 1.00 42.80 406 GLN A CA 1
ATOM 2698 C C . GLN A 1 406 ? 30.718 -41.174 -14.114 1.00 41.93 406 GLN A C 1
ATOM 2699 O O . GLN A 1 406 ? 30.509 -40.253 -13.386 1.00 41.30 406 GLN A O 1
ATOM 2705 N N . ALA A 1 407 ? 31.746 -41.970 -13.925 1.00 41.40 407 ALA A N 1
ATOM 2706 C CA . ALA A 1 407 ? 32.527 -41.913 -12.705 1.00 41.39 407 ALA A CA 1
ATOM 2707 C C . ALA A 1 407 ? 33.237 -40.613 -12.335 1.00 41.40 407 ALA A C 1
ATOM 2708 O O . ALA A 1 407 ? 33.183 -40.205 -11.212 1.00 41.56 407 ALA A O 1
ATOM 2710 N N . LYS A 1 408 ? 33.886 -39.962 -13.268 1.00 41.46 408 LYS A N 1
ATOM 2711 C CA . LYS A 1 408 ? 34.560 -38.666 -13.016 1.00 41.00 408 LYS A CA 1
ATOM 2712 C C . LYS A 1 408 ? 33.551 -37.544 -12.773 1.00 40.75 408 LYS A C 1
ATOM 2713 O O . LYS A 1 408 ? 33.735 -36.728 -11.852 1.00 41.53 408 LYS A O 1
ATOM 2719 N N . PRO A 1 409 ? 32.484 -37.479 -13.594 1.00 39.85 409 PRO A N 1
ATOM 2720 C CA . PRO A 1 409 ? 31.452 -36.525 -13.220 1.00 39.15 409 PRO A CA 1
ATOM 2721 C C . PRO A 1 409 ? 30.859 -36.798 -11.837 1.00 38.25 409 PRO A C 1
ATOM 2722 O O . PRO A 1 409 ? 30.516 -35.860 -11.125 1.00 37.99 409 PRO A O 1
ATOM 2726 N N . LEU A 1 410 ? 30.745 -38.059 -11.447 1.00 36.93 410 LEU A N 1
ATOM 2727 C CA . LEU A 1 410 ? 30.221 -38.345 -10.124 1.00 35.56 410 LEU A CA 1
ATOM 2728 C C . LEU A 1 410 ? 31.214 -37.971 -9.011 1.00 35.04 410 LEU A C 1
ATOM 2729 O O . LEU A 1 410 ? 30.813 -37.560 -7.902 1.00 35.20 410 LEU A O 1
ATOM 2734 N N . ALA A 1 411 ? 32.500 -38.047 -9.321 1.00 33.67 411 ALA A N 1
ATOM 2735 C CA . ALA A 1 411 ? 33.513 -37.565 -8.395 1.00 32.79 411 ALA A CA 1
ATOM 2736 C C . ALA A 1 411 ? 33.493 -36.033 -8.269 1.00 32.39 411 ALA A C 1
ATOM 2737 O O . ALA A 1 411 ? 33.400 -35.536 -7.176 1.00 32.12 411 ALA A O 1
ATOM 2739 N N . LEU A 1 412 ? 33.558 -35.272 -9.368 1.00 32.30 412 LEU A N 1
ATOM 2740 C CA . LEU A 1 412 ? 33.374 -33.801 -9.269 1.00 32.28 412 LEU A CA 1
ATOM 2741 C C . LEU A 1 412 ? 32.082 -33.431 -8.548 1.00 32.10 412 LEU A C 1
ATOM 2742 O O . LEU A 1 412 ? 32.040 -32.536 -7.723 1.00 32.32 412 LEU A O 1
ATOM 2747 N N . ALA A 1 413 ? 31.022 -34.153 -8.864 1.00 32.40 413 ALA A N 1
ATOM 2748 C CA . ALA A 1 413 ? 29.703 -33.920 -8.295 1.00 32.07 413 ALA A CA 1
ATOM 2749 C C . ALA A 1 413 ? 29.723 -33.986 -6.804 1.00 31.53 413 ALA A C 1
ATOM 2750 O O . ALA A 1 413 ? 29.044 -33.194 -6.173 1.00 31.23 413 ALA A O 1
ATOM 2752 N N . ALA A 1 414 ? 30.490 -34.935 -6.255 1.00 31.16 414 ALA A N 1
ATOM 2753 C CA . ALA A 1 414 ? 30.672 -35.046 -4.797 1.00 31.30 414 ALA A CA 1
ATOM 2754 C C . ALA A 1 414 ? 31.377 -33.800 -4.263 1.00 32.07 414 ALA A C 1
ATOM 2755 O O . ALA A 1 414 ? 30.825 -33.107 -3.404 1.00 32.24 414 ALA A O 1
ATOM 2757 N N . VAL A 1 415 ? 32.558 -33.481 -4.806 1.00 32.52 415 VAL A N 1
ATOM 2758 C CA . VAL A 1 415 ? 33.274 -32.268 -4.399 1.00 33.74 415 VAL A CA 1
ATOM 2759 C C . VAL A 1 415 ? 32.361 -31.012 -4.434 1.00 34.84 415 VAL A C 1
ATOM 2760 O O . VAL A 1 415 ? 32.221 -30.282 -3.428 1.00 34.49 415 VAL A O 1
ATOM 2764 N N . ASP A 1 416 ? 31.729 -30.805 -5.595 1.00 36.19 416 ASP A N 1
ATOM 2765 C CA . ASP A 1 416 ? 30.875 -29.647 -5.882 1.00 36.72 416 ASP A CA 1
ATOM 2766 C C . ASP A 1 416 ? 29.760 -29.479 -4.845 1.00 36.87 416 ASP A C 1
ATOM 2767 O O . ASP A 1 416 ? 29.404 -28.374 -4.491 1.00 36.53 416 ASP A O 1
ATOM 2772 N N . ALA A 1 417 ? 29.238 -30.578 -4.322 1.00 37.51 417 ALA A N 1
ATOM 2773 C CA . ALA A 1 417 ? 28.223 -30.467 -3.272 1.00 38.48 417 ALA A CA 1
ATOM 2774 C C . ALA A 1 417 ? 28.725 -29.730 -2.005 1.00 39.04 417 ALA A C 1
ATOM 2775 O O . ALA A 1 417 ? 27.993 -28.943 -1.406 1.00 39.49 417 ALA A O 1
ATOM 2777 N N . VAL A 1 418 ? 29.976 -29.968 -1.619 1.00 40.01 418 VAL A N 1
ATOM 2778 C CA . VAL A 1 418 ? 30.603 -29.245 -0.509 1.00 39.94 418 VAL A CA 1
ATOM 2779 C C . VAL A 1 418 ? 30.801 -27.802 -0.942 1.00 40.32 418 VAL A C 1
ATOM 2780 O O . VAL A 1 418 ? 30.304 -26.883 -0.296 1.00 40.34 418 VAL A O 1
ATOM 2784 N N . LEU A 1 419 ? 31.478 -27.626 -2.073 1.00 40.87 419 LEU A N 1
ATOM 2785 C CA . LEU A 1 419 ? 31.739 -26.305 -2.659 1.00 42.03 419 LEU A CA 1
ATOM 2786 C C . LEU A 1 419 ? 30.543 -25.389 -2.844 1.00 43.30 419 LEU A C 1
ATOM 2787 O O . LEU A 1 419 ? 30.658 -24.205 -2.604 1.00 43.39 419 LEU A O 1
ATOM 2792 N N . GLN A 1 420 ? 29.420 -25.929 -3.306 1.00 45.46 420 GLN A N 1
ATOM 2793 C CA . GLN A 1 420 ? 28.178 -25.158 -3.422 1.00 47.69 420 GLN A CA 1
ATOM 2794 C C . GLN A 1 420 ? 27.912 -24.383 -2.139 1.00 48.32 420 GLN A C 1
ATOM 2795 O O . GLN A 1 420 ? 27.556 -23.204 -2.208 1.00 49.01 420 GLN A O 1
ATOM 2801 N N . ASP A 1 421 ? 28.088 -25.014 -0.975 1.00 48.46 421 ASP A N 1
ATOM 2802 C CA . ASP A 1 421 ? 27.698 -24.343 0.265 1.00 49.00 421 ASP A CA 1
ATOM 2803 C C . ASP A 1 421 ? 28.615 -23.172 0.593 1.00 48.71 421 ASP A C 1
ATOM 2804 O O . ASP A 1 421 ? 28.186 -22.207 1.207 1.00 48.62 421 ASP A O 1
ATOM 2809 N N . TYR A 1 422 ? 29.872 -23.253 0.174 1.00 48.88 422 TYR A N 1
ATOM 2810 C CA . TYR A 1 422 ? 30.820 -22.193 0.465 1.00 49.18 422 TYR A CA 1
ATOM 2811 C C . TYR A 1 422 ? 30.526 -20.975 -0.386 1.00 49.65 422 TYR A C 1
ATOM 2812 O O . TYR A 1 422 ? 30.506 -19.854 0.123 1.00 50.37 422 TYR A O 1
ATOM 2821 N N . PHE A 1 423 ? 30.241 -21.179 -1.661 1.00 49.59 423 PHE A N 1
ATOM 2822 C CA . PHE A 1 423 ? 29.900 -20.049 -2.484 1.00 50.11 423 PHE A CA 1
ATOM 2823 C C . PHE A 1 423 ? 28.528 -19.488 -2.105 1.00 51.10 423 PHE A C 1
ATOM 2824 O O . PHE A 1 423 ? 28.286 -18.291 -2.214 1.00 51.02 423 PHE A O 1
ATOM 2832 N N . ALA A 1 424 ? 27.638 -20.342 -1.627 1.00 52.21 424 ALA A N 1
ATOM 2833 C CA . ALA A 1 424 ? 26.339 -19.863 -1.202 1.00 53.83 424 ALA A CA 1
ATOM 2834 C C . ALA A 1 424 ? 26.487 -18.864 -0.058 1.00 55.11 424 ALA A C 1
ATOM 2835 O O . ALA A 1 424 ? 25.706 -17.904 0.066 1.00 55.89 424 ALA A O 1
ATOM 2837 N N . ALA A 1 425 ? 27.484 -19.087 0.788 1.00 55.79 425 ALA A N 1
ATOM 2838 C CA . ALA A 1 425 ? 27.702 -18.183 1.885 1.00 56.42 425 ALA A CA 1
ATOM 2839 C C . ALA A 1 425 ? 28.442 -16.936 1.403 1.00 56.81 425 ALA A C 1
ATOM 2840 O O . ALA A 1 425 ? 28.593 -15.986 2.145 1.00 56.24 425 ALA A O 1
ATOM 2842 N N . CYS A 1 426 ? 28.858 -16.942 0.136 1.00 58.15 426 CYS A N 1
ATOM 2843 C CA . CYS A 1 426 ? 29.593 -15.821 -0.494 1.00 59.32 426 CYS A CA 1
ATOM 2844 C C . CYS A 1 426 ? 28.958 -15.354 -1.806 1.00 59.24 426 CYS A C 1
ATOM 2845 O O . CYS A 1 426 ? 28.948 -14.159 -2.114 1.00 59.56 426 CYS A O 1
#

Nearest PDB structures (foldseek):
  3txv-assembly1_A  TM=1.003E+00  e=6.327E-64  Sinorhizobium meliloti
  2fiq-assembly3_A  TM=9.769E-01  e=4.038E-37  Escherichia coli O157:H7
  2fiq-assembly2_D  TM=9.737E-01  e=5.216E-37  Escherichia coli O157:H7
  2fiq-assembly3_C  TM=9.769E-01  e=8.271E-36  Escherichia coli O157:H7
  3b8i-assembly1_D  TM=5.433E-01  e=3.698E-04  Pseudomonas aeruginosa PAO1

Radius of gyration: 21.56 Å; Cα contacts (8 Å, |Δi|>4): 653; chains: 1; bounding box: 51×60×45 Å

Solvent-accessible surface area: 16701 Å² total